Protein AF-0000000075744312 (afdb_homodimer)

pLDDT: mean 95.34, std 6.49, range [43.09, 98.94]

Radius of gyration: 26.2 Å; Cα contacts (8 Å, |Δi|>4): 1215; chains: 2; bounding box: 82×75×71 Å

Secondary structure (DSSP, 8-state):
---TTT-TTPPPHHHHHHHHHHHHHSSS-EEEEB-SSHHHHHHHHHTT-S-EEE-HHHHHHHTT--TTT-S-HHHHHHHHHHHHHH-SS-EEEE-TT-SSSHHHHHHHHHHHHHHT--EEEEE-BPSSP--TTSSS--BPPHHHHHHHHHHHHHH-SSTTSEEEEEE-GGGTT-HHHHHHHHHHHHHTT-SEEEETT--SHHHHHHHHHH--S-BEEE--SSSSS----HHHHHHHT-SEEEETTHHHHHHHHHHHHHHHHHHHHS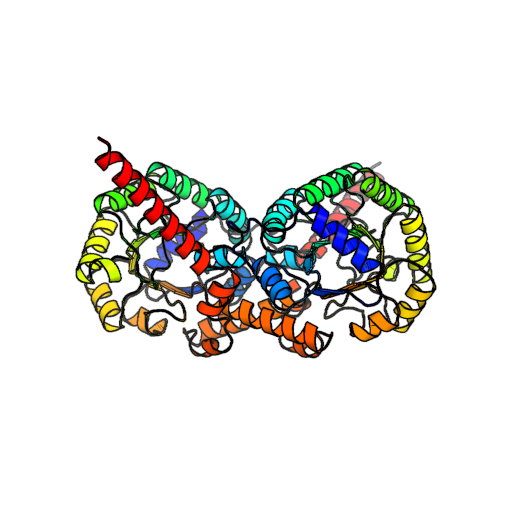--GGGGGGSPPHHHHHHHHTHHHHHHHHHHHHHHHHHHHHHHHHH-/---TTT-TTPPPHHHHHHHHHHHHHSSS-EEEEB-SSHHHHHHHHHTT-S-EEE-HHHHHHHTT--TTT-S-HHHHHHHHHHHHHH-SS-EEEE-TT-SSSHHHHHHHHHHHHHHT--EEEEE-BPSSP--TTSSS--B--HHHHHHHHHHHHHH-SSTTSEEEEEE-GGGTT-HHHHHHHHHHHHHTT-SEEEETT--SHHHHHHHHHH--S-BEEE--SSSSS----HHHHHHHT-SEEEETTHHHHHHHHHHHHHHHHHHHHS--GGGGGGSPPHHHHHHHHTHHHHHHHHHHHHHHHHHHHHHHHHH-

Organism: Caldivirga maquilingensis (strain ATCC 700844 / DSM 13496 / JCM 10307 / IC-167) (NCBI:txid397948)

InterPro domains:
  IPR012695 2-methylisocitrate lyase [TIGR02317] (18-298)
  IPR015813 Pyruvate/Phosphoenolpyruvate kinase-like domain superfamily [SSF51621] (14-299)
  IPR018523 Isocitrate lyase/phosphorylmutase, conserved site [PS00161] (129-134)
  IPR039556 ICL/PEPM domain [cd00377] (20-259)
  IPR040442 Pyruvate kinase-like domain superfamily [G3DSA:3.20.20.60] (6-304)

Nearest PDB structures (foldseek):
  1xg3-assembly1_B  TM=9.593E-01  e=3.653E-33  Escherichia coli
  1oqf-assembly1_A  TM=9.241E-01  e=1.059E-31  Escherichia coli
  3eoo-assembly4_L  TM=9.290E-01  e=8.261E-31  Burkholderia pseudomallei 1655
  1zlp-assembly1_B  TM=9.498E-01  e=3.705E-28  Dianthus caryophyllus
  1s2v-assembly1_B  TM=8.628E-01  e=1.857E-22  Mytilus edulis

Sequence (624 aa):
MKPVLLDKGKPKPSEIRGRFRERLGKDGIIVAPGVFIPAAAMLAEELGFEAVYFSGAAYSNMLGLPDLGVFTLSELSYYLRFFTNAVSIPLIVDIDTGFGEALNVARTIRELEDVGVSAVHIEDQEMPKKCGHLAGKRVIPIDEMVKKIKAAVEARRDDNFIIIARTDARDVEGFDSAVERAKVYLEAGADAIFPEALHSKEEFMEFARRVKAPLLANMTEFGKTPYITAKEFEEMGYKIVIFPVTTFRYAMGAIKRALITLKNEGSQLSLINDMMSREDVYQLIGYHDYEEWDKNLAEEASKLLSGRIKLRMKPVLLDKGKPKPSEIRGRFRERLGKDGIIVAPGVFIPAAAMLAEELGFEAVYFSGAAYSNMLGLPDLGVFTLSELSYYLRFFTNAVSIPLIVDIDTGFGEALNVARTIRELEDVGVSAVHIEDQEMPKKCGHLAGKRVIPIDEMVKKIKAAVEARRDDNFIIIARTDARDVEGFDSAVERAKVYLEAGADAIFPEALHSKEEFMEFARRVKAPLLANMTEFGKTPYITAKEFEEMGYKIVIFPVTTFRYAMGAIKRALITLKNEGSQLSLINDMMSREDVYQLIGYHDYEEWDKNLAEEASKLLSGRIKLR

Foldseek 3Di:
DAFLVPPPPQDALLVQLVVVLVLLPDADAAEAEADQALLVLLVCVVVPHQEYEHFLQLNQVVVVHGSQLDDALVRVLVRCLSNQSSDRHAYEYECEQQRDALVSNLVSLVSNVVSSHNEYEHEQWDHSADDLQDPDIHGDDLVRVLSNLLSNCVSHPRNSRAYEYEYSCCRPPRLVVLLVSLQVSVVSPHQEYEYPQDQELVSLLVSCVRRPHAYEYEDEPPGRHDDDDSVSSSVSPHHYYYHHCVVVVVVVVVVVVQVVCCVVPVDNVVVVVVDCDPVNSCVSNVVVVVVVVVVVVVVVVVVVVVVVVVVD/DAFLVPPPPQDALLVQLVVVLVLLPDAAAAEAEADQALLVLLVCVVVPHQEYEHDLQLNQVVVVHGSQLDDALVRVLVRCLSNQSSDRHAYEYECEQQRDALVSNLVSLLSNVVSSHNEYEHEQWDHSADDLQDPDIHGDDLVRLLSNLLSNCVSHPRNSRAYEYEYSCCRPPRLVVLLVSLQSSVVSPHQEYEDPQDQELVSLLVSCVRRPHAYEYEDEPPGRHDDDDSVSSSVSPHHYYYHHCVVVVVVVVVVVVQVVCCVVPVDNVVVVVVDCDPVNSCVSNVVVVVVVVVVVVVVVVVVVVVVVVVVD

Structure (mmCIF, N/CA/C/O backbone):
data_AF-0000000075744312-model_v1
#
loop_
_entity.id
_entity.type
_entity.pdbx_description
1 polymer 'Methylisocitrate lyase'
#
loop_
_atom_site.group_PDB
_atom_site.id
_atom_site.type_symbol
_atom_site.label_atom_id
_atom_site.label_alt_id
_atom_site.label_comp_id
_atom_site.label_asym_id
_atom_site.label_entity_id
_atom_site.label_seq_id
_atom_site.pdbx_PDB_ins_code
_atom_site.Cartn_x
_atom_site.Cartn_y
_atom_site.Cartn_z
_atom_site.occupancy
_atom_site.B_iso_or_equiv
_atom_site.auth_seq_id
_atom_site.auth_comp_id
_atom_site.auth_asym_id
_atom_site.auth_atom_id
_atom_site.pdbx_PDB_model_num
ATOM 1 N N . MET A 1 1 ? -20.703 -4.473 1.411 1 66.75 1 MET A N 1
ATOM 2 C CA . MET A 1 1 ? -19.797 -5.004 2.422 1 66.75 1 MET A CA 1
ATOM 3 C C . MET A 1 1 ? -19.891 -4.199 3.713 1 66.75 1 MET A C 1
ATOM 5 O O . MET A 1 1 ? -20.031 -2.977 3.68 1 66.75 1 MET A O 1
ATOM 9 N N . LYS A 1 2 ? -19.953 -4.988 4.84 1 81.62 2 LYS A N 1
ATOM 10 C CA . LYS A 1 2 ? -19.953 -4.32 6.141 1 81.62 2 LYS A CA 1
ATOM 11 C C . LYS A 1 2 ? -18.562 -3.838 6.516 1 81.62 2 LYS A C 1
ATOM 13 O O . LYS A 1 2 ? -17.562 -4.367 6.027 1 81.62 2 LYS A O 1
ATOM 18 N N . PRO A 1 3 ? -18.516 -2.84 7.344 1 89.44 3 PRO A N 1
ATOM 19 C CA . PRO A 1 3 ? -17.203 -2.314 7.73 1 89.44 3 PRO A CA 1
ATOM 20 C C . PRO A 1 3 ? -16.344 -3.361 8.422 1 89.44 3 PRO A C 1
ATOM 22 O O . PRO A 1 3 ? -16.844 -4.172 9.203 1 89.44 3 PRO A O 1
ATOM 25 N N . VAL A 1 4 ? -15.086 -3.309 8.188 1 90.56 4 VAL A N 1
ATOM 26 C CA . VAL A 1 4 ? -14.109 -4.336 8.531 1 90.56 4 VAL A CA 1
ATOM 27 C C . VAL A 1 4 ? -14.172 -4.629 10.031 1 90.56 4 VAL A C 1
ATOM 29 O O . VAL A 1 4 ? -14.211 -5.789 10.438 1 90.56 4 VAL A O 1
ATOM 32 N N . LEU A 1 5 ? -14.297 -3.658 10.844 1 92 5 LEU A N 1
ATOM 33 C CA . LEU A 1 5 ? -14.172 -3.846 12.281 1 92 5 LEU A CA 1
ATOM 34 C C . LEU A 1 5 ? -15.508 -4.223 12.906 1 92 5 LEU A C 1
ATOM 36 O O . LEU A 1 5 ? -15.57 -4.648 14.055 1 92 5 LEU A O 1
ATOM 40 N N . LEU A 1 6 ? -16.547 -4.129 12.141 1 91.25 6 LEU A N 1
ATOM 41 C CA . LEU A 1 6 ? -17.875 -4.277 12.734 1 91.25 6 LEU A CA 1
ATOM 42 C C . LEU A 1 6 ? -18.641 -5.43 12.086 1 91.25 6 LEU A C 1
ATOM 44 O O . LEU A 1 6 ? -19.766 -5.723 12.469 1 91.25 6 LEU A O 1
ATOM 48 N N . ASP A 1 7 ? -17.969 -6.051 11.164 1 91.31 7 ASP A N 1
ATOM 49 C CA . ASP A 1 7 ? -18.641 -7.117 10.43 1 91.31 7 ASP A CA 1
ATOM 50 C C . ASP A 1 7 ? -18.703 -8.398 11.258 1 91.31 7 ASP A C 1
ATOM 52 O O . ASP A 1 7 ? -17.797 -9.234 11.188 1 91.31 7 ASP A O 1
ATOM 56 N N . LYS A 1 8 ? -19.812 -8.602 11.922 1 86.5 8 LYS A N 1
ATOM 57 C CA . LYS A 1 8 ? -20.016 -9.773 12.773 1 86.5 8 LYS A CA 1
ATOM 58 C C . LYS A 1 8 ? -20.297 -11.016 11.93 1 86.5 8 LYS A C 1
ATOM 60 O O . LYS A 1 8 ? -20.203 -12.141 12.43 1 86.5 8 LYS A O 1
ATOM 65 N N . GLY A 1 9 ? -20.656 -10.836 10.758 1 90.12 9 GLY A N 1
ATOM 66 C CA . GLY A 1 9 ? -21.047 -11.961 9.922 1 90.12 9 GLY A CA 1
ATOM 67 C C . GLY A 1 9 ? -19.969 -12.375 8.938 1 90.12 9 GLY A C 1
ATOM 68 O O . GLY A 1 9 ? -20.203 -13.203 8.062 1 90.12 9 GLY A O 1
ATOM 69 N N . LYS A 1 10 ? -18.797 -11.828 9.039 1 93.12 10 LYS A N 1
ATOM 70 C CA . LYS A 1 10 ? -17.734 -12.242 8.133 1 93.12 10 LYS A CA 1
ATOM 71 C C . LYS A 1 10 ? -17.453 -13.734 8.258 1 93.12 10 LYS A C 1
ATOM 73 O O . LYS A 1 10 ? -17.297 -14.25 9.367 1 93.12 10 LYS A O 1
ATOM 78 N N . PRO A 1 11 ? -17.422 -14.414 7.129 1 96.25 11 PRO A N 1
ATOM 79 C CA . PRO A 1 11 ? -17.125 -15.852 7.215 1 96.25 11 PRO A CA 1
ATOM 80 C C . PRO A 1 11 ? -15.75 -16.141 7.805 1 96.25 11 PRO A C 1
ATOM 82 O O . PRO A 1 11 ? -14.82 -15.344 7.617 1 96.25 11 PRO A O 1
ATOM 85 N N . LYS A 1 12 ? -15.703 -17.281 8.477 1 95.12 12 LYS A N 1
ATOM 86 C CA . LYS A 1 12 ? -14.414 -17.734 8.992 1 95.12 12 LYS A CA 1
ATOM 87 C C . LYS A 1 12 ? -13.477 -18.141 7.855 1 95.12 12 LYS A C 1
ATOM 89 O O . LYS A 1 12 ? -13.93 -18.578 6.797 1 95.12 12 LYS A O 1
ATOM 94 N N . PRO A 1 13 ? -12.188 -17.953 8.07 1 96.94 13 PRO A N 1
ATOM 95 C CA . PRO A 1 13 ? -11.227 -18.359 7.035 1 96.94 13 PRO A CA 1
ATOM 96 C C . PRO A 1 13 ? -11.461 -19.781 6.543 1 96.94 13 PRO A C 1
ATOM 98 O O . PRO A 1 13 ? -11.344 -20.062 5.344 1 96.94 13 PRO A O 1
ATOM 101 N N . SER A 1 14 ? -11.797 -20.656 7.422 1 97.31 14 SER A N 1
ATOM 102 C CA . SER A 1 14 ? -12.031 -22.047 7.047 1 97.31 14 SER A CA 1
ATOM 103 C C . SER A 1 14 ? -13.219 -22.172 6.098 1 97.31 14 SER A C 1
ATOM 105 O O . SER A 1 14 ? -13.211 -23.016 5.191 1 97.31 14 SER A O 1
ATOM 107 N N . GLU A 1 15 ? -14.219 -21.375 6.312 1 98.25 15 GLU A N 1
ATOM 108 C CA . GLU A 1 15 ? -15.375 -21.359 5.422 1 98.25 15 GLU A CA 1
ATOM 109 C C . GLU A 1 15 ? -15.008 -20.828 4.039 1 98.25 15 GLU A C 1
ATOM 111 O O . GLU A 1 15 ? -15.461 -21.375 3.023 1 98.25 15 GLU A O 1
ATOM 116 N N . ILE A 1 16 ? -14.227 -19.812 4.039 1 98.5 16 ILE A N 1
ATOM 117 C CA . ILE A 1 16 ? -13.766 -19.219 2.785 1 98.5 16 ILE A CA 1
ATOM 118 C C . ILE A 1 16 ? -12.945 -20.234 2.006 1 98.5 16 ILE A C 1
ATOM 120 O O . ILE A 1 16 ? -13.141 -20.422 0.802 1 98.5 16 ILE A O 1
ATOM 124 N N . ARG A 1 17 ? -12.062 -20.953 2.656 1 98.56 17 ARG A N 1
ATOM 125 C CA . ARG A 1 17 ? -11.242 -21.984 2.039 1 98.56 17 ARG A CA 1
ATOM 126 C C . ARG A 1 17 ? -12.102 -23.125 1.485 1 98.56 17 ARG A C 1
ATOM 128 O O . ARG A 1 17 ? -11.852 -23.609 0.385 1 98.56 17 ARG A O 1
ATOM 135 N N . GLY A 1 18 ? -13.07 -23.484 2.291 1 98.44 18 GLY A N 1
ATOM 136 C CA . GLY A 1 18 ? -13.969 -24.531 1.844 1 98.44 18 GLY A CA 1
ATOM 137 C C . GLY A 1 18 ? -14.719 -24.188 0.574 1 98.44 18 GLY A C 1
ATOM 138 O O . GLY A 1 18 ? -14.797 -24.984 -0.352 1 98.44 18 GLY A O 1
ATOM 139 N N . ARG A 1 19 ? -15.258 -23.016 0.537 1 98 19 ARG A N 1
ATOM 140 C CA . ARG A 1 19 ? -15.961 -22.547 -0.649 1 98 19 ARG A CA 1
ATOM 141 C C . ARG A 1 19 ? -15.031 -22.5 -1.857 1 98 19 ARG A C 1
ATOM 143 O O . ARG A 1 19 ? -15.445 -22.797 -2.979 1 98 19 ARG A O 1
ATOM 150 N N . PHE A 1 20 ? -13.852 -22.094 -1.628 1 98.5 20 PHE A N 1
ATOM 151 C CA . PHE A 1 20 ? -12.875 -22 -2.707 1 98.5 20 PHE A CA 1
ATOM 152 C C . PHE A 1 20 ? -12.562 -23.375 -3.279 1 98.5 20 PHE A C 1
ATOM 154 O O . PHE A 1 20 ? -12.539 -23.547 -4.5 1 98.5 20 PHE A O 1
ATOM 161 N N . ARG A 1 21 ? -12.312 -24.312 -2.424 1 97.88 21 ARG A N 1
ATOM 162 C CA . ARG A 1 21 ? -12.039 -25.688 -2.834 1 97.88 21 ARG A CA 1
ATOM 163 C C . ARG A 1 21 ? -13.203 -26.266 -3.65 1 97.88 21 ARG A C 1
ATOM 165 O O . ARG A 1 21 ? -12.984 -26.875 -4.695 1 97.88 21 ARG A O 1
ATOM 172 N N . GLU A 1 22 ? -14.359 -26.031 -3.15 1 97.94 22 GLU A N 1
ATOM 173 C CA . GLU A 1 22 ? -15.547 -26.469 -3.871 1 97.94 22 GLU A CA 1
ATOM 174 C C . GLU A 1 22 ? -15.641 -25.812 -5.242 1 97.94 22 GLU A C 1
ATOM 176 O O . GLU A 1 22 ? -15.953 -26.469 -6.234 1 97.94 22 GLU A O 1
ATOM 181 N N . ARG A 1 23 ? -15.398 -24.547 -5.266 1 97.88 23 ARG A N 1
ATOM 182 C CA . ARG A 1 23 ? -15.492 -23.781 -6.5 1 97.88 23 ARG A CA 1
ATOM 183 C C . ARG A 1 23 ? -14.5 -24.297 -7.543 1 97.88 23 ARG A C 1
ATOM 185 O O . ARG A 1 23 ? -14.797 -24.281 -8.742 1 97.88 23 ARG A O 1
ATOM 192 N N . LEU A 1 24 ? -13.359 -24.75 -7.152 1 96.56 24 LEU A N 1
ATOM 193 C CA . LEU A 1 24 ? -12.328 -25.266 -8.055 1 96.56 24 LEU A CA 1
ATOM 194 C C . LEU A 1 24 ? -12.781 -26.547 -8.719 1 96.56 24 LEU A C 1
ATOM 196 O O . LEU A 1 24 ? -12.289 -26.906 -9.789 1 96.56 24 LEU A O 1
ATOM 200 N N . GLY A 1 25 ? -13.703 -27.234 -8.102 1 95.44 25 GLY A N 1
ATOM 201 C CA . GLY A 1 25 ? -14.203 -28.484 -8.648 1 95.44 25 GLY A CA 1
ATOM 202 C C . GLY A 1 25 ? -15.352 -28.297 -9.625 1 95.44 25 GLY A C 1
ATOM 203 O O . GLY A 1 25 ? -15.75 -29.234 -10.305 1 95.44 25 GLY A O 1
ATOM 204 N N . LYS A 1 26 ? -15.852 -27.141 -9.688 1 96.19 26 LYS A N 1
ATOM 205 C CA . LYS A 1 26 ? -16.984 -26.844 -10.562 1 96.19 26 LYS A CA 1
ATOM 206 C C . LYS A 1 26 ? -16.5 -26.328 -11.922 1 96.19 26 LYS A C 1
ATOM 208 O O . LYS A 1 26 ? -15.328 -26 -12.094 1 96.19 26 LYS A O 1
ATOM 213 N N . ASP A 1 27 ? -17.453 -26.359 -12.906 1 95.94 27 ASP A N 1
ATOM 214 C CA . ASP A 1 27 ? -17.125 -25.812 -14.227 1 95.94 27 ASP A CA 1
ATOM 215 C C . ASP A 1 27 ? -16.875 -24.312 -14.164 1 95.94 27 ASP A C 1
ATOM 217 O O . ASP A 1 27 ? -17.375 -23.625 -13.266 1 95.94 27 ASP A O 1
ATOM 221 N N . GLY A 1 28 ? -16.078 -23.953 -15.172 1 97.12 28 GLY A N 1
ATOM 222 C CA . GLY A 1 28 ? -15.805 -22.516 -15.258 1 97.12 28 GLY A CA 1
ATOM 223 C C . GLY A 1 28 ? -14.406 -22.156 -14.789 1 97.12 28 GLY A C 1
ATOM 224 O O . GLY A 1 28 ? -13.688 -23.016 -14.258 1 97.12 28 GLY A O 1
ATOM 225 N N . ILE A 1 29 ? -14.078 -20.891 -14.961 1 98.44 29 ILE A N 1
ATOM 226 C CA . ILE A 1 29 ? -12.75 -20.406 -14.586 1 98.44 29 ILE A CA 1
ATOM 227 C C . ILE A 1 29 ? -12.891 -19.281 -13.562 1 98.44 29 ILE A C 1
ATOM 229 O O . ILE A 1 29 ? -13.852 -18.5 -13.602 1 98.44 29 ILE A O 1
ATOM 233 N N . ILE A 1 30 ? -12.023 -19.25 -12.602 1 98.62 30 ILE A N 1
ATOM 234 C CA . ILE A 1 30 ? -11.93 -18.172 -11.625 1 98.62 30 ILE A CA 1
ATOM 235 C C . ILE A 1 30 ? -10.922 -17.125 -12.109 1 98.62 30 ILE A C 1
ATOM 237 O O . ILE A 1 30 ? -9.758 -17.438 -12.359 1 98.62 30 ILE A O 1
ATOM 241 N N . VAL A 1 31 ? -11.383 -15.914 -12.344 1 98.75 31 VAL A N 1
ATOM 242 C CA . VAL A 1 31 ? -10.516 -14.781 -12.625 1 98.75 31 VAL A CA 1
ATOM 243 C C . VAL A 1 31 ? -10.102 -14.109 -11.312 1 98.75 31 VAL A C 1
ATOM 245 O O . VAL A 1 31 ? -10.945 -13.617 -10.57 1 98.75 31 VAL A O 1
ATOM 248 N N . ALA A 1 32 ? -8.805 -14.117 -11.031 1 98.81 32 ALA A N 1
ATOM 249 C CA . ALA A 1 32 ? -8.289 -13.539 -9.797 1 98.81 32 ALA A CA 1
ATOM 250 C C . ALA A 1 32 ? -7.348 -12.375 -10.086 1 98.81 32 ALA A C 1
ATOM 252 O O . ALA A 1 32 ? -6.152 -12.578 -10.32 1 98.81 32 ALA A O 1
ATOM 253 N N . PRO A 1 33 ? -7.852 -11.133 -10 1 98.88 33 PRO A N 1
ATOM 254 C CA . PRO A 1 33 ? -6.973 -9.984 -10.234 1 98.88 33 PRO A CA 1
ATOM 255 C C . PRO A 1 33 ? -5.926 -9.812 -9.133 1 98.88 33 PRO A C 1
ATOM 257 O O . PRO A 1 33 ? -6.195 -10.125 -7.969 1 98.88 33 PRO A O 1
ATOM 260 N N . GLY A 1 34 ? -4.758 -9.352 -9.602 1 98.69 34 GLY A N 1
ATOM 261 C CA . GLY A 1 34 ? -3.758 -8.945 -8.625 1 98.69 34 GLY A CA 1
ATOM 262 C C . GLY A 1 34 ? -4.156 -7.711 -7.844 1 98.69 34 GLY A C 1
ATOM 263 O O . GLY A 1 34 ? -4.594 -6.715 -8.43 1 98.69 34 GLY A O 1
ATOM 264 N N . VAL A 1 35 ? -4.035 -7.797 -6.52 1 98.56 35 VAL A N 1
ATOM 265 C CA . VAL A 1 35 ? -4.336 -6.676 -5.629 1 98.56 35 VAL A CA 1
ATOM 266 C C . VAL A 1 35 ? -3.148 -6.422 -4.703 1 98.56 35 VAL A C 1
ATOM 268 O O . VAL A 1 35 ? -2.613 -7.352 -4.098 1 98.56 35 VAL A O 1
ATOM 271 N N . PHE A 1 36 ? -2.701 -5.102 -4.602 1 98.19 36 PHE A N 1
ATOM 272 C CA . PHE A 1 36 ? -1.479 -4.84 -3.85 1 98.19 36 PHE A CA 1
ATOM 273 C C . PHE A 1 36 ? -1.779 -4.02 -2.6 1 98.19 36 PHE A C 1
ATOM 275 O O . PHE A 1 36 ? -0.896 -3.799 -1.77 1 98.19 36 PHE A O 1
ATOM 282 N N . ILE A 1 37 ? -3.002 -3.553 -2.457 1 98.5 37 ILE A N 1
ATOM 283 C CA . ILE A 1 37 ? -3.471 -2.949 -1.215 1 98.5 37 ILE A CA 1
ATOM 284 C C . ILE A 1 37 ? -4.848 -3.506 -0.858 1 98.5 37 ILE A C 1
ATOM 286 O O . ILE A 1 37 ? -5.617 -3.887 -1.741 1 98.5 37 ILE A O 1
ATOM 290 N N . PRO A 1 38 ? -5.215 -3.529 0.444 1 98.5 38 PRO A N 1
ATOM 291 C CA . PRO A 1 38 ? -6.512 -4.055 0.884 1 98.5 38 PRO A CA 1
ATOM 292 C C . PRO A 1 38 ? -7.691 -3.357 0.212 1 98.5 38 PRO A C 1
ATOM 294 O O . PRO A 1 38 ? -8.68 -4.008 -0.145 1 98.5 38 PRO A O 1
ATOM 297 N N . ALA A 1 39 ? -7.594 -2.074 -0.045 1 98.56 39 ALA A N 1
ATOM 298 C CA . ALA A 1 39 ? -8.688 -1.336 -0.676 1 98.56 39 ALA A CA 1
ATOM 299 C C . ALA A 1 39 ? -8.945 -1.841 -2.092 1 98.56 39 ALA A C 1
ATOM 301 O O . ALA A 1 39 ? -10.086 -1.857 -2.555 1 98.56 39 ALA A O 1
ATOM 302 N N . ALA A 1 40 ? -7.914 -2.24 -2.811 1 98.69 40 ALA A N 1
ATOM 303 C CA . ALA A 1 40 ? -8.078 -2.818 -4.141 1 98.69 40 ALA A CA 1
ATOM 304 C C . ALA A 1 40 ? -8.797 -4.164 -4.074 1 98.69 40 ALA A C 1
ATOM 306 O O . ALA A 1 40 ? -9.602 -4.488 -4.949 1 98.69 40 ALA A O 1
ATOM 307 N N . ALA A 1 41 ? -8.469 -4.953 -3.047 1 98.75 41 ALA A N 1
ATOM 308 C CA . ALA A 1 41 ? -9.164 -6.223 -2.842 1 98.75 41 ALA A CA 1
ATOM 309 C C . ALA A 1 41 ? -10.648 -6 -2.57 1 98.75 41 ALA A C 1
ATOM 311 O O . ALA A 1 41 ? -11.492 -6.742 -3.076 1 98.75 41 ALA A O 1
ATOM 312 N N . MET A 1 42 ? -10.938 -4.988 -1.782 1 98.5 42 MET A N 1
ATOM 313 C CA . MET A 1 42 ? -12.328 -4.656 -1.49 1 98.5 42 MET A CA 1
ATOM 314 C C . MET A 1 42 ? -13.07 -4.281 -2.766 1 98.5 42 MET A C 1
ATOM 316 O O . MET A 1 42 ? -14.219 -4.695 -2.961 1 98.5 42 MET A O 1
ATOM 320 N N . LEU A 1 43 ? -12.414 -3.498 -3.611 1 98.44 43 LEU A N 1
ATOM 321 C CA . LEU A 1 43 ? -13.016 -3.115 -4.883 1 98.44 43 LEU A CA 1
ATOM 322 C C . LEU A 1 43 ? -13.289 -4.344 -5.746 1 98.44 43 LEU A C 1
ATOM 324 O O . LEU A 1 43 ? -14.336 -4.441 -6.383 1 98.44 43 LEU A O 1
ATOM 328 N N . ALA A 1 44 ? -12.32 -5.262 -5.809 1 98.75 44 ALA A N 1
ATOM 329 C CA . ALA A 1 44 ? -12.484 -6.488 -6.582 1 98.75 44 ALA A CA 1
ATOM 330 C C . ALA A 1 44 ? -13.68 -7.293 -6.09 1 98.75 44 ALA A C 1
ATOM 332 O O . ALA A 1 44 ? -14.492 -7.762 -6.891 1 98.75 44 ALA A O 1
ATOM 333 N N . GLU A 1 45 ? -13.781 -7.438 -4.777 1 98.31 45 GLU A N 1
ATOM 334 C CA . GLU A 1 45 ? -14.914 -8.156 -4.195 1 98.31 45 GLU A CA 1
ATOM 335 C C . GLU A 1 45 ? -16.234 -7.457 -4.52 1 98.31 45 GLU A C 1
ATOM 337 O O . GLU A 1 45 ? -17.203 -8.109 -4.898 1 98.31 45 GLU A O 1
ATOM 342 N N . GLU A 1 46 ? -16.234 -6.145 -4.359 1 97.5 46 GLU A N 1
ATOM 343 C CA . GLU A 1 46 ? -17.438 -5.363 -4.645 1 97.5 46 GLU A CA 1
ATOM 344 C C . GLU A 1 46 ? -17.875 -5.539 -6.094 1 97.5 46 GLU A C 1
ATOM 346 O O . GLU A 1 46 ? -19.078 -5.551 -6.383 1 97.5 46 GLU A O 1
ATOM 351 N N . LEU A 1 47 ? -16.922 -5.688 -6.996 1 98 47 LEU A N 1
ATOM 352 C CA . LEU A 1 47 ? -17.203 -5.793 -8.422 1 98 47 LEU A CA 1
ATOM 353 C C . LEU A 1 47 ? -17.547 -7.227 -8.805 1 98 47 LEU A C 1
ATOM 355 O O . LEU A 1 47 ? -17.859 -7.508 -9.969 1 98 47 LEU A O 1
ATOM 359 N N . GLY A 1 48 ? -17.438 -8.156 -7.879 1 98.12 48 GLY A N 1
ATOM 360 C CA . GLY A 1 48 ? -17.984 -9.484 -8.094 1 98.12 48 GLY A CA 1
ATOM 361 C C . GLY A 1 48 ? -16.922 -10.523 -8.43 1 98.12 48 GLY A C 1
ATOM 362 O O . GLY A 1 48 ? -17.25 -11.641 -8.844 1 98.12 48 GLY A O 1
ATOM 363 N N . PHE A 1 49 ? -15.695 -10.195 -8.312 1 98.69 49 PHE A N 1
ATOM 364 C CA . PHE A 1 49 ? -14.68 -11.227 -8.461 1 98.69 49 PHE A CA 1
ATOM 365 C C . PHE A 1 49 ? -14.773 -12.25 -7.332 1 98.69 49 PHE A C 1
ATOM 367 O O . PHE A 1 49 ? -15.055 -11.891 -6.188 1 98.69 49 PHE A O 1
ATOM 374 N N . GLU A 1 50 ? -14.461 -13.508 -7.641 1 98.12 50 GLU A N 1
ATOM 375 C CA . GLU A 1 50 ? -14.664 -14.594 -6.691 1 98.12 50 GLU A CA 1
ATOM 376 C C . GLU A 1 50 ? -13.398 -14.852 -5.871 1 98.12 50 GLU A C 1
ATOM 378 O O . GLU A 1 50 ? -13.445 -15.547 -4.855 1 98.12 50 GLU A O 1
ATOM 383 N N . ALA A 1 51 ? -12.281 -14.344 -6.301 1 98.81 51 ALA A N 1
ATOM 384 C CA . ALA A 1 51 ? -10.977 -14.484 -5.656 1 98.81 51 ALA A CA 1
ATOM 385 C C . ALA A 1 51 ? -10.055 -13.328 -6.031 1 98.81 51 ALA A C 1
ATOM 387 O O . ALA A 1 51 ? -10.32 -12.602 -7 1 98.81 51 ALA A O 1
ATOM 388 N N . VAL A 1 52 ? -9.055 -13.141 -5.211 1 98.88 52 VAL A N 1
ATOM 389 C CA . VAL A 1 52 ? -8.016 -12.164 -5.531 1 98.88 52 VAL A CA 1
ATOM 390 C C . VAL A 1 52 ? -6.637 -12.789 -5.34 1 98.88 52 VAL A C 1
ATOM 392 O O . VAL A 1 52 ? -6.504 -13.812 -4.668 1 98.88 52 VAL A O 1
ATOM 395 N N . TYR A 1 53 ? -5.711 -12.211 -6.059 1 98.88 53 TYR A N 1
ATOM 396 C CA . TYR A 1 53 ? -4.34 -12.703 -6.078 1 98.88 53 TYR A CA 1
ATOM 397 C C . TYR A 1 53 ? -3.383 -11.672 -5.488 1 98.88 53 TYR A C 1
ATOM 399 O O . TYR A 1 53 ? -3.48 -10.477 -5.793 1 98.88 53 TYR A O 1
ATOM 407 N N . PHE A 1 54 ? -2.535 -12.07 -4.535 1 98.75 54 PHE A N 1
ATOM 408 C CA . PHE A 1 54 ? -1.478 -11.234 -3.979 1 98.75 54 PHE A CA 1
ATOM 409 C C . PHE A 1 54 ? -0.135 -11.562 -4.621 1 98.75 54 PHE A C 1
ATOM 411 O O . PHE A 1 54 ? 0.466 -12.594 -4.324 1 98.75 54 PHE A O 1
ATOM 418 N N . SER A 1 55 ? 0.359 -10.656 -5.395 1 97.5 55 SER A N 1
ATOM 419 C CA . SER A 1 55 ? 1.572 -10.828 -6.188 1 97.5 55 SER A CA 1
ATOM 420 C C . SER A 1 55 ? 2.814 -10.477 -5.379 1 97.5 55 SER A C 1
ATOM 422 O O . SER A 1 55 ? 2.945 -9.352 -4.891 1 97.5 55 SER A O 1
ATOM 424 N N . GLY A 1 56 ? 3.777 -11.445 -5.336 1 96.5 56 GLY A N 1
ATOM 425 C CA . GLY A 1 56 ? 5.059 -11.125 -4.727 1 96.5 56 GLY A CA 1
ATOM 426 C C . GLY A 1 56 ? 5.777 -9.977 -5.41 1 96.5 56 GLY A C 1
ATOM 427 O O . GLY A 1 56 ? 6.395 -9.141 -4.75 1 96.5 56 GLY A O 1
ATOM 428 N N . ALA A 1 57 ? 5.727 -9.906 -6.723 1 96.56 57 ALA A N 1
ATOM 429 C CA . ALA A 1 57 ? 6.387 -8.852 -7.484 1 96.56 57 ALA A CA 1
ATOM 430 C C . ALA A 1 57 ? 5.77 -7.488 -7.176 1 96.56 57 ALA A C 1
ATOM 432 O O . ALA A 1 57 ? 6.488 -6.512 -6.945 1 96.56 57 ALA A O 1
ATOM 433 N N . ALA A 1 58 ? 4.391 -7.395 -7.246 1 97.81 58 ALA A N 1
ATOM 434 C CA . ALA A 1 58 ? 3.719 -6.129 -6.961 1 97.81 58 ALA A CA 1
ATOM 435 C C . ALA A 1 58 ? 4.027 -5.652 -5.543 1 97.81 58 ALA A C 1
ATOM 437 O O . ALA A 1 58 ? 4.258 -4.461 -5.32 1 97.81 58 ALA A O 1
ATOM 438 N N . TYR A 1 59 ? 4.035 -6.605 -4.621 1 98.06 59 TYR A N 1
ATOM 439 C CA . TYR A 1 59 ? 4.324 -6.285 -3.227 1 98.06 59 TYR A CA 1
ATOM 440 C C . TYR A 1 59 ? 5.746 -5.754 -3.074 1 98.06 59 TYR A C 1
ATOM 442 O O . TYR A 1 59 ? 5.961 -4.699 -2.473 1 98.06 59 TYR A O 1
ATOM 450 N N . SER A 1 60 ? 6.719 -6.465 -3.607 1 97.44 60 SER A N 1
ATOM 451 C CA . SER A 1 60 ? 8.109 -6.031 -3.535 1 97.44 60 SER A CA 1
ATOM 452 C C . SER A 1 60 ? 8.297 -4.656 -4.168 1 97.44 60 SER A C 1
ATOM 454 O O . SER A 1 60 ? 8.914 -3.771 -3.572 1 97.44 60 SER A O 1
ATOM 456 N N . ASN A 1 61 ? 7.746 -4.527 -5.383 1 97.75 61 ASN A N 1
ATOM 457 C CA . ASN A 1 61 ? 7.934 -3.299 -6.145 1 97.75 61 ASN A CA 1
ATOM 458 C C . ASN A 1 61 ? 7.273 -2.105 -5.461 1 97.75 61 ASN A C 1
ATOM 460 O O . ASN A 1 61 ? 7.805 -0.993 -5.5 1 97.75 61 ASN A O 1
ATOM 464 N N . MET A 1 62 ? 6.102 -2.338 -4.855 1 97.62 62 MET A N 1
ATOM 465 C CA . MET A 1 62 ? 5.441 -1.206 -4.207 1 97.62 62 MET A CA 1
ATOM 466 C C . MET A 1 62 ? 6.262 -0.701 -3.027 1 97.62 62 MET A C 1
ATOM 468 O O . MET A 1 62 ? 6.191 0.479 -2.678 1 97.62 62 MET A O 1
ATOM 472 N N . LEU A 1 63 ? 7.105 -1.562 -2.439 1 97.25 63 LEU A N 1
ATOM 473 C CA . LEU A 1 63 ? 7.965 -1.196 -1.32 1 97.25 63 LEU A CA 1
ATOM 474 C C . LEU A 1 63 ? 9.273 -0.58 -1.816 1 97.25 63 LEU A C 1
ATOM 476 O O . LEU A 1 63 ? 10.125 -0.2 -1.014 1 97.25 63 LEU A O 1
ATOM 480 N N . GLY A 1 64 ? 9.461 -0.501 -3.129 1 96.38 64 GLY A N 1
ATOM 481 C CA . GLY A 1 64 ? 10.695 0.021 -3.701 1 96.38 64 GLY A CA 1
ATOM 482 C C . GLY A 1 64 ? 11.797 -1.015 -3.785 1 96.38 64 GLY A C 1
ATOM 483 O O . GLY A 1 64 ? 12.977 -0.667 -3.885 1 96.38 64 GLY A O 1
ATOM 484 N N . LEU A 1 65 ? 11.469 -2.289 -3.725 1 96.62 65 LEU A N 1
ATOM 485 C CA . LEU A 1 65 ? 12.422 -3.389 -3.686 1 96.62 65 LEU A CA 1
ATOM 486 C C . LEU A 1 65 ? 12.273 -4.289 -4.906 1 96.62 65 LEU A C 1
ATOM 488 O O . LEU A 1 65 ? 11.195 -4.336 -5.516 1 96.62 65 LEU A O 1
ATOM 492 N N . PRO A 1 66 ? 13.328 -4.926 -5.32 1 94.94 66 PRO A N 1
ATOM 493 C CA . PRO A 1 66 ? 13.242 -5.867 -6.441 1 94.94 66 PRO A CA 1
ATOM 494 C C . PRO A 1 66 ? 12.562 -7.18 -6.051 1 94.94 66 PRO A C 1
ATOM 496 O O . PRO A 1 66 ? 12.688 -7.625 -4.906 1 94.94 66 PRO A O 1
ATOM 499 N N . ASP A 1 67 ? 11.891 -7.785 -6.957 1 94.5 67 ASP A N 1
ATOM 500 C CA . ASP A 1 67 ? 11.312 -9.109 -6.75 1 94.5 67 ASP A CA 1
ATOM 501 C C . ASP A 1 67 ? 12.367 -10.203 -6.855 1 94.5 67 ASP A C 1
ATOM 503 O O . ASP A 1 67 ? 12.312 -11.039 -7.758 1 94.5 67 ASP A O 1
ATOM 507 N N . LEU A 1 68 ? 13.289 -10.203 -5.953 1 93.12 68 LEU A N 1
ATOM 508 C CA . LEU A 1 68 ? 14.406 -11.141 -5.922 1 93.12 68 LEU A CA 1
ATOM 509 C C . LEU A 1 68 ? 14.43 -11.914 -4.605 1 93.12 68 LEU A C 1
ATOM 511 O O . LEU A 1 68 ? 15.484 -12.414 -4.195 1 93.12 68 LEU A O 1
ATOM 515 N N . GLY A 1 69 ? 13.273 -11.938 -3.965 1 91.94 69 GLY A N 1
ATOM 516 C CA . GLY A 1 69 ? 13.148 -12.703 -2.734 1 91.94 69 GLY A CA 1
ATOM 517 C C . GLY A 1 69 ? 13.711 -11.984 -1.524 1 91.94 69 GLY A C 1
ATOM 518 O O . GLY A 1 69 ? 14.273 -12.617 -0.624 1 91.94 69 GLY A O 1
ATOM 519 N N . VAL A 1 70 ? 13.5 -10.641 -1.443 1 92.25 70 VAL A N 1
ATOM 520 C CA . VAL A 1 70 ? 14.188 -9.859 -0.419 1 92.25 70 VAL A CA 1
ATOM 521 C C . VAL A 1 70 ? 13.25 -9.625 0.766 1 92.25 70 VAL A C 1
ATOM 523 O O . VAL A 1 70 ? 13.703 -9.5 1.906 1 92.25 70 VAL A O 1
ATOM 526 N N . PHE A 1 71 ? 11.93 -9.492 0.576 1 94.69 71 PHE A N 1
ATOM 527 C CA . PHE A 1 71 ? 11.055 -9.281 1.725 1 94.69 71 PHE A CA 1
ATOM 528 C C . PHE A 1 71 ? 10.953 -10.555 2.561 1 94.69 71 PHE A C 1
ATOM 530 O O . PHE A 1 71 ? 11.133 -11.656 2.045 1 94.69 71 PHE A O 1
ATOM 537 N N . THR A 1 72 ? 10.672 -10.438 3.846 1 96.5 72 THR A N 1
ATOM 538 C CA . THR A 1 72 ? 10.664 -11.547 4.793 1 96.5 72 THR A CA 1
ATOM 539 C C . THR A 1 72 ? 9.25 -12.094 4.98 1 96.5 72 THR A C 1
ATOM 541 O O . THR A 1 72 ? 8.273 -11.43 4.633 1 96.5 72 THR A O 1
ATOM 544 N N . LEU A 1 73 ? 9.188 -13.336 5.488 1 97.81 73 LEU A N 1
ATOM 545 C CA . LEU A 1 73 ? 7.898 -13.945 5.809 1 97.81 73 LEU A CA 1
ATOM 546 C C . LEU A 1 73 ? 7.117 -13.07 6.789 1 97.81 73 LEU A C 1
ATOM 548 O O . LEU A 1 73 ? 5.906 -12.906 6.641 1 97.81 73 LEU A O 1
ATOM 552 N N . SER A 1 74 ? 7.859 -12.508 7.805 1 97.19 74 SER A N 1
ATOM 553 C CA . SER A 1 74 ? 7.195 -11.68 8.805 1 97.19 74 SER A CA 1
ATOM 554 C C . SER A 1 74 ? 6.582 -10.438 8.164 1 97.19 74 SER A C 1
ATOM 556 O O . SER A 1 74 ? 5.484 -10.016 8.539 1 97.19 74 SER A O 1
ATOM 558 N N . GLU A 1 75 ? 7.293 -9.797 7.234 1 97.56 75 GLU A N 1
ATOM 559 C CA . GLU A 1 75 ? 6.777 -8.633 6.516 1 97.56 75 GLU A CA 1
ATOM 560 C C . GLU A 1 75 ? 5.539 -8.992 5.699 1 97.56 75 GLU A C 1
ATOM 562 O O . GLU A 1 75 ? 4.543 -8.266 5.715 1 97.56 75 GLU A O 1
ATOM 567 N N . LEU A 1 76 ? 5.602 -10.125 5.023 1 98 76 LEU A N 1
ATOM 568 C CA . LEU A 1 76 ? 4.488 -10.602 4.207 1 98 76 LEU A CA 1
ATOM 569 C C . LEU A 1 76 ? 3.27 -10.898 5.074 1 98 76 LEU A C 1
ATOM 571 O O . LEU A 1 76 ? 2.174 -10.406 4.801 1 98 76 LEU A O 1
ATOM 575 N N . SER A 1 77 ? 3.457 -11.688 6.121 1 98 77 SER A N 1
ATOM 576 C CA . SER A 1 77 ? 2.371 -12.102 7.004 1 98 77 SER A CA 1
ATOM 577 C C . SER A 1 77 ? 1.702 -10.898 7.656 1 98 77 SER A C 1
ATOM 579 O O . SER A 1 77 ? 0.475 -10.836 7.746 1 98 77 SER A O 1
ATOM 581 N N . TYR A 1 78 ? 2.504 -9.977 8.055 1 97.19 78 TYR A N 1
ATOM 582 C CA . TYR A 1 78 ? 1.998 -8.766 8.688 1 97.19 78 TYR A CA 1
ATOM 583 C C . TYR A 1 78 ? 1.063 -8.016 7.742 1 97.19 78 TYR A C 1
ATOM 585 O O . TYR A 1 78 ? -0.017 -7.578 8.148 1 97.19 78 TYR A O 1
ATOM 593 N N . TYR A 1 79 ? 1.45 -7.918 6.559 1 97.94 79 TYR A N 1
ATOM 594 C CA . TYR A 1 79 ? 0.696 -7.145 5.578 1 97.94 79 TYR A CA 1
ATOM 595 C C . TYR A 1 79 ? -0.566 -7.887 5.152 1 97.94 79 TYR A C 1
ATOM 597 O O . TYR A 1 79 ? -1.621 -7.273 4.969 1 97.94 79 TYR A O 1
ATOM 605 N N . LEU A 1 80 ? -0.523 -9.18 5.027 1 98.56 80 LEU A N 1
ATOM 606 C CA . LEU A 1 80 ? -1.628 -9.992 4.527 1 98.56 80 LEU A CA 1
ATOM 607 C C . LEU A 1 80 ? -2.793 -9.992 5.512 1 98.56 80 LEU A C 1
ATOM 609 O O . LEU A 1 80 ? -3.941 -10.211 5.121 1 98.56 80 LEU A O 1
ATOM 613 N N . ARG A 1 81 ? -2.523 -9.688 6.758 1 97.44 81 ARG A N 1
ATOM 614 C CA . ARG A 1 81 ? -3.59 -9.633 7.75 1 97.44 81 ARG A CA 1
ATOM 615 C C . ARG A 1 81 ? -4.625 -8.57 7.379 1 97.44 81 ARG A C 1
ATOM 617 O O . ARG A 1 81 ? -5.82 -8.758 7.605 1 97.44 81 ARG A O 1
ATOM 624 N N . PHE A 1 82 ? -4.172 -7.5 6.793 1 97.75 82 PHE A N 1
ATOM 625 C CA . PHE A 1 82 ? -5.082 -6.426 6.41 1 97.75 82 PHE A CA 1
ATOM 626 C C . PHE A 1 82 ? -5.969 -6.855 5.25 1 97.75 82 PHE A C 1
ATOM 628 O O . PHE A 1 82 ? -7.125 -6.434 5.156 1 97.75 82 PHE A O 1
ATOM 635 N N . PHE A 1 83 ? -5.465 -7.719 4.332 1 98.44 83 PHE A N 1
ATOM 636 C CA . PHE A 1 83 ? -6.258 -8.219 3.215 1 98.44 83 PHE A CA 1
ATOM 637 C C . PHE A 1 83 ? -7.352 -9.164 3.707 1 98.44 83 PHE A C 1
ATOM 639 O O . PHE A 1 83 ? -8.516 -9.016 3.342 1 98.44 83 PHE A O 1
ATOM 646 N N . THR A 1 84 ? -6.934 -10.148 4.551 1 98.06 84 THR A N 1
ATOM 647 C CA . THR A 1 84 ? -7.871 -11.18 4.984 1 98.06 84 THR A CA 1
ATOM 648 C C . THR A 1 84 ? -8.938 -10.586 5.898 1 98.06 84 THR A C 1
ATOM 650 O O . THR A 1 84 ? -10.055 -11.102 5.973 1 98.06 84 THR A O 1
ATOM 653 N N . ASN A 1 85 ? -8.664 -9.461 6.539 1 96.5 85 ASN A N 1
ATOM 654 C CA . ASN A 1 85 ? -9.664 -8.75 7.328 1 96.5 85 ASN A CA 1
ATOM 655 C C . ASN A 1 85 ? -10.609 -7.949 6.441 1 96.5 85 ASN A C 1
ATOM 657 O O . ASN A 1 85 ? -11.773 -7.746 6.793 1 96.5 85 ASN A O 1
ATOM 661 N N . ALA A 1 86 ? -10.148 -7.57 5.309 1 97.12 86 ALA A N 1
ATOM 662 C CA . ALA A 1 86 ? -10.852 -6.586 4.492 1 97.12 86 ALA A CA 1
ATOM 663 C C . ALA A 1 86 ? -11.867 -7.262 3.576 1 97.12 86 ALA A C 1
ATOM 665 O O . ALA A 1 86 ? -12.852 -6.641 3.158 1 97.12 86 ALA A O 1
ATOM 666 N N . VAL A 1 87 ? -11.641 -8.586 3.246 1 97.69 87 VAL A N 1
ATOM 667 C CA . VAL A 1 87 ? -12.508 -9.195 2.244 1 97.69 87 VAL A CA 1
ATOM 668 C C . VAL A 1 87 ? -12.969 -10.57 2.729 1 97.69 87 VAL A C 1
ATOM 670 O O . VAL A 1 87 ? -12.391 -11.133 3.662 1 97.69 87 VAL A O 1
ATOM 673 N N . SER A 1 88 ? -14.023 -11.078 2.082 1 97.81 88 SER A N 1
ATOM 674 C CA . SER A 1 88 ? -14.609 -12.383 2.408 1 97.81 88 SER A CA 1
ATOM 675 C C . SER A 1 88 ? -14.453 -13.359 1.251 1 97.81 88 SER A C 1
ATOM 677 O O . SER A 1 88 ? -15.211 -14.328 1.15 1 97.81 88 SER A O 1
ATOM 679 N N . ILE A 1 89 ? -13.602 -13.07 0.331 1 98.38 89 ILE A N 1
ATOM 680 C CA . ILE A 1 89 ? -13.305 -13.961 -0.791 1 98.38 89 ILE A CA 1
ATOM 681 C C . ILE A 1 89 ? -11.891 -14.523 -0.642 1 98.38 89 ILE A C 1
ATOM 683 O O . ILE A 1 89 ? -11.07 -13.969 0.096 1 98.38 89 ILE A O 1
ATOM 687 N N . PRO A 1 90 ? -11.586 -15.672 -1.312 1 98.81 90 PRO A N 1
ATOM 688 C CA . PRO A 1 90 ? -10.281 -16.312 -1.178 1 98.81 90 PRO A CA 1
ATOM 689 C C . PRO A 1 90 ? -9.133 -15.438 -1.672 1 98.81 90 PRO A C 1
ATOM 691 O O . PRO A 1 90 ? -9.273 -14.758 -2.693 1 98.81 90 PRO A O 1
ATOM 694 N N . LEU A 1 91 ? -8.078 -15.445 -0.939 1 98.81 91 LEU A N 1
ATOM 695 C CA . LEU A 1 91 ? -6.82 -14.789 -1.285 1 98.81 91 LEU A CA 1
ATOM 696 C C . LEU A 1 91 ? -5.754 -15.812 -1.651 1 98.81 91 LEU A C 1
ATOM 698 O O . LEU A 1 91 ? -5.422 -16.688 -0.845 1 98.81 91 LEU A O 1
ATOM 702 N N . ILE A 1 92 ? -5.254 -15.773 -2.947 1 98.94 92 ILE A N 1
ATOM 703 C CA . ILE A 1 92 ? -4.148 -16.594 -3.418 1 98.94 92 ILE A CA 1
ATOM 704 C C . ILE A 1 92 ? -2.84 -15.82 -3.305 1 98.94 92 ILE A C 1
ATOM 706 O O . ILE A 1 92 ? -2.723 -14.711 -3.826 1 98.94 92 ILE A O 1
ATOM 710 N N . VAL A 1 93 ? -1.824 -16.406 -2.645 1 98.88 93 VAL A N 1
ATOM 711 C CA . VAL A 1 93 ? -0.639 -15.633 -2.299 1 98.88 93 VAL A CA 1
ATOM 712 C C . VAL A 1 93 ? 0.596 -16.266 -2.941 1 98.88 93 VAL A C 1
ATOM 714 O O . VAL A 1 93 ? 0.773 -17.484 -2.9 1 98.88 93 VAL A O 1
ATOM 717 N N . ASP A 1 94 ? 1.419 -15.453 -3.541 1 98.5 94 ASP A N 1
ATOM 718 C CA . ASP A 1 94 ? 2.754 -15.828 -3.998 1 98.5 94 ASP A CA 1
ATOM 719 C C . ASP A 1 94 ? 3.732 -15.914 -2.83 1 98.5 94 ASP A C 1
ATOM 721 O O . ASP A 1 94 ? 4.004 -14.906 -2.166 1 98.5 94 ASP A O 1
ATOM 725 N N . ILE A 1 95 ? 4.316 -17.078 -2.6 1 98.12 95 ILE A N 1
ATOM 726 C CA . ILE A 1 95 ? 5.25 -17.188 -1.484 1 98.12 95 ILE A CA 1
ATOM 727 C C . ILE A 1 95 ? 6.652 -17.484 -2.014 1 98.12 95 ILE A C 1
ATOM 729 O O . ILE A 1 95 ? 7.504 -18 -1.282 1 98.12 95 ILE A O 1
ATOM 733 N N . ASP A 1 96 ? 6.852 -17.172 -3.338 1 96.94 96 ASP A N 1
ATOM 734 C CA . ASP A 1 96 ? 8.148 -17.344 -3.984 1 96.94 96 ASP A CA 1
ATOM 735 C C . ASP A 1 96 ? 8.672 -18.766 -3.775 1 96.94 96 ASP A C 1
ATOM 737 O O . ASP A 1 96 ? 8.016 -19.75 -4.137 1 96.94 96 ASP A O 1
ATOM 741 N N . THR A 1 97 ? 9.82 -18.875 -3.121 1 96.69 97 THR A N 1
ATOM 742 C CA . THR A 1 97 ? 10.438 -20.172 -2.941 1 96.69 97 THR A CA 1
ATOM 743 C C . THR A 1 97 ? 10.094 -20.75 -1.569 1 96.69 97 THR A C 1
ATOM 745 O O . THR A 1 97 ? 10.711 -21.719 -1.122 1 96.69 97 THR A O 1
ATOM 748 N N . GLY A 1 98 ? 9.203 -20.141 -0.875 1 97.5 98 GLY A N 1
ATOM 749 C CA . GLY A 1 98 ? 8.773 -20.656 0.42 1 97.5 98 GLY A CA 1
ATOM 750 C C . GLY A 1 98 ? 9.617 -20.141 1.569 1 97.5 98 GLY A C 1
ATOM 751 O O . GLY A 1 98 ? 9.508 -20.625 2.695 1 97.5 98 GLY A O 1
ATOM 752 N N . PHE A 1 99 ? 10.523 -19.172 1.323 1 97.31 99 PHE A N 1
ATOM 753 C CA . PHE A 1 99 ? 11.328 -18.469 2.307 1 97.31 99 PHE A CA 1
ATOM 754 C C . PHE A 1 99 ? 12.391 -19.391 2.904 1 97.31 99 PHE A C 1
ATOM 756 O O . PHE A 1 99 ? 12.781 -19.219 4.059 1 97.31 99 PHE A O 1
ATOM 763 N N . GLY A 1 100 ? 12.766 -20.406 2.207 1 95.62 100 GLY A N 1
ATOM 764 C CA . GLY A 1 100 ? 13.82 -21.312 2.645 1 95.62 100 GLY A CA 1
ATOM 765 C C . GLY A 1 100 ? 13.57 -22.75 2.258 1 95.62 100 GLY A C 1
ATOM 766 O O . GLY A 1 100 ? 13.078 -23.031 1.159 1 95.62 100 GLY A O 1
ATOM 767 N N . GLU A 1 101 ? 14.016 -23.578 3.141 1 95.38 101 GLU A N 1
ATOM 768 C CA . GLU A 1 101 ? 13.891 -25.016 2.881 1 95.38 101 GLU A CA 1
ATOM 769 C C . GLU A 1 101 ? 12.664 -25.594 3.586 1 95.38 101 GLU A C 1
ATOM 771 O O . GLU A 1 101 ? 11.742 -24.875 3.945 1 95.38 101 GLU A O 1
ATOM 776 N N . ALA A 1 102 ? 12.609 -26.922 3.666 1 95 102 ALA A N 1
ATOM 777 C CA . ALA A 1 102 ? 11.414 -27.656 4.074 1 95 102 ALA A CA 1
ATOM 778 C C . ALA A 1 102 ? 10.844 -27.094 5.375 1 95 102 ALA A C 1
ATOM 780 O O . ALA A 1 102 ? 9.641 -26.875 5.492 1 95 102 ALA A O 1
ATOM 781 N N . LEU A 1 103 ? 11.672 -26.875 6.387 1 96.12 103 LEU A N 1
ATOM 782 C CA . LEU A 1 103 ? 11.195 -26.359 7.668 1 96.12 103 LEU A CA 1
ATOM 783 C C . LEU A 1 103 ? 10.641 -24.953 7.52 1 96.12 103 LEU A C 1
ATOM 785 O O . LEU A 1 103 ? 9.664 -24.594 8.18 1 96.12 103 LEU A O 1
ATOM 789 N N . ASN A 1 104 ? 11.289 -24.094 6.73 1 98 104 ASN A N 1
ATOM 790 C CA . ASN A 1 104 ? 10.805 -22.75 6.465 1 98 104 ASN A CA 1
ATOM 791 C C . ASN A 1 104 ? 9.453 -22.766 5.754 1 98 104 ASN A C 1
ATOM 793 O O . ASN A 1 104 ? 8.57 -21.969 6.066 1 98 104 ASN A O 1
ATOM 797 N N . VAL A 1 105 ? 9.367 -23.688 4.848 1 98.44 105 VAL A N 1
ATOM 798 C CA . VAL A 1 105 ? 8.117 -23.828 4.113 1 98.44 105 VAL A CA 1
ATOM 799 C C . VAL A 1 105 ? 6.996 -24.219 5.078 1 98.44 105 VAL A C 1
ATOM 801 O O . VAL A 1 105 ? 5.895 -23.656 5.016 1 98.44 105 VAL A O 1
ATOM 804 N N . ALA A 1 106 ? 7.273 -25.172 5.945 1 98.31 106 ALA A N 1
ATOM 805 C CA . ALA A 1 106 ? 6.289 -25.578 6.941 1 98.31 106 ALA A CA 1
ATOM 806 C C . ALA A 1 106 ? 5.84 -24.391 7.781 1 98.31 106 ALA A C 1
ATOM 808 O O . ALA A 1 106 ? 4.645 -24.188 8 1 98.31 106 ALA A O 1
ATOM 809 N N . ARG A 1 107 ? 6.801 -23.609 8.211 1 98.25 107 ARG A N 1
ATOM 810 C CA . ARG A 1 107 ? 6.492 -22.422 8.992 1 98.25 107 ARG A CA 1
ATOM 811 C C . ARG A 1 107 ? 5.656 -21.438 8.18 1 98.25 107 ARG A C 1
ATOM 813 O O . ARG A 1 107 ? 4.727 -20.812 8.711 1 98.25 107 ARG A O 1
ATOM 820 N N . THR A 1 108 ? 6.012 -21.234 6.945 1 98.75 108 THR A N 1
ATOM 821 C CA . THR A 1 108 ? 5.293 -20.328 6.055 1 98.75 108 THR A CA 1
ATOM 822 C C . THR A 1 108 ? 3.822 -20.719 5.953 1 98.75 108 THR A C 1
ATOM 824 O O . THR A 1 108 ? 2.938 -19.875 6.09 1 98.75 108 THR A O 1
ATOM 827 N N . ILE A 1 109 ? 3.539 -22 5.754 1 98.62 109 ILE A N 1
ATOM 828 C CA . ILE A 1 109 ? 2.174 -22.5 5.621 1 98.62 109 ILE A CA 1
ATOM 829 C C . ILE A 1 109 ? 1.396 -22.219 6.906 1 98.62 109 ILE A C 1
ATOM 831 O O . ILE A 1 109 ? 0.277 -21.703 6.859 1 98.62 109 ILE A O 1
ATOM 835 N N . ARG A 1 110 ? 1.987 -22.484 8.047 1 98 110 ARG A N 1
ATOM 836 C CA . ARG A 1 110 ? 1.341 -22.266 9.336 1 98 110 ARG A CA 1
ATOM 837 C C . ARG A 1 110 ? 1.016 -20.797 9.539 1 98 110 ARG A C 1
ATOM 839 O O . ARG A 1 110 ? -0.097 -20.453 9.945 1 98 110 ARG A O 1
ATOM 846 N N . GLU A 1 111 ? 1.969 -19.984 9.242 1 98.19 111 GLU A N 1
ATOM 847 C CA . GLU A 1 111 ? 1.791 -18.531 9.422 1 98.19 111 GLU A CA 1
ATOM 848 C C . GLU A 1 111 ? 0.674 -18 8.523 1 98.19 111 GLU A C 1
ATOM 850 O O . GLU A 1 111 ? -0.16 -17.219 8.977 1 98.19 111 GLU A O 1
ATOM 855 N N . LEU A 1 112 ? 0.657 -18.438 7.301 1 98.56 112 LEU A N 1
ATOM 856 C CA . LEU A 1 112 ? -0.291 -17.875 6.344 1 98.56 112 LEU A CA 1
ATOM 857 C C . LEU A 1 112 ? -1.685 -18.453 6.555 1 98.56 112 LEU A C 1
ATOM 859 O O . LEU A 1 112 ? -2.688 -17.781 6.32 1 98.56 112 LEU A O 1
ATOM 863 N N . GLU A 1 113 ? -1.771 -19.672 7.043 1 97.88 113 GLU A N 1
ATOM 864 C CA . GLU A 1 113 ? -3.061 -20.203 7.484 1 97.88 113 GLU A CA 1
ATOM 865 C C . GLU A 1 113 ? -3.635 -19.359 8.625 1 97.88 113 GLU A C 1
ATOM 867 O O . GLU A 1 113 ? -4.828 -19.062 8.641 1 97.88 113 GLU A O 1
ATOM 872 N N . ASP A 1 114 ? -2.781 -19.047 9.562 1 97.44 114 ASP A N 1
ATOM 873 C CA . ASP A 1 114 ? -3.203 -18.266 10.727 1 97.44 114 ASP A CA 1
ATOM 874 C C . ASP A 1 114 ? -3.711 -16.875 10.305 1 97.44 114 ASP A C 1
ATOM 876 O O . ASP A 1 114 ? -4.637 -16.344 10.914 1 97.44 114 ASP A O 1
ATOM 880 N N . VAL A 1 115 ? -3.156 -16.344 9.281 1 97.75 115 VAL A N 1
ATOM 881 C CA . VAL A 1 115 ? -3.504 -15 8.828 1 97.75 115 VAL A CA 1
ATOM 882 C C . VAL A 1 115 ? -4.812 -15.039 8.047 1 97.75 115 VAL A C 1
ATOM 884 O O . VAL A 1 115 ? -5.477 -14.016 7.879 1 97.75 115 VAL A O 1
ATOM 887 N N . GLY A 1 116 ? -5.172 -16.219 7.492 1 98.38 116 GLY A N 1
ATOM 888 C CA . GLY A 1 116 ? -6.461 -16.375 6.832 1 98.38 116 GLY A CA 1
ATOM 889 C C . GLY A 1 116 ? -6.348 -16.547 5.328 1 98.38 116 GLY A C 1
ATOM 890 O O . GLY A 1 116 ? -7.344 -16.453 4.609 1 98.38 116 GLY A O 1
ATOM 891 N N . VAL A 1 117 ? -5.203 -16.828 4.816 1 98.69 117 VAL A N 1
ATOM 892 C CA . VAL A 1 117 ? -4.957 -17.047 3.396 1 98.69 117 VAL A CA 1
ATOM 893 C C . VAL A 1 117 ? -5.645 -18.344 2.949 1 98.69 117 VAL A C 1
ATOM 895 O O . VAL A 1 117 ? -5.797 -19.281 3.738 1 98.69 117 VAL A O 1
ATOM 898 N N . SER A 1 118 ? -6.082 -18.328 1.703 1 98.81 118 SER A N 1
ATOM 899 C CA . SER A 1 118 ? -6.82 -19.484 1.213 1 98.81 118 SER A CA 1
ATOM 900 C C . SER A 1 118 ? -5.918 -20.422 0.416 1 98.81 118 SER A C 1
ATOM 902 O O . SER A 1 118 ? -6.129 -21.641 0.404 1 98.81 118 SER A O 1
ATOM 904 N N . ALA A 1 119 ? -5.02 -19.828 -0.267 1 98.88 119 ALA A N 1
ATOM 905 C CA . ALA A 1 119 ? -4.141 -20.609 -1.138 1 98.88 119 ALA A CA 1
ATOM 906 C C . ALA A 1 119 ? -2.781 -19.938 -1.289 1 98.88 119 ALA A C 1
ATOM 908 O O . ALA A 1 119 ? -2.672 -18.703 -1.194 1 98.88 119 ALA A O 1
ATOM 909 N N . VAL A 1 120 ? -1.763 -20.734 -1.528 1 98.88 120 VAL A N 1
ATOM 910 C CA . VAL A 1 120 ? -0.44 -20.234 -1.873 1 98.88 120 VAL A CA 1
ATOM 911 C C . VAL A 1 120 ? 0.085 -20.953 -3.113 1 98.88 120 VAL A C 1
ATOM 913 O O . VAL A 1 120 ? -0.343 -22.062 -3.42 1 98.88 120 VAL A O 1
ATOM 916 N N . HIS A 1 121 ? 0.908 -20.281 -3.818 1 98.62 121 HIS A N 1
ATOM 917 C CA . HIS A 1 121 ? 1.735 -21.062 -4.734 1 98.62 121 HIS A CA 1
ATOM 918 C C . HIS A 1 121 ? 3.217 -20.906 -4.398 1 98.62 121 HIS A C 1
ATOM 920 O O . HIS A 1 121 ? 3.656 -19.844 -3.959 1 98.62 121 HIS A O 1
ATOM 926 N N . ILE A 1 122 ? 3.955 -21.984 -4.543 1 98.56 122 ILE A N 1
ATOM 927 C CA . ILE A 1 122 ? 5.383 -22.094 -4.258 1 98.56 122 ILE A CA 1
ATOM 928 C C . ILE A 1 122 ? 6.133 -22.484 -5.531 1 98.56 122 ILE A C 1
ATOM 930 O O . ILE A 1 122 ? 5.68 -23.344 -6.281 1 98.56 122 ILE A O 1
ATOM 934 N N . GLU A 1 123 ? 7.234 -21.797 -5.773 1 97.88 123 GLU A N 1
ATOM 935 C CA . GLU A 1 123 ? 7.902 -22 -7.055 1 97.88 123 GLU A CA 1
ATOM 936 C C . GLU A 1 123 ? 9.18 -22.828 -6.891 1 97.88 123 GLU A C 1
ATOM 938 O O . GLU A 1 123 ? 9.75 -22.875 -5.805 1 97.88 123 GLU A O 1
ATOM 943 N N . ASP A 1 124 ? 9.656 -23.438 -7.98 1 97.88 124 ASP A N 1
ATOM 944 C CA . ASP A 1 124 ? 10.797 -24.359 -7.941 1 97.88 124 ASP A CA 1
ATOM 945 C C . ASP A 1 124 ? 12.062 -23.688 -8.477 1 97.88 124 ASP A C 1
ATOM 947 O O . ASP A 1 124 ? 12.891 -24.328 -9.109 1 97.88 124 ASP A O 1
ATOM 951 N N . GLN A 1 125 ? 12.164 -22.422 -8.266 1 95.69 125 GLN A N 1
ATOM 952 C CA . GLN A 1 125 ? 13.352 -21.688 -8.695 1 95.69 125 GLN A CA 1
ATOM 953 C C . GLN A 1 125 ? 14.469 -21.812 -7.656 1 95.69 125 GLN A C 1
ATOM 955 O O . GLN A 1 125 ? 14.203 -21.969 -6.465 1 95.69 125 GLN A O 1
ATOM 960 N N . GLU A 1 126 ? 15.68 -21.688 -8.148 1 92.88 126 GLU A N 1
ATOM 961 C CA . GLU A 1 126 ? 16.844 -21.531 -7.285 1 92.88 126 GLU A CA 1
ATOM 962 C C . GLU A 1 126 ? 16.953 -20.094 -6.773 1 92.88 126 GLU A C 1
ATOM 964 O O . GLU A 1 126 ? 16.703 -19.141 -7.52 1 92.88 126 GLU A O 1
ATOM 969 N N . MET A 1 127 ? 17.406 -19.938 -5.555 1 86.75 127 MET A N 1
ATOM 970 C CA . MET A 1 127 ? 17.625 -18.594 -4.996 1 86.75 127 MET A CA 1
ATOM 971 C C . MET A 1 127 ? 18.938 -18.016 -5.484 1 86.75 127 MET A C 1
ATOM 973 O O . MET A 1 127 ? 19.922 -18.734 -5.633 1 86.75 127 MET A O 1
ATOM 977 N N . PRO A 1 128 ? 19.094 -16.75 -5.613 1 85.69 128 PRO A N 1
ATOM 978 C CA . PRO A 1 128 ? 17.953 -15.812 -5.605 1 85.69 128 PRO A CA 1
ATOM 979 C C . PRO A 1 128 ? 17.047 -15.984 -6.816 1 85.69 128 PRO A C 1
ATOM 981 O O . PRO A 1 128 ? 17.531 -16.156 -7.941 1 85.69 128 PRO A O 1
ATOM 984 N N . LYS A 1 129 ? 15.844 -15.969 -6.52 1 83.44 129 LYS A N 1
ATOM 985 C CA . LYS A 1 129 ? 14.875 -16.188 -7.59 1 83.44 129 LYS A CA 1
ATOM 986 C C . LYS A 1 129 ? 14.75 -14.945 -8.477 1 83.44 129 LYS A C 1
ATOM 988 O O . LYS A 1 129 ? 15.18 -13.859 -8.086 1 83.44 129 LYS A O 1
ATOM 993 N N . LYS A 1 130 ? 14.227 -15.188 -9.68 1 81 130 LYS A N 1
ATOM 994 C CA . LYS A 1 130 ? 13.938 -14.141 -10.648 1 81 130 LYS A CA 1
ATOM 995 C C . LYS A 1 130 ? 12.492 -14.234 -11.141 1 81 130 LYS A C 1
ATOM 997 O O . LYS A 1 130 ? 11.812 -15.227 -10.891 1 81 130 LYS A O 1
ATOM 1002 N N . CYS A 1 131 ? 12.102 -13.094 -11.719 1 80.31 131 CYS A N 1
ATOM 1003 C CA . CYS A 1 131 ? 10.82 -13.172 -12.406 1 80.31 131 CYS A CA 1
ATOM 1004 C C . CYS A 1 131 ? 10.82 -14.281 -13.453 1 80.31 131 CYS A C 1
ATOM 1006 O O . CYS A 1 131 ? 11.805 -14.461 -14.172 1 80.31 131 CYS A O 1
ATOM 1008 N N . GLY A 1 132 ? 9.688 -15.023 -13.508 1 80.75 132 GLY A N 1
ATOM 1009 C CA . GLY A 1 132 ? 9.586 -16.156 -14.406 1 80.75 132 GLY A CA 1
ATOM 1010 C C . GLY A 1 132 ? 9.719 -15.773 -15.867 1 80.75 132 GLY A C 1
ATOM 1011 O O . GLY A 1 132 ? 10.008 -16.625 -16.719 1 80.75 132 GLY A O 1
ATOM 1012 N N . HIS A 1 133 ? 9.586 -14.516 -16.156 1 81.75 133 HIS A N 1
ATOM 1013 C CA . HIS A 1 133 ? 9.602 -14.055 -17.547 1 81.75 133 HIS A CA 1
ATOM 1014 C C . HIS A 1 133 ? 10.969 -13.477 -17.906 1 81.75 133 HIS A C 1
ATOM 1016 O O . HIS A 1 133 ? 11.156 -12.992 -19.031 1 81.75 133 HIS A O 1
ATOM 1022 N N . LEU A 1 134 ? 11.891 -13.492 -17 1 78.44 134 LEU A N 1
ATOM 1023 C CA . LEU A 1 134 ? 13.25 -13.031 -17.25 1 78.44 134 LEU A CA 1
ATOM 1024 C C . LEU A 1 134 ? 14.188 -14.211 -17.516 1 78.44 134 LEU A C 1
ATOM 1026 O O . LEU A 1 134 ? 13.898 -15.336 -17.094 1 78.44 134 LEU A O 1
ATOM 1030 N N . ALA A 1 135 ? 15.258 -13.914 -18.172 1 76.44 135 ALA A N 1
ATOM 1031 C CA . ALA A 1 135 ? 16.25 -14.938 -18.484 1 76.44 135 ALA A CA 1
ATOM 1032 C C . ALA A 1 135 ? 17.188 -15.164 -17.297 1 76.44 135 ALA A C 1
ATOM 1034 O O . ALA A 1 135 ? 17.219 -14.359 -16.359 1 76.44 135 ALA A O 1
ATOM 1035 N N . GLY A 1 136 ? 17.766 -16.312 -17.344 1 79.25 136 GLY A N 1
ATOM 1036 C CA . GLY A 1 136 ? 18.812 -16.578 -16.375 1 79.25 136 GLY A CA 1
ATOM 1037 C C . GLY A 1 136 ? 18.312 -17.234 -15.102 1 79.25 136 GLY A C 1
ATOM 1038 O O . GLY A 1 136 ? 19.047 -17.344 -14.117 1 79.25 136 GLY A O 1
ATOM 1039 N N . LYS A 1 137 ? 17.125 -17.594 -15.102 1 85.62 137 LYS A N 1
ATOM 1040 C CA . LYS A 1 137 ? 16.609 -18.312 -13.938 1 85.62 137 LYS A CA 1
ATOM 1041 C C . LYS A 1 137 ? 17.062 -19.781 -13.961 1 85.62 137 LYS A C 1
ATOM 1043 O O . LYS A 1 137 ? 17.422 -20.297 -15.016 1 85.62 137 LYS A O 1
ATOM 1048 N N . ARG A 1 138 ? 17.141 -20.391 -12.781 1 92 138 ARG A N 1
ATOM 1049 C CA . ARG A 1 138 ? 17.453 -21.797 -12.594 1 92 138 ARG A CA 1
ATOM 1050 C C . ARG A 1 138 ? 16.422 -22.469 -11.695 1 92 138 ARG A C 1
ATOM 1052 O O . ARG A 1 138 ? 15.82 -21.812 -10.844 1 92 138 ARG A O 1
ATOM 1059 N N . VAL A 1 139 ? 16.156 -23.734 -11.984 1 96.56 139 VAL A N 1
ATOM 1060 C CA . VAL A 1 139 ? 15.234 -24.5 -11.141 1 96.56 139 VAL A CA 1
ATOM 1061 C C . VAL A 1 139 ? 16.016 -25.453 -10.25 1 96.56 139 VAL A C 1
ATOM 1063 O O . VAL A 1 139 ? 17.062 -25.984 -10.656 1 96.56 139 VAL A O 1
ATOM 1066 N N . ILE A 1 140 ? 15.547 -25.703 -9.086 1 97.12 140 ILE A N 1
ATOM 1067 C CA . ILE A 1 140 ? 16.172 -26.641 -8.156 1 97.12 140 ILE A CA 1
ATOM 1068 C C . ILE A 1 140 ? 15.891 -28.062 -8.594 1 97.12 140 ILE A C 1
ATOM 1070 O O . ILE A 1 140 ? 14.977 -28.312 -9.383 1 97.12 140 ILE A O 1
ATOM 1074 N N . PRO A 1 141 ? 16.672 -29 -8.094 1 97.19 141 PRO A N 1
ATOM 1075 C CA . PRO A 1 141 ? 16.359 -30.406 -8.383 1 97.19 141 PRO A CA 1
ATOM 1076 C C . PRO A 1 141 ? 14.945 -30.797 -7.961 1 97.19 141 PRO A C 1
ATOM 1078 O O . PRO A 1 141 ? 14.438 -30.281 -6.961 1 97.19 141 PRO A O 1
ATOM 1081 N N . ILE A 1 142 ? 14.359 -31.719 -8.758 1 97.75 142 ILE A N 1
ATOM 1082 C CA . ILE A 1 142 ? 12.969 -32.125 -8.57 1 97.75 142 ILE A CA 1
ATOM 1083 C C . ILE A 1 142 ? 12.766 -32.656 -7.152 1 97.75 142 ILE A C 1
ATOM 1085 O O . ILE A 1 142 ? 11.742 -32.375 -6.523 1 97.75 142 ILE A O 1
ATOM 1089 N N . ASP A 1 143 ? 13.672 -33.406 -6.648 1 97.38 143 ASP A N 1
ATOM 1090 C CA . ASP A 1 143 ? 13.539 -34 -5.32 1 97.38 143 ASP A CA 1
ATOM 1091 C C . ASP A 1 143 ? 13.508 -32.906 -4.238 1 97.38 143 ASP A C 1
ATOM 1093 O O . ASP A 1 143 ? 12.828 -33.062 -3.225 1 97.38 143 ASP A O 1
ATOM 1097 N N . GLU A 1 144 ? 14.258 -31.828 -4.395 1 97.38 144 GLU A N 1
ATOM 1098 C CA . GLU A 1 144 ? 14.227 -30.703 -3.459 1 97.38 144 GLU A CA 1
ATOM 1099 C C . GLU A 1 144 ? 12.859 -30.031 -3.461 1 97.38 144 GLU A C 1
ATOM 1101 O O . GLU A 1 144 ? 12.336 -29.672 -2.404 1 97.38 144 GLU A O 1
ATOM 1106 N N . MET A 1 145 ? 12.32 -29.844 -4.602 1 98.44 145 MET A N 1
ATOM 1107 C CA . MET A 1 145 ? 10.992 -29.234 -4.68 1 98.44 145 MET A CA 1
ATOM 1108 C C . MET A 1 145 ? 9.938 -30.156 -4.082 1 98.44 145 MET A C 1
ATOM 1110 O O . MET A 1 145 ? 9.008 -29.703 -3.42 1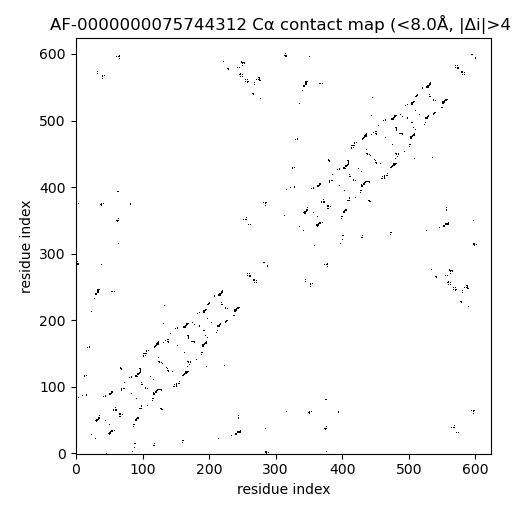 98.44 145 MET A O 1
ATOM 1114 N N . VAL A 1 146 ? 10.078 -31.422 -4.375 1 98.56 146 VAL A N 1
ATOM 1115 C CA . VAL A 1 146 ? 9.172 -32.406 -3.807 1 98.56 146 VAL A CA 1
ATOM 1116 C C . VAL A 1 146 ? 9.195 -32.312 -2.283 1 98.56 146 VAL A C 1
ATOM 1118 O O . VAL A 1 146 ? 8.148 -32.344 -1.634 1 98.56 146 VAL A O 1
ATOM 1121 N N . LYS A 1 147 ? 10.367 -32.219 -1.707 1 98.31 147 LYS A N 1
ATOM 1122 C CA . LYS A 1 147 ? 10.5 -32.062 -0.261 1 98.31 147 LYS A CA 1
ATOM 1123 C C . LYS A 1 147 ? 9.742 -30.844 0.236 1 98.31 147 LYS A C 1
ATOM 1125 O O . LYS A 1 147 ? 9.078 -30.891 1.277 1 98.31 147 LYS A O 1
ATOM 1130 N N . LYS A 1 148 ? 9.844 -29.766 -0.459 1 98.44 148 LYS A N 1
ATOM 1131 C CA . LYS A 1 148 ? 9.148 -28.531 -0.088 1 98.44 148 LYS A CA 1
ATOM 1132 C C . LYS A 1 148 ? 7.637 -28.703 -0.166 1 98.44 148 LYS A C 1
ATOM 1134 O O . LYS A 1 148 ? 6.906 -28.281 0.732 1 98.44 148 LYS A O 1
ATOM 1139 N N . ILE A 1 149 ? 7.148 -29.328 -1.222 1 98.75 149 ILE A N 1
ATOM 1140 C CA . ILE A 1 149 ? 5.719 -29.547 -1.396 1 98.75 149 ILE A CA 1
ATOM 1141 C C . ILE A 1 149 ? 5.199 -30.469 -0.293 1 98.75 149 ILE A C 1
ATOM 1143 O O . ILE A 1 149 ? 4.164 -30.188 0.318 1 98.75 149 ILE A O 1
ATOM 1147 N N . LYS A 1 150 ? 5.922 -31.516 -0.031 1 98.56 150 LYS A N 1
ATOM 1148 C CA . LYS A 1 150 ? 5.52 -32.438 1.029 1 98.56 150 LYS A CA 1
ATOM 1149 C C . LYS A 1 150 ? 5.492 -31.734 2.385 1 98.56 150 LYS A C 1
ATOM 1151 O O . LYS A 1 150 ? 4.594 -31.969 3.195 1 98.56 150 LYS A O 1
ATOM 1156 N N . ALA A 1 151 ? 6.484 -30.875 2.637 1 98.62 151 ALA A N 1
ATOM 1157 C CA . ALA A 1 151 ? 6.512 -30.094 3.869 1 98.62 151 ALA A CA 1
ATOM 1158 C C . ALA A 1 151 ? 5.281 -29.188 3.973 1 98.62 151 ALA A C 1
ATOM 1160 O O . ALA A 1 151 ? 4.691 -29.062 5.047 1 98.62 151 ALA A O 1
ATOM 1161 N N . ALA A 1 152 ? 4.934 -28.562 2.916 1 98.75 152 ALA A N 1
ATOM 1162 C CA . ALA A 1 152 ? 3.75 -27.719 2.883 1 98.75 152 ALA A CA 1
ATOM 1163 C C . ALA A 1 152 ? 2.488 -28.516 3.201 1 98.75 152 ALA A C 1
ATOM 1165 O O . ALA A 1 152 ? 1.666 -28.078 4.016 1 98.75 152 ALA A O 1
ATOM 1166 N N . VAL A 1 153 ? 2.355 -29.641 2.574 1 98.56 153 VAL A N 1
ATOM 1167 C CA . VAL A 1 153 ? 1.188 -30.5 2.736 1 98.56 153 VAL A CA 1
ATOM 1168 C C . VAL A 1 153 ? 1.106 -31 4.176 1 98.56 153 VAL A C 1
ATOM 1170 O O . VAL A 1 153 ? 0.033 -30.984 4.781 1 98.56 153 VAL A O 1
ATOM 1173 N N . GLU A 1 154 ? 2.207 -31.375 4.68 1 97.75 154 GLU A N 1
ATOM 1174 C CA . GLU A 1 154 ? 2.24 -31.906 6.039 1 97.75 154 GLU A CA 1
ATOM 1175 C C . GLU A 1 154 ? 1.929 -30.812 7.062 1 97.75 154 GLU A C 1
ATOM 1177 O O . GLU A 1 154 ? 1.309 -31.094 8.094 1 97.75 154 GLU A O 1
ATOM 1182 N N . ALA A 1 155 ? 2.338 -29.609 6.77 1 98.44 155 ALA A N 1
ATOM 1183 C CA . ALA A 1 155 ? 2.18 -28.5 7.711 1 98.44 155 ALA A CA 1
ATOM 1184 C C . ALA A 1 155 ? 0.745 -27.984 7.711 1 98.44 155 ALA A C 1
ATOM 1186 O O . ALA A 1 155 ? 0.304 -27.359 8.68 1 98.44 155 ALA A O 1
ATOM 1187 N N . ARG A 1 156 ? 0.091 -28.203 6.633 1 97.06 156 ARG A N 1
ATOM 1188 C CA . ARG A 1 156 ? -1.277 -27.719 6.473 1 97.06 156 ARG A CA 1
ATOM 1189 C C . ARG A 1 156 ? -2.191 -28.297 7.547 1 97.06 156 ARG A C 1
ATOM 1191 O O . ARG A 1 156 ? -2.213 -29.516 7.762 1 97.06 156 ARG A O 1
ATOM 1198 N N . ARG A 1 157 ? -2.928 -27.438 8.297 1 97 157 ARG A N 1
ATOM 1199 C CA . ARG A 1 157 ? -3.871 -27.891 9.312 1 97 157 ARG A CA 1
ATOM 1200 C C . ARG A 1 157 ? -5.281 -28 8.75 1 97 157 ARG A C 1
ATOM 1202 O O . ARG A 1 157 ? -6.066 -28.859 9.172 1 97 157 ARG A O 1
ATOM 1209 N N . ASP A 1 158 ? -5.621 -27.109 7.824 1 98.19 158 ASP A N 1
ATOM 1210 C CA . ASP A 1 158 ? -6.898 -27.078 7.121 1 98.19 158 ASP A CA 1
ATOM 1211 C C . ASP A 1 158 ? -6.781 -27.719 5.742 1 98.19 158 ASP A C 1
ATOM 1213 O O . ASP A 1 158 ? -6.168 -27.156 4.836 1 98.19 158 ASP A O 1
ATOM 1217 N N . ASP A 1 159 ? -7.453 -28.781 5.531 1 96.94 159 ASP A N 1
ATOM 1218 C CA . ASP A 1 159 ? -7.336 -29.547 4.293 1 96.94 159 ASP A CA 1
ATOM 1219 C C . ASP A 1 159 ? -7.832 -28.734 3.098 1 96.94 159 ASP A C 1
ATOM 1221 O O . ASP A 1 159 ? -7.512 -29.047 1.95 1 96.94 159 ASP A O 1
ATOM 1225 N N . ASN A 1 160 ? -8.586 -27.703 3.428 1 98.25 160 ASN A N 1
ATOM 1226 C CA . ASN A 1 160 ? -9.117 -26.891 2.348 1 98.25 160 ASN A CA 1
ATOM 1227 C C . ASN A 1 160 ? -8.125 -25.812 1.916 1 98.25 160 ASN A C 1
ATOM 1229 O O . ASN A 1 160 ? -8.359 -25.109 0.932 1 98.25 160 ASN A O 1
ATOM 1233 N N . PHE A 1 161 ? -7.031 -25.625 2.688 1 98.69 161 PHE A N 1
ATOM 1234 C CA . PHE A 1 161 ? -5.957 -24.734 2.262 1 98.69 161 PHE A CA 1
ATOM 1235 C C . PHE A 1 161 ? -5.277 -25.266 1.006 1 98.69 161 PHE A C 1
ATOM 1237 O O . PHE A 1 161 ? -4.723 -26.375 1.013 1 98.69 161 PHE A O 1
ATOM 1244 N N . ILE A 1 162 ? -5.273 -24.516 -0.046 1 98.75 162 ILE A N 1
ATOM 1245 C CA . ILE A 1 162 ? -4.836 -25.016 -1.348 1 98.75 162 ILE A CA 1
ATOM 1246 C C . ILE A 1 162 ? -3.354 -24.719 -1.541 1 98.75 162 ILE A C 1
ATOM 1248 O O . ILE A 1 162 ? -2.912 -23.578 -1.341 1 98.75 162 ILE A O 1
ATOM 1252 N N . ILE A 1 163 ? -2.629 -25.734 -1.92 1 98.81 163 ILE A N 1
ATOM 1253 C CA . ILE A 1 163 ? -1.208 -25.625 -2.23 1 98.81 163 ILE A CA 1
ATOM 1254 C C . ILE A 1 163 ? -0.994 -25.797 -3.732 1 98.81 163 ILE A C 1
ATOM 1256 O O . ILE A 1 163 ? -1.22 -26.875 -4.277 1 98.81 163 ILE A O 1
ATOM 1260 N N . ILE A 1 164 ? -0.568 -24.719 -4.387 1 98.94 164 ILE A N 1
ATOM 1261 C CA . ILE A 1 164 ? -0.302 -24.719 -5.82 1 98.94 164 ILE A CA 1
ATOM 1262 C C . ILE A 1 164 ? 1.203 -24.797 -6.066 1 98.94 164 ILE A C 1
ATOM 1264 O O . ILE A 1 164 ? 1.975 -24 -5.523 1 98.94 164 ILE A O 1
ATOM 1268 N N . ALA A 1 165 ? 1.627 -25.766 -6.828 1 98.88 165 ALA A N 1
ATOM 1269 C CA . ALA A 1 165 ? 3.037 -25.891 -7.191 1 98.88 165 ALA A CA 1
ATOM 1270 C C . ALA A 1 165 ? 3.32 -25.203 -8.523 1 98.88 165 ALA A C 1
ATOM 1272 O O . ALA A 1 165 ? 2.684 -25.5 -9.531 1 98.88 165 ALA A O 1
ATOM 1273 N N . ARG A 1 166 ? 4.199 -24.281 -8.492 1 98.69 166 ARG A N 1
ATOM 1274 C CA . ARG A 1 166 ? 4.625 -23.578 -9.695 1 98.69 166 ARG A CA 1
ATOM 1275 C C . ARG A 1 166 ? 5.918 -24.172 -10.25 1 98.69 166 ARG A C 1
ATOM 1277 O O . ARG A 1 166 ? 6.852 -24.453 -9.492 1 98.69 166 ARG A O 1
ATOM 1284 N N . THR A 1 167 ? 5.98 -24.406 -11.516 1 98.44 167 THR A N 1
ATOM 1285 C CA . THR A 1 167 ? 7.23 -24.812 -12.141 1 98.44 167 THR A CA 1
ATOM 1286 C C . THR A 1 167 ? 7.68 -23.781 -13.18 1 98.44 167 THR A C 1
ATOM 1288 O O . THR A 1 167 ? 6.879 -23.344 -14.008 1 98.44 167 THR A O 1
ATOM 1291 N N . ASP A 1 168 ? 8.844 -23.391 -13.047 1 97.31 168 ASP A N 1
ATOM 1292 C CA . ASP A 1 168 ? 9.492 -22.453 -13.969 1 97.31 168 ASP A CA 1
ATOM 1293 C C . ASP A 1 168 ? 10.406 -23.203 -14.945 1 97.31 168 ASP A C 1
ATOM 1295 O O . ASP A 1 168 ? 11.32 -22.609 -15.516 1 97.31 168 ASP A O 1
ATOM 1299 N N . ALA A 1 169 ? 10.227 -24.453 -15.18 1 96.81 169 ALA A N 1
ATOM 1300 C CA . ALA A 1 169 ? 11.172 -25.312 -15.867 1 96.81 169 ALA A CA 1
ATOM 1301 C C . ALA A 1 169 ? 11.141 -25.094 -17.375 1 96.81 169 ALA A C 1
ATOM 1303 O O . ALA A 1 169 ? 12.086 -25.438 -18.078 1 96.81 169 ALA A O 1
ATOM 1304 N N . ARG A 1 170 ? 10.055 -24.531 -17.875 1 95.88 170 ARG A N 1
ATOM 1305 C CA . ARG A 1 170 ? 9.875 -24.469 -19.328 1 95.88 170 ARG A CA 1
ATOM 1306 C C . ARG A 1 170 ? 11.055 -23.781 -20 1 95.88 170 ARG A C 1
ATOM 1308 O O . ARG A 1 170 ? 11.555 -24.25 -21.016 1 95.88 170 ARG A O 1
ATOM 1315 N N . ASP A 1 171 ? 11.508 -22.625 -19.453 1 92.88 171 ASP A N 1
ATOM 1316 C CA . ASP A 1 171 ? 12.586 -21.844 -20.062 1 92.88 171 ASP A CA 1
ATOM 1317 C C . ASP A 1 171 ? 13.953 -22.406 -19.672 1 92.88 171 ASP A C 1
ATOM 1319 O O . ASP A 1 171 ? 14.977 -22 -20.219 1 92.88 171 ASP A O 1
ATOM 1323 N N . VAL A 1 172 ? 14.016 -23.312 -18.797 1 93.44 172 VAL A N 1
ATOM 1324 C CA . VAL A 1 172 ? 15.273 -23.812 -18.25 1 93.44 172 VAL A CA 1
ATOM 1325 C C . VAL A 1 172 ? 15.562 -25.203 -18.797 1 93.44 172 VAL A C 1
ATOM 1327 O O . VAL A 1 172 ? 16.656 -25.469 -19.312 1 93.44 172 VAL A O 1
ATOM 1330 N N . GLU A 1 173 ? 14.508 -26.062 -18.75 1 96.38 173 GLU A N 1
ATOM 1331 C CA . GLU A 1 173 ? 14.68 -27.469 -19.078 1 96.38 173 GLU A CA 1
ATOM 1332 C C . GLU A 1 173 ? 13.82 -27.875 -20.266 1 96.38 173 GLU A C 1
ATOM 1334 O O . GLU A 1 173 ? 13.992 -28.969 -20.828 1 96.38 173 GLU A O 1
ATOM 1339 N N . GLY A 1 174 ? 12.922 -27.047 -20.609 1 96.31 174 GLY A N 1
ATOM 1340 C CA . GLY A 1 174 ? 12.047 -27.359 -21.734 1 96.31 174 GLY A CA 1
ATOM 1341 C C . GLY A 1 174 ? 10.633 -27.719 -21.312 1 96.31 174 GLY A C 1
ATOM 1342 O O . GLY A 1 174 ? 10.367 -27.906 -20.125 1 96.31 174 GLY A O 1
ATOM 1343 N N . PHE A 1 175 ? 9.727 -27.828 -22.281 1 97.69 175 PHE A N 1
ATOM 1344 C CA . PHE A 1 175 ? 8.297 -28.031 -22.062 1 97.69 175 PHE A CA 1
ATOM 1345 C C . PHE A 1 175 ? 8.039 -29.406 -21.422 1 97.69 175 PHE A C 1
ATOM 1347 O O . PHE A 1 175 ? 7.258 -29.516 -20.484 1 97.69 175 PHE A O 1
ATOM 1354 N N . ASP A 1 176 ? 8.664 -30.438 -21.922 1 98.06 176 ASP A N 1
ATOM 1355 C CA . ASP A 1 176 ? 8.438 -31.781 -21.422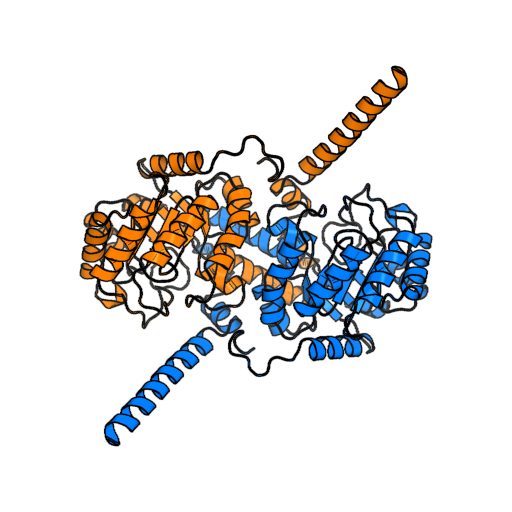 1 98.06 176 ASP A CA 1
ATOM 1356 C C . ASP A 1 176 ? 8.859 -31.906 -19.969 1 98.06 176 ASP A C 1
ATOM 1358 O O . ASP A 1 176 ? 8.203 -32.594 -19.172 1 98.06 176 ASP A O 1
ATOM 1362 N N . SER A 1 177 ? 9.922 -31.25 -19.672 1 97.94 177 SER A N 1
ATOM 1363 C CA . SER A 1 177 ? 10.367 -31.25 -18.281 1 97.94 177 SER A CA 1
ATOM 1364 C C . SER A 1 177 ? 9.352 -30.562 -17.375 1 97.94 177 SER A C 1
ATOM 1366 O O . SER A 1 177 ? 9.117 -31.016 -16.25 1 97.94 177 SER A O 1
ATOM 1368 N N . ALA A 1 178 ? 8.812 -29.5 -17.812 1 98.31 178 ALA A N 1
ATOM 1369 C CA . ALA A 1 178 ? 7.785 -28.797 -17.047 1 98.31 178 ALA A CA 1
ATOM 1370 C C . ALA A 1 178 ? 6.598 -29.719 -16.766 1 98.31 178 ALA A C 1
ATOM 1372 O O . ALA A 1 178 ? 6.062 -29.734 -15.648 1 98.31 178 ALA A O 1
ATOM 1373 N N . VAL A 1 179 ? 6.195 -30.469 -17.766 1 98.62 179 VAL A N 1
ATOM 1374 C CA . VAL A 1 179 ? 5.082 -31.406 -17.625 1 98.62 179 VAL A CA 1
ATOM 1375 C C . VAL A 1 179 ? 5.438 -32.5 -16.609 1 98.62 179 VAL A C 1
ATOM 1377 O O . VAL A 1 179 ? 4.633 -32.812 -15.734 1 98.62 179 VAL A O 1
ATOM 1380 N N . GLU A 1 180 ? 6.605 -33.031 -16.734 1 98.38 180 GLU A N 1
ATOM 1381 C CA . GLU A 1 180 ? 7.035 -34.094 -15.828 1 98.38 180 GLU A CA 1
ATOM 1382 C C . GLU A 1 180 ? 7.098 -33.594 -14.391 1 98.38 180 GLU A C 1
ATOM 1384 O O . GLU A 1 180 ? 6.641 -34.281 -13.469 1 98.38 180 GLU A O 1
ATOM 1389 N N . ARG A 1 181 ? 7.691 -32.5 -14.188 1 98.62 181 ARG A N 1
ATOM 1390 C CA . ARG A 1 181 ? 7.746 -31.891 -12.859 1 98.62 181 ARG A CA 1
ATOM 1391 C C . ARG A 1 181 ? 6.344 -31.703 -12.289 1 98.62 181 ARG A C 1
ATOM 1393 O O . ARG A 1 181 ? 6.098 -32 -11.125 1 98.62 181 ARG A O 1
ATOM 1400 N N . ALA A 1 182 ? 5.477 -31.188 -13.125 1 98.75 182 ALA A N 1
ATOM 1401 C CA . ALA A 1 182 ? 4.098 -30.969 -12.688 1 98.75 182 ALA A CA 1
ATOM 1402 C C . ALA A 1 182 ? 3.467 -32.25 -12.172 1 98.75 182 ALA A C 1
ATOM 1404 O O . ALA A 1 182 ? 2.82 -32.25 -11.117 1 98.75 182 ALA A O 1
ATOM 1405 N N . LYS A 1 183 ? 3.641 -33.312 -12.922 1 98.62 183 LYS A N 1
ATOM 1406 C CA . LYS A 1 183 ? 3.062 -34.594 -12.531 1 98.62 183 LYS A CA 1
ATOM 1407 C C . LYS A 1 183 ? 3.641 -35.094 -11.203 1 98.62 183 LYS A C 1
ATOM 1409 O O . LYS A 1 183 ? 2.908 -35.562 -10.344 1 98.62 183 LYS A O 1
ATOM 1414 N N . VAL A 1 184 ? 4.945 -34.938 -11.039 1 98.75 184 VAL A N 1
ATOM 1415 C CA . VAL A 1 184 ? 5.617 -35.375 -9.812 1 98.75 184 VAL A CA 1
ATOM 1416 C C . VAL A 1 184 ? 5.145 -34.5 -8.641 1 98.75 184 VAL A C 1
ATOM 1418 O O . VAL A 1 184 ? 4.977 -35 -7.523 1 98.75 184 VAL A O 1
ATOM 1421 N N . TYR A 1 185 ? 4.973 -33.188 -8.883 1 98.88 185 TYR A N 1
ATOM 1422 C CA . TYR A 1 185 ? 4.512 -32.25 -7.844 1 98.88 185 TYR A CA 1
ATOM 1423 C C . TYR A 1 185 ? 3.107 -32.625 -7.379 1 98.88 185 TYR A C 1
ATOM 1425 O O . TYR A 1 185 ? 2.785 -32.5 -6.195 1 98.88 185 TYR A O 1
ATOM 1433 N N . LEU A 1 186 ? 2.246 -33.094 -8.305 1 98.69 186 LEU A N 1
ATOM 1434 C CA . LEU A 1 186 ? 0.917 -33.594 -7.953 1 98.69 186 LEU A CA 1
ATOM 1435 C C . LEU A 1 186 ? 1.01 -34.844 -7.078 1 98.69 186 LEU A C 1
ATOM 1437 O O . LEU A 1 186 ? 0.281 -34.969 -6.094 1 98.69 186 LEU A O 1
ATOM 1441 N N . GLU A 1 187 ? 1.864 -35.75 -7.465 1 98.44 187 GLU A N 1
ATOM 1442 C CA . GLU A 1 187 ? 2.07 -36.938 -6.672 1 98.44 187 GLU A CA 1
ATOM 1443 C C . GLU A 1 187 ? 2.562 -36.594 -5.27 1 98.44 187 GLU A C 1
ATOM 1445 O O . GLU A 1 187 ? 2.238 -37.312 -4.305 1 98.44 187 GLU A O 1
ATOM 1450 N N . ALA A 1 188 ? 3.32 -35.5 -5.199 1 98.44 188 ALA A N 1
ATOM 1451 C CA . ALA A 1 188 ? 3.859 -35.062 -3.916 1 98.44 188 ALA A CA 1
ATOM 1452 C C . ALA A 1 188 ? 2.768 -34.438 -3.047 1 98.44 188 ALA A C 1
ATOM 1454 O O . ALA A 1 188 ? 2.969 -34.219 -1.851 1 98.44 188 ALA A O 1
ATOM 1455 N N . GLY A 1 189 ? 1.643 -34.125 -3.615 1 98.44 189 GLY A N 1
ATOM 1456 C CA . GLY A 1 189 ? 0.515 -33.688 -2.812 1 98.44 189 GLY A CA 1
ATOM 1457 C C . GLY A 1 189 ? 0.016 -32.312 -3.201 1 98.44 189 GLY A C 1
ATOM 1458 O O . GLY A 1 189 ? -0.918 -31.781 -2.588 1 98.44 189 GLY A O 1
ATOM 1459 N N . ALA A 1 190 ? 0.627 -31.625 -4.176 1 98.81 190 ALA A N 1
ATOM 1460 C CA . ALA A 1 190 ? 0.114 -30.328 -4.637 1 98.81 190 ALA A CA 1
ATOM 1461 C C . ALA A 1 190 ? -1.335 -30.453 -5.102 1 98.81 190 ALA A C 1
ATOM 1463 O O . ALA A 1 190 ? -1.711 -31.453 -5.73 1 98.81 190 ALA A O 1
ATOM 1464 N N . ASP A 1 191 ? -2.146 -29.422 -4.801 1 98.62 191 ASP A N 1
ATOM 1465 C CA . ASP A 1 191 ? -3.562 -29.438 -5.156 1 98.62 191 ASP A CA 1
ATOM 1466 C C . ASP A 1 191 ? -3.781 -28.922 -6.578 1 98.62 191 ASP A C 1
ATOM 1468 O O . ASP A 1 191 ? -4.797 -29.234 -7.203 1 98.62 191 ASP A O 1
ATOM 1472 N N . ALA A 1 192 ? -2.955 -28.109 -7.07 1 98.75 192 ALA A N 1
ATOM 1473 C CA . ALA A 1 192 ? -3.029 -27.469 -8.383 1 98.75 192 ALA A CA 1
ATOM 1474 C C . ALA A 1 192 ? -1.635 -27.172 -8.922 1 98.75 192 ALA A C 1
ATOM 1476 O O . ALA A 1 192 ? -0.645 -27.25 -8.195 1 98.75 192 ALA A O 1
ATOM 1477 N N . ILE A 1 193 ? -1.554 -26.906 -10.242 1 98.88 193 ILE A N 1
ATOM 1478 C CA . ILE A 1 193 ? -0.273 -26.656 -10.891 1 98.88 193 ILE A CA 1
ATOM 1479 C C . ILE A 1 193 ? -0.307 -25.297 -11.578 1 98.88 193 ILE A C 1
ATOM 1481 O O . ILE A 1 193 ? -1.307 -24.938 -12.203 1 98.88 193 ILE A O 1
ATOM 1485 N N . PHE A 1 194 ? 0.767 -24.531 -11.43 1 98.75 194 PHE A N 1
ATOM 1486 C CA . PHE A 1 194 ? 1.019 -23.25 -12.086 1 98.75 194 PHE A CA 1
ATOM 1487 C C . PHE A 1 194 ? 2.215 -23.359 -13.023 1 98.75 194 PHE A C 1
ATOM 1489 O O . PHE A 1 194 ? 3.361 -23.219 -12.594 1 98.75 194 PHE A O 1
ATOM 1496 N N . PRO A 1 195 ? 1.938 -23.734 -14.281 1 97.88 195 PRO A N 1
ATOM 1497 C CA . PRO A 1 195 ? 3.037 -23.719 -15.25 1 97.88 195 PRO A CA 1
ATOM 1498 C C . PRO A 1 195 ? 3.414 -22.297 -15.68 1 97.88 195 PRO A C 1
ATOM 1500 O O . PRO A 1 195 ? 2.695 -21.688 -16.469 1 97.88 195 PRO A O 1
ATOM 1503 N N . GLU A 1 196 ? 4.527 -21.859 -15.219 1 94.19 196 GLU A N 1
ATOM 1504 C CA . GLU A 1 196 ? 4.938 -20.484 -15.445 1 94.19 196 GLU A CA 1
ATOM 1505 C C . GLU A 1 196 ? 5.594 -20.312 -16.812 1 94.19 196 GLU A C 1
ATOM 1507 O O . GLU A 1 196 ? 6.371 -21.172 -17.234 1 94.19 196 GLU A O 1
ATOM 1512 N N . ALA A 1 197 ? 5.242 -19.188 -17.5 1 92.44 197 ALA A N 1
ATOM 1513 C CA . ALA A 1 197 ? 5.926 -18.641 -18.672 1 92.44 197 ALA A CA 1
ATOM 1514 C C . ALA A 1 197 ? 5.906 -19.641 -19.828 1 92.44 197 ALA A C 1
ATOM 1516 O O . ALA A 1 197 ? 6.945 -19.922 -20.422 1 92.44 197 ALA A O 1
ATOM 1517 N N . LEU A 1 198 ? 4.762 -20.328 -20.047 1 95.38 198 LEU A N 1
ATOM 1518 C CA . LEU A 1 198 ? 4.59 -21.031 -21.312 1 95.38 198 LEU A CA 1
ATOM 1519 C C . LEU A 1 198 ? 4.555 -20.062 -22.484 1 95.38 198 LEU A C 1
ATOM 1521 O O . LEU A 1 198 ? 4.211 -18.891 -22.312 1 95.38 198 LEU A O 1
ATOM 1525 N N . HIS A 1 199 ? 4.879 -20.5 -23.656 1 94 199 HIS A N 1
ATOM 1526 C CA . HIS A 1 199 ? 5.273 -19.562 -24.703 1 94 199 HIS A CA 1
ATOM 1527 C C . HIS A 1 199 ? 4.141 -19.344 -25.703 1 94 199 HIS A C 1
ATOM 1529 O O . HIS A 1 199 ? 4.207 -18.422 -26.531 1 94 199 HIS A O 1
ATOM 1535 N N . SER A 1 200 ? 3.109 -20.203 -25.688 1 95.25 200 SER A N 1
ATOM 1536 C CA . SER A 1 200 ? 2.055 -20.078 -26.688 1 95.25 200 SER A CA 1
ATOM 1537 C C . SER A 1 200 ? 0.749 -20.688 -26.203 1 95.25 200 SER A C 1
ATOM 1539 O O . SER A 1 200 ? 0.741 -21.453 -25.234 1 95.25 200 SER A O 1
ATOM 1541 N N . LYS A 1 201 ? -0.274 -20.281 -26.906 1 96 201 LYS A N 1
ATOM 1542 C CA . LYS A 1 201 ? -1.576 -20.891 -26.625 1 96 201 LYS A CA 1
ATOM 1543 C C . LYS A 1 201 ? -1.534 -22.406 -26.812 1 96 201 LYS A C 1
ATOM 1545 O O . LYS A 1 201 ? -2.17 -23.141 -26.047 1 96 201 LYS A O 1
ATOM 1550 N N . GLU A 1 202 ? -0.805 -22.844 -27.766 1 96.81 202 GLU A N 1
ATOM 1551 C CA . GLU A 1 202 ? -0.66 -24.266 -28.031 1 96.81 202 GLU A CA 1
ATOM 1552 C C . GLU A 1 202 ? 0.007 -24.984 -26.875 1 96.81 202 GLU A C 1
ATOM 1554 O O . GLU A 1 202 ? -0.392 -26.094 -26.5 1 96.81 202 GLU A O 1
ATOM 1559 N N . GLU A 1 203 ? 0.972 -24.344 -26.312 1 97.44 203 GLU A N 1
ATOM 1560 C CA . GLU A 1 203 ? 1.637 -24.938 -25.141 1 97.44 203 GLU A CA 1
ATOM 1561 C C . GLU A 1 203 ? 0.687 -25.047 -23.953 1 97.44 203 GLU A C 1
ATOM 1563 O O . GLU A 1 203 ? 0.704 -26.031 -23.219 1 97.44 203 GLU A O 1
ATOM 1568 N N . PHE A 1 204 ? -0.114 -24.016 -23.812 1 98 204 PHE A N 1
ATOM 1569 C CA . PHE A 1 204 ? -1.092 -24.047 -22.734 1 98 204 PHE A CA 1
ATOM 1570 C C . PHE A 1 204 ? -2.08 -25.203 -22.938 1 98 204 PHE A C 1
ATOM 1572 O O . PHE A 1 204 ? -2.398 -25.922 -21.984 1 98 204 PHE A O 1
ATOM 1579 N N . MET A 1 205 ? -2.494 -25.312 -24.156 1 97.81 205 MET A N 1
ATOM 1580 C CA . MET A 1 205 ? -3.441 -26.375 -24.484 1 97.81 205 MET A CA 1
ATOM 1581 C C . MET A 1 205 ? -2.822 -27.75 -24.234 1 97.81 205 MET A C 1
ATOM 1583 O O . MET A 1 205 ? -3.457 -28.625 -23.656 1 97.81 205 MET A O 1
ATOM 1587 N N . GLU A 1 206 ? -1.646 -27.906 -24.734 1 98.31 206 GLU A N 1
ATOM 1588 C CA . GLU A 1 206 ? -0.956 -29.188 -24.578 1 98.31 206 GLU A CA 1
ATOM 1589 C C . GLU A 1 206 ? -0.696 -29.516 -23.125 1 98.31 206 GLU A C 1
ATOM 1591 O O . GLU A 1 206 ? -0.815 -30.656 -22.703 1 98.31 206 GLU A O 1
ATOM 1596 N N . PHE A 1 207 ? -0.292 -28.5 -22.375 1 98.56 207 PHE A N 1
ATOM 1597 C CA . PHE A 1 207 ? -0.053 -28.703 -20.953 1 98.56 207 PHE A CA 1
ATOM 1598 C C . PHE A 1 207 ? -1.321 -29.172 -20.25 1 98.56 207 PHE A C 1
ATOM 1600 O O . PHE A 1 207 ? -1.281 -30.109 -19.438 1 98.56 207 PHE A O 1
ATOM 1607 N N . ALA A 1 208 ? -2.443 -28.562 -20.547 1 98.25 208 ALA A N 1
ATOM 1608 C CA . ALA A 1 208 ? -3.729 -28.938 -19.953 1 98.25 208 ALA A CA 1
ATOM 1609 C C . ALA A 1 208 ? -4.125 -30.359 -20.328 1 98.25 208 ALA A C 1
ATOM 1611 O O . ALA A 1 208 ? -4.746 -31.062 -19.547 1 98.25 208 ALA A O 1
ATOM 1612 N N . ARG A 1 209 ? -3.793 -30.734 -21.5 1 98.06 209 ARG A N 1
ATOM 1613 C CA . ARG A 1 209 ? -4.098 -32.094 -21.953 1 98.06 209 ARG A CA 1
ATOM 1614 C C . ARG A 1 209 ? -3.289 -33.125 -21.188 1 98.06 209 ARG A C 1
ATOM 1616 O O . ARG A 1 209 ? -3.795 -34.219 -20.875 1 98.06 209 ARG A O 1
ATOM 1623 N N . ARG A 1 210 ? -2.109 -32.781 -20.859 1 98.38 210 ARG A N 1
ATOM 1624 C CA . ARG A 1 210 ? -1.177 -33.75 -20.328 1 98.38 210 ARG A CA 1
ATOM 1625 C C . ARG A 1 210 ? -1.224 -33.781 -18.812 1 98.38 210 ARG A C 1
ATOM 1627 O O . ARG A 1 210 ? -0.903 -34.781 -18.188 1 98.38 210 ARG A O 1
ATOM 1634 N N . VAL A 1 211 ? -1.466 -32.719 -18.203 1 98.56 211 VAL A N 1
ATOM 1635 C CA . VAL A 1 211 ? -1.506 -32.594 -16.75 1 98.56 211 VAL A CA 1
ATOM 1636 C C . VAL A 1 211 ? -2.953 -32.469 -16.281 1 98.56 211 VAL A C 1
ATOM 1638 O O . VAL A 1 211 ? -3.588 -31.438 -16.438 1 98.56 211 VAL A O 1
ATOM 1641 N N . LYS A 1 212 ? -3.436 -33.531 -15.672 1 96.12 212 LYS A N 1
ATOM 1642 C CA . LYS A 1 212 ? -4.832 -33.594 -15.25 1 96.12 212 LYS A CA 1
ATOM 1643 C C . LYS A 1 212 ? -4.996 -33.156 -13.805 1 96.12 212 LYS A C 1
ATOM 1645 O O . LYS A 1 212 ? -5.082 -33.969 -12.891 1 96.12 212 LYS A O 1
ATOM 1650 N N . ALA A 1 213 ? -5.109 -31.922 -13.562 1 97.38 213 ALA A N 1
ATOM 1651 C CA . ALA A 1 213 ? -5.285 -31.219 -12.297 1 97.38 213 ALA A CA 1
ATOM 1652 C C . ALA A 1 213 ? -5.77 -29.797 -12.523 1 97.38 213 ALA A C 1
ATOM 1654 O O . ALA A 1 213 ? -5.754 -29.297 -13.648 1 97.38 213 ALA A O 1
ATOM 1655 N N . PRO A 1 214 ? -6.402 -29.141 -11.508 1 98.31 214 PRO A N 1
ATOM 1656 C CA . PRO A 1 214 ? -6.629 -27.703 -11.672 1 98.31 214 PRO A CA 1
ATOM 1657 C C . PRO A 1 214 ? -5.363 -26.953 -12.055 1 98.31 214 PRO A C 1
ATOM 1659 O O . PRO A 1 214 ? -4.305 -27.156 -11.461 1 98.31 214 PRO A O 1
ATOM 1662 N N . LEU A 1 215 ? -5.473 -26.156 -13.102 1 98.75 215 LEU A N 1
ATOM 1663 C CA . LEU A 1 215 ? -4.332 -25.391 -13.617 1 98.75 215 LEU A CA 1
ATOM 1664 C C . LEU A 1 215 ? -4.543 -23.906 -13.438 1 98.75 215 LEU A C 1
ATOM 1666 O O . LEU A 1 215 ? -5.656 -23.391 -13.617 1 98.75 215 LEU A O 1
ATOM 1670 N N . LEU A 1 216 ? -3.492 -23.234 -12.992 1 98.81 216 LEU A N 1
ATOM 1671 C CA . LEU A 1 216 ? -3.453 -21.781 -12.867 1 98.81 216 LEU A CA 1
ATOM 1672 C C . LEU A 1 216 ? -2.641 -21.156 -14 1 98.81 216 LEU A C 1
ATOM 1674 O O . LEU A 1 216 ? -1.517 -21.594 -14.266 1 98.81 216 LEU A O 1
ATOM 1678 N N . ALA A 1 217 ? -3.236 -20.219 -14.703 1 98.19 217 ALA A N 1
ATOM 1679 C CA . ALA A 1 217 ? -2.557 -19.469 -15.758 1 98.19 217 ALA A CA 1
ATOM 1680 C C . ALA A 1 217 ? -2.189 -18.078 -15.281 1 98.19 217 ALA A C 1
ATOM 1682 O O . ALA A 1 217 ? -2.953 -17.438 -14.555 1 98.19 217 ALA A O 1
ATOM 1683 N N . ASN A 1 218 ? -1.052 -17.609 -15.734 1 97.19 218 ASN A N 1
ATOM 1684 C CA . ASN A 1 218 ? -0.525 -16.297 -15.383 1 97.19 218 ASN A CA 1
ATOM 1685 C C . ASN A 1 218 ? -0.566 -15.344 -16.562 1 97.19 218 ASN A C 1
ATOM 1687 O O . ASN A 1 218 ? 0.09 -15.586 -17.578 1 97.19 218 ASN A O 1
ATOM 1691 N N . MET A 1 219 ? -1.265 -14.227 -16.422 1 96.25 219 MET A N 1
ATOM 1692 C CA . MET A 1 219 ? -1.317 -13.219 -17.469 1 96.25 219 MET A CA 1
ATOM 1693 C C . MET A 1 219 ? -0.698 -11.906 -17 1 96.25 219 MET A C 1
ATOM 1695 O O . MET A 1 219 ? -1.406 -10.922 -16.781 1 96.25 219 MET A O 1
ATOM 1699 N N . THR A 1 220 ? 0.562 -11.922 -16.844 1 94.62 220 THR A N 1
ATOM 1700 C CA . THR A 1 220 ? 1.307 -10.703 -16.547 1 94.62 220 THR A CA 1
ATOM 1701 C C . THR A 1 220 ? 1.64 -9.953 -17.828 1 94.62 220 THR A C 1
ATOM 1703 O O . THR A 1 220 ? 1.697 -10.547 -18.906 1 94.62 220 THR A O 1
ATOM 1706 N N . GLU A 1 221 ? 1.779 -8.664 -17.734 1 94.19 221 GLU A N 1
ATOM 1707 C CA . GLU A 1 221 ? 2.051 -7.824 -18.906 1 94.19 221 GLU A CA 1
ATOM 1708 C C . GLU A 1 221 ? 3.547 -7.754 -19.188 1 94.19 221 GLU A C 1
ATOM 1710 O O . GLU A 1 221 ? 4.371 -7.922 -18.297 1 94.19 221 GLU A O 1
ATOM 1715 N N . PHE A 1 222 ? 3.873 -7.512 -20.5 1 90.25 222 PHE A N 1
ATOM 1716 C CA . PHE A 1 222 ? 5.227 -7.223 -20.969 1 90.25 222 PHE A CA 1
ATOM 1717 C C . PHE A 1 222 ? 6.125 -8.438 -20.812 1 90.25 222 PHE A C 1
ATOM 1719 O O . PHE A 1 222 ? 7.305 -8.305 -20.469 1 90.25 222 PHE A O 1
ATOM 1726 N N . GLY A 1 223 ? 5.523 -9.586 -20.812 1 83.75 223 GLY A N 1
ATOM 1727 C CA . GLY A 1 223 ? 6.285 -10.82 -20.672 1 83.75 223 GLY A CA 1
ATOM 1728 C C . GLY A 1 223 ? 6.336 -11.641 -21.953 1 83.75 223 GLY A C 1
ATOM 1729 O O . GLY A 1 223 ? 6.199 -11.102 -23.047 1 83.75 223 GLY A O 1
ATOM 1730 N N . LYS A 1 224 ? 6.668 -12.945 -21.75 1 82.31 224 LYS A N 1
ATOM 1731 C CA . LYS A 1 224 ? 6.914 -13.859 -22.859 1 82.31 224 LYS A CA 1
ATOM 1732 C C . LYS A 1 224 ? 5.613 -14.484 -23.344 1 82.31 224 LYS A C 1
ATOM 1734 O O . LYS A 1 224 ? 5.551 -14.992 -24.469 1 82.31 224 LYS A O 1
ATOM 1739 N N . THR A 1 225 ? 4.656 -14.516 -22.531 1 85.69 225 THR A N 1
ATOM 1740 C CA . THR A 1 225 ? 3.377 -15.141 -22.844 1 85.69 225 THR A CA 1
ATOM 1741 C C . THR A 1 225 ? 2.479 -14.18 -23.609 1 85.69 225 THR A C 1
ATOM 1743 O O . THR A 1 225 ? 2.369 -13.008 -23.266 1 85.69 225 THR A O 1
ATOM 1746 N N . PRO A 1 226 ? 1.889 -14.727 -24.75 1 90.75 226 PRO A N 1
ATOM 1747 C CA . PRO A 1 226 ? 0.915 -13.867 -25.438 1 90.75 226 PRO A CA 1
ATOM 1748 C C . PRO A 1 226 ? -0.301 -13.555 -24.562 1 90.75 226 PRO A C 1
ATOM 1750 O O . PRO A 1 226 ? -0.593 -14.281 -23.609 1 90.75 226 PRO A O 1
ATOM 1753 N N . TYR A 1 227 ? -0.992 -12.508 -24.906 1 94.5 227 TYR A N 1
ATOM 1754 C CA . TYR A 1 227 ? -2.209 -12.156 -24.188 1 94.5 227 TYR A CA 1
ATOM 1755 C C . TYR A 1 227 ? -3.355 -13.086 -24.562 1 94.5 227 TYR A C 1
ATOM 1757 O O . TYR A 1 227 ? -3.816 -13.086 -25.703 1 94.5 227 TYR A O 1
ATOM 1765 N N . ILE A 1 228 ? -3.668 -13.938 -23.672 1 96.62 228 ILE A N 1
ATOM 1766 C CA . ILE A 1 228 ? -4.75 -14.906 -23.797 1 96.62 228 ILE A CA 1
ATOM 1767 C C . ILE A 1 228 ? -5.879 -14.547 -22.844 1 96.62 228 ILE A C 1
ATOM 1769 O O . ILE A 1 228 ? -5.633 -14.203 -21.688 1 96.62 228 ILE A O 1
ATOM 1773 N N . THR A 1 229 ? -7.137 -14.562 -23.312 1 97.88 229 THR A N 1
ATOM 1774 C CA . THR A 1 229 ? -8.258 -14.125 -22.5 1 97.88 229 THR A CA 1
ATOM 1775 C C . THR A 1 229 ? -8.656 -15.203 -21.484 1 97.88 229 THR A C 1
ATOM 1777 O O . THR A 1 229 ? -8.352 -16.391 -21.688 1 97.88 229 THR A O 1
ATOM 1780 N N . ALA A 1 230 ? -9.391 -14.789 -20.438 1 98.44 230 ALA A N 1
ATOM 1781 C CA . ALA A 1 230 ? -9.906 -15.727 -19.453 1 98.44 230 ALA A CA 1
ATOM 1782 C C . ALA A 1 230 ? -10.797 -16.781 -20.094 1 98.44 230 ALA A C 1
ATOM 1784 O O . ALA A 1 230 ? -10.727 -17.969 -19.75 1 98.44 230 ALA A O 1
ATOM 1785 N N . LYS A 1 231 ? -11.602 -16.344 -21 1 98.12 231 LYS A N 1
ATOM 1786 C CA . LYS A 1 231 ? -12.492 -17.281 -21.688 1 98.12 231 LYS A CA 1
ATOM 1787 C C . LYS A 1 231 ? -11.703 -18.328 -22.453 1 98.12 231 LYS A C 1
ATOM 1789 O O . LYS A 1 231 ? -12.062 -19.516 -22.438 1 98.12 231 LYS A O 1
ATOM 1794 N N . GLU A 1 232 ? -10.688 -17.906 -23.125 1 98 232 GLU A N 1
ATOM 1795 C CA . GLU A 1 232 ? -9.852 -18.859 -23.859 1 98 232 GLU A CA 1
ATOM 1796 C C . GLU A 1 232 ? -9.203 -19.859 -22.906 1 98 232 GLU A C 1
ATOM 1798 O O . GLU A 1 232 ? -9.125 -21.047 -23.219 1 98 232 GLU A O 1
ATOM 1803 N N . PHE A 1 233 ? -8.734 -19.391 -21.781 1 98.38 233 PHE A N 1
ATOM 1804 C CA . PHE A 1 233 ? -8.156 -20.281 -20.781 1 98.38 233 PHE A CA 1
ATOM 1805 C C . PHE A 1 233 ? -9.195 -21.281 -20.266 1 98.38 233 PHE A C 1
ATOM 1807 O O . PHE A 1 233 ? -8.891 -22.453 -20.078 1 98.38 233 PHE A O 1
ATOM 1814 N N . GLU A 1 234 ? -10.391 -20.781 -20.031 1 98.25 234 GLU A N 1
ATOM 1815 C CA . GLU A 1 234 ? -11.484 -21.641 -19.609 1 98.25 234 GLU A CA 1
ATOM 1816 C C . GLU A 1 234 ? -11.727 -22.766 -20.609 1 98.25 234 GLU A C 1
ATOM 1818 O O . GLU A 1 234 ? -11.883 -23.922 -20.234 1 98.25 234 GLU A O 1
ATOM 1823 N N . GLU A 1 235 ? -11.703 -22.375 -21.828 1 97.75 235 GLU A N 1
ATOM 1824 C CA . GLU A 1 235 ? -11.945 -23.344 -22.906 1 97.75 235 GLU A CA 1
ATOM 1825 C C . GLU A 1 235 ? -10.836 -24.375 -22.969 1 97.75 235 GLU A C 1
ATOM 1827 O O . GLU A 1 235 ? -11.07 -25.531 -23.375 1 97.75 235 GLU A O 1
ATOM 1832 N N . MET A 1 236 ? -9.656 -23.984 -22.562 1 97.38 236 MET A N 1
ATOM 1833 C CA . MET A 1 236 ? -8.516 -24.906 -22.578 1 97.38 236 MET A CA 1
ATOM 1834 C C . MET A 1 236 ? -8.531 -25.812 -21.344 1 97.38 236 MET A C 1
ATOM 1836 O O . MET A 1 236 ? -7.758 -26.766 -21.266 1 97.38 236 MET A O 1
ATOM 1840 N N . GLY A 1 237 ? -9.383 -25.469 -20.391 1 96.94 237 GLY A N 1
ATOM 1841 C CA . GLY A 1 237 ? -9.523 -26.328 -19.234 1 96.94 237 GLY A CA 1
ATOM 1842 C C . GLY A 1 237 ? -8.828 -25.766 -18 1 96.94 237 GLY A C 1
ATOM 1843 O O . GLY A 1 237 ? -8.781 -26.422 -16.953 1 96.94 237 GLY A O 1
ATOM 1844 N N . TYR A 1 238 ? -8.305 -24.578 -18.047 1 98.38 238 TYR A N 1
ATOM 1845 C CA . TYR A 1 238 ? -7.711 -23.953 -16.875 1 98.38 238 TYR A CA 1
ATOM 1846 C C . TYR A 1 238 ? -8.781 -23.547 -15.875 1 98.38 238 TYR A C 1
ATOM 1848 O O . TYR A 1 238 ? -9.922 -23.266 -16.25 1 98.38 238 TYR A O 1
ATOM 1856 N N . LYS A 1 239 ? -8.375 -23.516 -14.617 1 98.5 239 LYS A N 1
ATOM 1857 C CA . LYS A 1 239 ? -9.352 -23.281 -13.562 1 98.5 239 LYS A CA 1
ATOM 1858 C C . LYS A 1 239 ? -9.172 -21.906 -12.945 1 98.5 239 LYS A C 1
ATOM 1860 O O . LYS A 1 239 ? -10.102 -21.359 -12.352 1 98.5 239 LYS A O 1
ATOM 1865 N N . ILE A 1 240 ? -8 -21.375 -12.969 1 98.75 240 ILE A N 1
ATOM 1866 C CA . ILE A 1 240 ? -7.691 -20.062 -12.43 1 98.75 240 ILE A CA 1
ATOM 1867 C C . ILE A 1 240 ? -6.848 -19.281 -13.43 1 98.75 240 ILE A C 1
ATOM 1869 O O . ILE A 1 240 ? -5.93 -19.828 -14.047 1 98.75 240 ILE A O 1
ATOM 1873 N N . VAL A 1 241 ? -7.156 -18.094 -13.664 1 98.75 241 VAL A N 1
ATOM 1874 C CA . VAL A 1 241 ? -6.266 -17.172 -14.359 1 98.7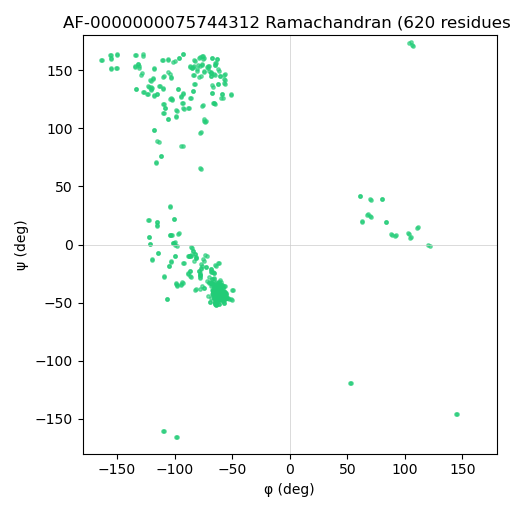5 241 VAL A CA 1
ATOM 1875 C C . VAL A 1 241 ? -6.031 -15.938 -13.492 1 98.75 241 VAL A C 1
ATOM 1877 O O . VAL A 1 241 ? -6.977 -15.352 -12.953 1 98.75 241 VAL A O 1
ATOM 1880 N N . ILE A 1 242 ? -4.766 -15.609 -13.32 1 98.62 242 ILE A N 1
ATOM 1881 C CA . ILE A 1 242 ? -4.422 -14.438 -12.516 1 98.62 242 ILE A CA 1
ATOM 1882 C C . ILE A 1 242 ? -3.889 -13.328 -13.414 1 98.62 242 ILE A C 1
ATOM 1884 O O . ILE A 1 242 ? -3.283 -13.602 -14.453 1 98.62 242 ILE A O 1
ATOM 1888 N N . PHE A 1 243 ? -4.164 -12.125 -13.109 1 98.38 243 PHE A N 1
ATOM 1889 C CA . PHE A 1 243 ? -3.582 -10.891 -13.633 1 98.38 243 PHE A CA 1
ATOM 1890 C C . PHE A 1 243 ? -2.773 -10.18 -12.555 1 98.38 243 PHE A C 1
ATOM 1892 O O . PHE A 1 243 ? -3.203 -9.148 -12.023 1 98.38 243 PHE A O 1
ATOM 1899 N N . PRO A 1 244 ? -1.63 -10.688 -12.305 1 97.94 244 PRO A N 1
ATOM 1900 C CA . PRO A 1 244 ? -0.961 -10.508 -11.016 1 97.94 244 PRO A CA 1
ATOM 1901 C C . PRO A 1 244 ? -0.533 -9.07 -10.758 1 97.94 244 PRO A C 1
ATOM 1903 O O . PRO A 1 244 ? -0.546 -8.609 -9.617 1 97.94 244 PRO A O 1
ATOM 1906 N N . VAL A 1 245 ? -0.145 -8.305 -11.797 1 97.88 245 VAL A N 1
ATOM 1907 C CA . VAL A 1 245 ? 0.461 -7 -11.555 1 97.88 245 VAL A CA 1
ATOM 1908 C C . VAL A 1 245 ? -0.356 -5.914 -12.25 1 97.88 245 VAL A C 1
ATOM 1910 O O . VAL A 1 245 ? 0.028 -4.742 -12.25 1 97.88 245 VAL A O 1
ATOM 1913 N N . THR A 1 246 ? -1.472 -6.258 -12.805 1 98.44 246 THR A N 1
ATOM 1914 C CA . THR A 1 246 ? -2.252 -5.363 -13.648 1 98.44 246 THR A CA 1
ATOM 1915 C C . THR A 1 246 ? -2.697 -4.133 -12.867 1 98.44 246 THR A C 1
ATOM 1917 O O . THR A 1 246 ? -2.457 -2.998 -13.289 1 98.44 246 THR A O 1
ATOM 1920 N N . THR A 1 247 ? -3.305 -4.32 -11.703 1 98.75 247 THR A N 1
ATOM 1921 C CA . THR A 1 247 ? -3.801 -3.18 -10.938 1 98.75 247 THR A CA 1
ATOM 1922 C C . THR A 1 247 ? -2.645 -2.311 -10.453 1 98.75 247 THR A C 1
ATOM 1924 O O . THR A 1 247 ? -2.76 -1.083 -10.406 1 98.75 247 THR A O 1
ATOM 1927 N N . PHE A 1 248 ? -1.516 -2.924 -10.086 1 98.75 248 PHE A N 1
ATOM 1928 C CA . PHE A 1 248 ? -0.346 -2.186 -9.625 1 98.75 248 PHE A CA 1
ATOM 1929 C C . PHE A 1 248 ? 0.228 -1.327 -10.75 1 98.75 248 PHE A C 1
ATOM 1931 O O . PHE A 1 248 ? 0.414 -0.12 -10.578 1 98.75 248 PHE A O 1
ATOM 1938 N N . ARG A 1 249 ? 0.472 -1.941 -11.938 1 98.69 249 ARG A N 1
ATOM 1939 C CA . ARG A 1 249 ? 1.078 -1.21 -13.039 1 98.69 249 ARG A CA 1
ATOM 1940 C C . ARG A 1 249 ? 0.163 -0.09 -13.523 1 98.69 249 ARG A C 1
ATOM 1942 O O . ARG A 1 249 ? 0.636 0.98 -13.914 1 98.69 249 ARG A O 1
ATOM 1949 N N . TYR A 1 250 ? -1.079 -0.419 -13.57 1 98.69 250 TYR A N 1
ATOM 1950 C CA . TYR A 1 250 ? -2.035 0.591 -14.016 1 98.69 250 TYR A CA 1
ATOM 1951 C C . TYR A 1 250 ? -2.111 1.741 -13.016 1 98.69 250 TYR A C 1
ATOM 1953 O O . TYR A 1 250 ? -2.146 2.91 -13.406 1 98.69 250 TYR A O 1
ATOM 1961 N N . ALA A 1 251 ? -2.107 1.475 -11.719 1 98.75 251 ALA A N 1
ATOM 1962 C CA . ALA A 1 251 ? -2.086 2.482 -10.656 1 98.75 251 ALA A CA 1
ATOM 1963 C C . ALA A 1 251 ? -0.818 3.328 -10.734 1 98.75 251 ALA A C 1
ATOM 1965 O O . ALA A 1 251 ? -0.871 4.551 -10.586 1 98.75 251 ALA A O 1
ATOM 1966 N N . MET A 1 252 ? 0.315 2.67 -10.953 1 98.69 252 MET A N 1
ATOM 1967 C CA . MET A 1 252 ? 1.578 3.398 -11.023 1 98.69 252 MET A CA 1
ATOM 1968 C C . MET A 1 252 ? 1.58 4.363 -12.203 1 98.69 252 MET A C 1
ATOM 1970 O O . MET A 1 252 ? 2.139 5.461 -12.117 1 98.69 252 MET A O 1
ATOM 1974 N N . GLY A 1 253 ? 1.021 3.896 -13.328 1 98.69 253 GLY A N 1
ATOM 1975 C CA . GLY A 1 253 ? 0.84 4.828 -14.438 1 98.69 253 GLY A CA 1
ATOM 1976 C C . GLY A 1 253 ? 0.017 6.047 -14.055 1 98.69 253 GLY A C 1
ATOM 1977 O O . GLY A 1 253 ? 0.365 7.172 -14.422 1 98.69 253 GLY A O 1
ATOM 1978 N N . ALA A 1 254 ? -1.05 5.863 -13.375 1 98.69 254 ALA A N 1
ATOM 1979 C CA . ALA A 1 254 ? -1.924 6.941 -12.914 1 98.69 254 ALA A CA 1
ATOM 1980 C C . ALA A 1 254 ? -1.192 7.867 -11.945 1 98.69 254 ALA A C 1
ATOM 1982 O O . ALA A 1 254 ? -1.295 9.094 -12.055 1 98.69 254 ALA A O 1
ATOM 1983 N N . ILE A 1 255 ? -0.46 7.32 -11.008 1 98.75 255 ILE A N 1
ATOM 1984 C CA . ILE A 1 255 ? 0.289 8.094 -10.023 1 98.75 255 ILE A CA 1
ATOM 1985 C C . ILE A 1 255 ? 1.307 8.984 -10.734 1 98.75 255 ILE A C 1
ATOM 1987 O O . ILE A 1 255 ? 1.438 10.164 -10.406 1 98.75 255 ILE A O 1
ATOM 1991 N N . LYS A 1 256 ? 2.008 8.406 -11.672 1 98.62 256 LYS A N 1
ATOM 1992 C CA . LYS A 1 256 ? 2.986 9.188 -12.43 1 98.62 256 LYS A CA 1
ATOM 1993 C C . LYS A 1 256 ? 2.326 10.375 -13.117 1 98.62 256 LYS A C 1
ATOM 1995 O O . LYS A 1 256 ? 2.838 11.492 -13.055 1 98.62 256 LYS A O 1
ATOM 2000 N N . ARG A 1 257 ? 1.2 10.156 -13.734 1 98.5 257 ARG A N 1
ATOM 2001 C CA . ARG A 1 257 ? 0.47 11.227 -14.398 1 98.5 257 ARG A CA 1
ATOM 2002 C C . ARG A 1 257 ? 0.029 12.289 -13.398 1 98.5 257 ARG A C 1
ATOM 2004 O O . ARG A 1 257 ? 0.109 13.492 -13.688 1 98.5 257 ARG A O 1
ATOM 2011 N N . ALA A 1 258 ? -0.452 11.867 -12.273 1 98.69 258 ALA A N 1
ATOM 2012 C CA . ALA A 1 258 ? -0.895 12.805 -11.25 1 98.69 258 ALA A CA 1
ATOM 2013 C C . ALA A 1 258 ? 0.261 13.68 -10.766 1 98.69 258 ALA A C 1
ATOM 2015 O O . ALA A 1 258 ? 0.112 14.891 -10.617 1 98.69 258 ALA A O 1
ATOM 2016 N N . LEU A 1 259 ? 1.389 13.039 -10.516 1 98.81 259 LEU A N 1
ATOM 2017 C CA . LEU A 1 259 ? 2.557 13.766 -10.039 1 98.81 259 LEU A CA 1
ATOM 2018 C C . LEU A 1 259 ? 3.047 14.766 -11.078 1 98.81 259 LEU A C 1
ATOM 2020 O O . LEU A 1 259 ? 3.406 15.891 -10.742 1 98.81 259 LEU A O 1
ATOM 2024 N N . ILE A 1 260 ? 3.051 14.359 -12.32 1 98.75 260 ILE A N 1
ATOM 2025 C CA . ILE A 1 260 ? 3.451 15.25 -13.398 1 98.75 260 ILE A CA 1
ATOM 2026 C C . ILE A 1 260 ? 2.496 16.438 -13.469 1 98.75 260 ILE A C 1
ATOM 2028 O O . ILE A 1 260 ? 2.932 17.578 -13.609 1 98.75 260 ILE A O 1
ATOM 2032 N N . THR A 1 261 ? 1.244 16.172 -13.352 1 98.62 261 THR A N 1
ATOM 2033 C CA . THR A 1 261 ? 0.237 17.219 -13.367 1 98.62 261 THR A CA 1
ATOM 2034 C C . THR A 1 261 ? 0.455 18.188 -12.211 1 98.62 261 THR A C 1
ATOM 2036 O O . THR A 1 261 ? 0.433 19.406 -12.406 1 98.62 261 THR A O 1
ATOM 2039 N N . LEU A 1 262 ? 0.675 17.688 -11.031 1 98.44 262 LEU A N 1
ATOM 2040 C CA . LEU A 1 262 ? 0.912 18.531 -9.867 1 98.44 262 LEU A CA 1
ATOM 2041 C C . LEU A 1 262 ? 2.152 19.391 -10.07 1 98.44 262 LEU A C 1
ATOM 2043 O O . LEU A 1 262 ? 2.168 20.562 -9.68 1 98.44 262 LEU A O 1
ATOM 2047 N N . LYS A 1 263 ? 3.17 18.766 -10.633 1 97.62 263 LYS A N 1
ATOM 2048 C CA . LYS A 1 263 ? 4.414 19.5 -10.867 1 97.62 263 LYS A CA 1
ATOM 2049 C C . LYS A 1 263 ? 4.215 20.625 -11.883 1 97.62 263 LYS A C 1
ATOM 2051 O O . LYS A 1 263 ? 4.719 21.734 -11.695 1 97.62 263 LYS A O 1
ATOM 2056 N N . ASN A 1 264 ? 3.438 20.375 -12.945 1 97.75 264 ASN A N 1
ATOM 2057 C CA . ASN A 1 264 ? 3.273 21.297 -14.055 1 97.75 264 ASN A CA 1
ATOM 2058 C C . ASN A 1 264 ? 2.232 22.375 -13.734 1 97.75 264 ASN A C 1
ATOM 2060 O O . ASN A 1 264 ? 2.4 23.531 -14.109 1 97.75 264 ASN A O 1
ATOM 2064 N N . GLU A 1 265 ? 1.162 21.953 -13.062 1 97.62 265 GLU A N 1
ATOM 2065 C CA . GLU A 1 265 ? 0.018 22.844 -12.914 1 97.62 265 GLU A CA 1
ATOM 2066 C C . GLU A 1 265 ? -0.054 23.422 -11.508 1 97.62 265 GLU A C 1
ATOM 2068 O O . GLU A 1 265 ? -0.742 24.422 -11.273 1 97.62 265 GLU A O 1
ATOM 2073 N N . GLY A 1 266 ? 0.612 22.828 -10.547 1 97.31 266 GLY A N 1
ATOM 2074 C CA . GLY A 1 266 ? 0.478 23.234 -9.156 1 97.31 266 GLY A CA 1
ATOM 2075 C C . GLY A 1 266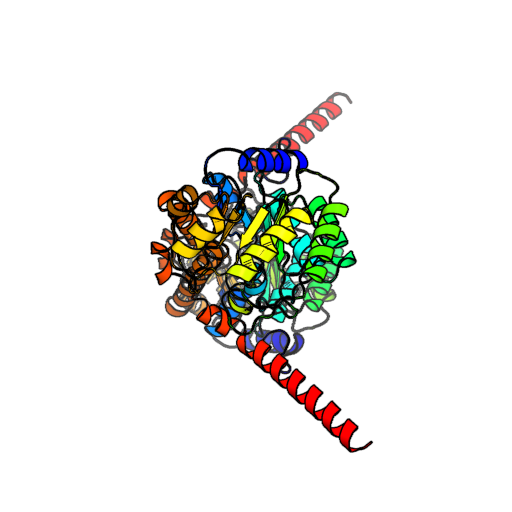 ? -0.927 23.047 -8.617 1 97.31 266 GLY A C 1
ATOM 2076 O O . GLY A 1 266 ? -1.353 23.781 -7.719 1 97.31 266 GLY A O 1
ATOM 2077 N N . SER A 1 267 ? -1.647 22.234 -9.25 1 96.75 267 SER A N 1
ATOM 2078 C CA . SER A 1 267 ? -3.047 21.969 -8.93 1 96.75 267 SER A CA 1
ATOM 2079 C C . SER A 1 267 ? -3.488 20.594 -9.406 1 96.75 267 SER A C 1
ATOM 2081 O O . SER A 1 267 ? -2.883 20.031 -10.32 1 96.75 267 SER A O 1
ATOM 2083 N N . GLN A 1 268 ? -4.465 20.016 -8.703 1 96.56 268 GLN A N 1
ATOM 2084 C CA . GLN A 1 268 ? -5.004 18.703 -9.078 1 96.56 268 GLN A CA 1
ATOM 2085 C C . GLN A 1 268 ? -6.367 18.859 -9.75 1 96.56 268 GLN A C 1
ATOM 2087 O O . GLN A 1 268 ? -7.062 17.859 -9.977 1 96.56 268 GLN A O 1
ATOM 2092 N N . LEU A 1 269 ? -6.746 20.031 -10.031 1 96.06 269 LEU A N 1
ATOM 2093 C CA . LEU A 1 269 ? -8.086 20.312 -10.539 1 96.06 269 LEU A CA 1
ATOM 2094 C C . LEU A 1 269 ? -8.359 19.531 -11.812 1 96.06 269 LEU A C 1
ATOM 2096 O O . LEU A 1 269 ? -9.461 18.984 -11.984 1 96.06 269 LEU A O 1
ATOM 2100 N N . SER A 1 270 ? -7.445 19.391 -12.695 1 96.69 270 SER A N 1
ATOM 2101 C CA . SER A 1 270 ? -7.637 18.75 -13.992 1 96.69 270 SER A CA 1
ATOM 2102 C C . SER A 1 270 ? -7.746 17.234 -13.836 1 96.69 270 SER A C 1
ATOM 2104 O O . SER A 1 270 ? -8.117 16.531 -14.781 1 96.69 270 SER A O 1
ATOM 2106 N N . LEU A 1 271 ? -7.477 16.719 -12.617 1 97.5 271 LEU A N 1
ATOM 2107 C CA . LEU A 1 271 ? -7.449 15.281 -12.383 1 97.5 271 LEU A CA 1
ATOM 2108 C C . LEU A 1 271 ? -8.75 14.805 -11.75 1 97.5 271 LEU A C 1
ATOM 2110 O O . LEU A 1 271 ? -9.016 13.602 -11.68 1 97.5 271 LEU A O 1
ATOM 2114 N N . ILE A 1 272 ? -9.594 15.719 -11.328 1 96.88 272 ILE A N 1
ATOM 2115 C CA . ILE A 1 272 ? -10.688 15.453 -10.406 1 96.88 272 ILE A CA 1
ATOM 2116 C C . ILE A 1 272 ? -11.641 14.422 -11.008 1 96.88 272 ILE A C 1
ATOM 2118 O O . ILE A 1 272 ? -12.078 13.5 -10.32 1 96.88 272 ILE A O 1
ATOM 2122 N N . ASN A 1 273 ? -11.891 14.453 -12.258 1 96.06 273 ASN A N 1
ATOM 2123 C CA . ASN A 1 273 ? -12.922 13.633 -12.891 1 96.06 273 ASN A CA 1
ATOM 2124 C C . ASN A 1 273 ? -12.508 12.172 -12.977 1 96.06 273 ASN A C 1
ATOM 2126 O O . ASN A 1 273 ? -13.352 11.289 -13.148 1 96.06 273 ASN A O 1
ATOM 2130 N N . ASP A 1 274 ? -11.234 11.867 -12.867 1 96.5 274 ASP A N 1
ATOM 2131 C CA . ASP A 1 274 ? -10.75 10.5 -13.008 1 96.5 274 ASP A CA 1
ATOM 2132 C C . ASP A 1 274 ? -10.469 9.875 -11.641 1 96.5 274 ASP A C 1
ATOM 2134 O O . ASP A 1 274 ? -10.102 8.703 -11.555 1 96.5 274 ASP A O 1
ATOM 2138 N N . MET A 1 275 ? -10.727 10.633 -10.57 1 97.5 275 MET A N 1
ATOM 2139 C CA . MET A 1 275 ? -10.477 10.164 -9.211 1 97.5 275 MET A CA 1
ATOM 2140 C C . MET A 1 275 ? -11.641 9.32 -8.703 1 97.5 275 MET A C 1
ATOM 2142 O O . MET A 1 275 ? -12.773 9.484 -9.156 1 97.5 275 MET A O 1
ATOM 2146 N N . MET A 1 276 ? -11.32 8.32 -7.898 1 96.94 276 MET A N 1
ATOM 2147 C CA . MET A 1 276 ? -12.375 7.852 -7.008 1 96.94 276 MET A CA 1
ATOM 2148 C C . MET A 1 276 ? -12.742 8.922 -5.984 1 96.94 276 MET A C 1
ATOM 2150 O O . MET A 1 276 ? -11.875 9.406 -5.246 1 96.94 276 MET A O 1
ATOM 2154 N N . SER A 1 277 ? -13.969 9.328 -5.949 1 95.94 277 SER A N 1
ATOM 2155 C CA . SER A 1 277 ? -14.391 10.422 -5.09 1 95.94 277 SER A CA 1
ATOM 2156 C C . SER A 1 277 ? -14.297 10.039 -3.615 1 95.94 277 SER A C 1
ATOM 2158 O O . SER A 1 277 ? -14.211 8.852 -3.283 1 95.94 277 SER A O 1
ATOM 2160 N N . ARG A 1 278 ? -14.258 11.062 -2.791 1 94.56 278 ARG A N 1
ATOM 2161 C CA . ARG A 1 278 ? -14.289 10.852 -1.348 1 94.56 278 ARG A CA 1
ATOM 2162 C C . ARG A 1 278 ? -15.469 9.977 -0.943 1 94.56 278 ARG A C 1
ATOM 2164 O O . ARG A 1 278 ? -15.312 9.023 -0.183 1 94.56 278 ARG A O 1
ATOM 2171 N N . GLU A 1 279 ? -16.609 10.289 -1.464 1 94.56 279 GLU A N 1
ATOM 2172 C CA . GLU A 1 279 ? -17.828 9.562 -1.122 1 94.56 279 GLU A CA 1
ATOM 2173 C C . GLU A 1 279 ? -17.734 8.109 -1.571 1 94.56 279 GLU A C 1
ATOM 2175 O O . GLU A 1 279 ? -18.188 7.203 -0.865 1 94.56 279 GLU A O 1
ATOM 2180 N N . ASP A 1 280 ? -17.219 7.879 -2.748 1 96.56 280 ASP A N 1
ATOM 2181 C CA . ASP A 1 280 ? -17.047 6.512 -3.234 1 96.56 280 ASP A CA 1
ATOM 2182 C C . ASP A 1 280 ? -16.125 5.711 -2.326 1 96.56 280 ASP A C 1
ATOM 2184 O O . ASP A 1 280 ? -16.375 4.535 -2.055 1 96.56 280 ASP A O 1
ATOM 2188 N N . VAL A 1 281 ? -15.031 6.34 -1.885 1 96.62 281 VAL A N 1
ATOM 2189 C CA . VAL A 1 281 ? -14.102 5.676 -0.975 1 96.62 281 VAL A CA 1
ATOM 2190 C C . VAL A 1 281 ? -14.805 5.375 0.349 1 96.62 281 VAL A C 1
ATOM 2192 O O . VAL A 1 281 ? -14.664 4.277 0.895 1 96.62 281 VAL A O 1
ATOM 2195 N N . TYR A 1 282 ? -15.547 6.363 0.832 1 95.62 282 TYR A N 1
ATOM 2196 C CA . TYR A 1 282 ? -16.25 6.215 2.1 1 95.62 282 TYR A CA 1
ATOM 2197 C C . TYR A 1 282 ? -17.281 5.086 2.025 1 95.62 282 TYR A C 1
ATOM 2199 O O . TYR A 1 282 ? -17.469 4.355 2.998 1 95.62 282 TYR A O 1
ATOM 2207 N N . GLN A 1 283 ? -17.922 4.949 0.887 1 96.69 283 GLN A N 1
ATOM 2208 C CA . GLN A 1 283 ? -18.844 3.838 0.683 1 96.69 283 GLN A CA 1
ATOM 2209 C C . GLN A 1 283 ? -18.109 2.502 0.664 1 96.69 283 GLN A C 1
ATOM 2211 O O . GLN A 1 283 ? -18.562 1.533 1.283 1 96.69 283 GLN A O 1
ATOM 2216 N N . LEU A 1 284 ? -17.047 2.465 0.026 1 97.12 284 LEU A N 1
ATOM 2217 C CA . LEU A 1 284 ? -16.266 1.239 -0.099 1 97.12 284 LEU A CA 1
ATOM 2218 C C . LEU A 1 284 ? -15.836 0.72 1.272 1 97.12 284 LEU A C 1
ATOM 2220 O O . LEU A 1 284 ? -15.938 -0.479 1.543 1 97.12 284 LEU A O 1
ATOM 2224 N N . ILE A 1 285 ? -15.406 1.609 2.174 1 96.62 285 ILE A N 1
ATOM 2225 C CA . ILE A 1 285 ? -14.797 1.17 3.422 1 96.62 285 ILE A CA 1
ATOM 2226 C C . ILE A 1 285 ? -15.828 1.198 4.547 1 96.62 285 ILE A C 1
ATOM 2228 O O . ILE A 1 285 ? -15.516 0.875 5.695 1 96.62 285 ILE A O 1
ATOM 2232 N N . GLY A 1 286 ? -17.062 1.623 4.234 1 95.25 286 GLY A N 1
ATOM 2233 C CA . GLY A 1 286 ? -18.125 1.666 5.23 1 95.25 286 GLY A CA 1
ATOM 2234 C C . GLY A 1 286 ? -17.922 2.748 6.273 1 95.25 286 GLY A C 1
ATOM 2235 O O . GLY A 1 286 ? -18.172 2.529 7.457 1 95.25 286 GLY A O 1
ATOM 2236 N N . TYR A 1 287 ? -17.438 3.881 5.832 1 94.44 287 TYR A N 1
ATOM 2237 C CA . TYR A 1 287 ? -17.078 4.973 6.734 1 94.44 287 TYR A CA 1
ATOM 2238 C C . TYR A 1 287 ? -18.281 5.375 7.586 1 94.44 287 TYR A C 1
ATOM 2240 O O . TYR A 1 287 ? -18.172 5.496 8.812 1 94.44 287 TYR A O 1
ATOM 2248 N N . HIS A 1 288 ? -19.391 5.613 6.973 1 92.94 288 HIS A N 1
ATOM 2249 C CA . HIS A 1 288 ? -20.562 6.133 7.664 1 92.94 288 HIS A CA 1
ATOM 2250 C C . HIS A 1 288 ? -21.125 5.105 8.641 1 92.94 288 HIS A C 1
ATOM 2252 O O . HIS A 1 288 ? -21.719 5.473 9.656 1 92.94 288 HIS A O 1
ATOM 2258 N N . ASP A 1 289 ? -20.922 3.852 8.297 1 93.38 289 ASP A N 1
ATOM 2259 C CA . ASP A 1 289 ? -21.344 2.801 9.219 1 93.38 289 ASP A CA 1
ATOM 2260 C C . ASP A 1 289 ? -20.594 2.896 10.547 1 93.38 289 ASP A C 1
ATOM 2262 O O . ASP A 1 289 ? -21.172 2.65 11.609 1 93.38 289 ASP A O 1
ATOM 2266 N N . TYR A 1 290 ? -19.328 3.213 10.523 1 92.75 290 TYR A N 1
ATOM 2267 C CA . TYR A 1 290 ? -18.547 3.396 11.734 1 92.75 290 TYR A CA 1
ATOM 2268 C C . TYR A 1 290 ? -19.078 4.574 12.547 1 92.75 290 TYR A C 1
ATOM 2270 O O . TYR A 1 290 ? -19.188 4.484 13.773 1 92.75 290 TYR A O 1
ATOM 2278 N N . GLU A 1 291 ? -19.359 5.633 11.852 1 89.94 291 GLU A N 1
ATOM 2279 C CA . GLU A 1 291 ? -19.859 6.82 12.531 1 89.94 291 GLU A CA 1
ATOM 2280 C C . GLU A 1 291 ? -21.203 6.539 13.203 1 89.94 291 GLU A C 1
ATOM 2282 O O . GLU A 1 291 ? -21.438 6.969 14.328 1 89.94 291 GLU A O 1
ATOM 2287 N N . GLU A 1 292 ? -22.016 5.91 12.43 1 91.44 292 GLU A N 1
ATOM 2288 C CA . GLU A 1 292 ? -23.328 5.543 12.977 1 91.44 292 GLU A CA 1
ATOM 2289 C C . GLU A 1 292 ? -23.172 4.637 14.195 1 91.44 292 GLU A C 1
ATOM 2291 O O . GLU A 1 292 ? -23.891 4.793 15.188 1 91.44 292 GLU A O 1
ATOM 2296 N N . TRP A 1 293 ? -22.375 3.674 14.086 1 91.44 293 TRP A N 1
ATOM 2297 C CA . TRP A 1 293 ? -22.109 2.768 15.203 1 91.44 293 TRP A CA 1
ATOM 2298 C C . TRP A 1 293 ? -21.672 3.541 16.438 1 91.44 293 TRP A C 1
ATOM 2300 O O . TRP A 1 293 ? -22.141 3.283 17.547 1 91.44 293 TRP A O 1
ATOM 2310 N N . ASP A 1 294 ? -20.781 4.461 16.297 1 89.06 294 ASP A N 1
ATOM 2311 C CA . ASP A 1 294 ? -20.25 5.273 17.391 1 89.06 294 ASP A CA 1
ATOM 2312 C C . ASP A 1 294 ? -21.359 6.121 18.016 1 89.06 294 ASP A C 1
ATOM 2314 O O . ASP A 1 294 ? -21.453 6.234 19.234 1 89.06 294 ASP A O 1
ATOM 2318 N N . LYS A 1 295 ? -22.141 6.727 17.203 1 89.5 295 LYS A N 1
ATOM 2319 C CA . LYS A 1 295 ? -23.266 7.535 17.672 1 89.5 295 LYS A CA 1
ATOM 2320 C C . LYS A 1 295 ? -24.25 6.699 18.484 1 89.5 295 LYS A C 1
ATOM 2322 O O . LYS A 1 295 ? -24.719 7.129 19.531 1 89.5 295 LYS A O 1
ATOM 2327 N N . ASN A 1 296 ? -24.562 5.566 17.922 1 91.75 296 ASN A N 1
ATOM 2328 C CA . ASN A 1 296 ? -25.5 4.676 18.609 1 91.75 296 ASN A CA 1
ATOM 2329 C C . ASN A 1 296 ? -24.953 4.25 19.969 1 91.75 296 ASN A C 1
ATOM 2331 O O . ASN A 1 296 ? -25.719 4.145 20.938 1 91.75 296 ASN A O 1
ATOM 2335 N N . LEU A 1 297 ? -23.734 3.947 20.062 1 91.19 297 LEU A N 1
ATOM 2336 C CA . LEU A 1 297 ? -23.109 3.564 21.328 1 91.19 297 LEU A CA 1
ATOM 2337 C C . LEU A 1 297 ? -23.219 4.688 22.344 1 91.19 297 LEU A C 1
ATOM 2339 O O . LEU A 1 297 ? -23.453 4.434 23.531 1 91.19 297 LEU A O 1
ATOM 2343 N N . ALA A 1 298 ? -22.953 5.945 21.906 1 87.44 298 ALA A N 1
ATOM 2344 C CA . ALA A 1 298 ? -23.047 7.105 22.781 1 87.44 298 ALA A CA 1
ATOM 2345 C C . ALA A 1 298 ? -24.453 7.277 23.328 1 87.44 298 ALA A C 1
ATOM 2347 O O . ALA A 1 298 ? -24.656 7.582 24.5 1 87.44 298 ALA A O 1
ATOM 2348 N N . GLU A 1 299 ? -25.359 7.082 22.438 1 89.5 299 GLU A N 1
ATOM 2349 C CA . GLU A 1 299 ? -26.75 7.203 22.828 1 89.5 299 GLU A CA 1
ATOM 2350 C C . GLU A 1 299 ? -27.141 6.121 23.828 1 89.5 299 GLU A C 1
ATOM 2352 O O . GLU A 1 299 ? -27.844 6.395 24.812 1 89.5 299 GLU A O 1
ATOM 2357 N N . GLU A 1 300 ? -26.766 4.984 23.5 1 88 300 GLU A N 1
ATOM 2358 C CA . GLU A 1 300 ? -27.047 3.881 24.422 1 88 300 GLU A CA 1
ATOM 2359 C C . GLU A 1 300 ? -26.422 4.121 25.781 1 88 300 GLU A C 1
ATOM 2361 O O . GLU A 1 300 ? -27.031 3.826 26.812 1 88 300 GLU A O 1
ATOM 2366 N N . ALA A 1 301 ? -25.203 4.52 25.766 1 88.88 301 ALA A N 1
ATOM 2367 C CA . ALA A 1 301 ? -24.5 4.82 27.016 1 88.88 301 ALA A CA 1
ATOM 2368 C C . ALA A 1 301 ? -25.25 5.895 27.797 1 88.88 301 ALA A C 1
ATOM 2370 O O . ALA A 1 301 ? -25.375 5.797 29.031 1 88.88 301 ALA A O 1
ATOM 2371 N N . SER A 1 302 ? -25.688 6.926 27.141 1 87.88 302 SER A N 1
ATOM 2372 C CA . SER A 1 302 ? -26.422 8.008 27.781 1 87.88 302 SER A CA 1
ATOM 2373 C C . SER A 1 302 ? -27.734 7.5 28.391 1 87.88 302 SER A C 1
ATOM 2375 O O . SER A 1 302 ? -28.109 7.902 29.484 1 87.88 302 SER A O 1
ATOM 2377 N N . LYS A 1 303 ? -28.375 6.699 27.766 1 88.62 303 LYS A N 1
ATOM 2378 C CA . LYS A 1 303 ? -29.625 6.121 28.234 1 88.62 303 LYS A CA 1
ATOM 2379 C C . LYS A 1 303 ? -29.391 5.27 29.484 1 88.62 303 LYS A C 1
ATOM 2381 O O . LYS A 1 303 ? -30.203 5.301 30.422 1 88.62 303 LYS A O 1
ATOM 2386 N N . LEU A 1 304 ? -28.422 4.457 29.312 1 86.38 304 LEU A N 1
ATOM 2387 C CA . LEU A 1 304 ? -28.094 3.602 30.438 1 86.38 304 LEU A CA 1
ATOM 2388 C C . LEU A 1 304 ? -27.812 4.438 31.688 1 86.38 304 LEU A C 1
ATOM 2390 O O . LEU A 1 304 ? -28.172 4.043 32.812 1 86.38 304 LEU A O 1
ATOM 2394 N N . LEU A 1 305 ? -27.062 5.531 31.531 1 88.69 305 LEU A N 1
ATOM 2395 C CA . LEU A 1 305 ? -26.719 6.418 32.625 1 88.69 305 LEU A CA 1
ATOM 2396 C C . LEU A 1 305 ? -27.953 7.156 33.125 1 88.69 305 LEU A C 1
ATOM 2398 O O . LEU A 1 305 ? -28.109 7.344 34.344 1 88.69 305 LEU A O 1
ATOM 2402 N N . SER A 1 306 ? -28.688 7.656 32.25 1 86.19 306 SER A N 1
ATOM 2403 C CA . SER A 1 306 ? -29.906 8.359 32.656 1 86.19 306 SER A CA 1
ATOM 2404 C C . SER A 1 306 ? -30.875 7.422 33.375 1 86.19 306 SER A C 1
ATOM 2406 O O . SER A 1 306 ? -31.562 7.844 34.312 1 86.19 306 SER A O 1
ATOM 2408 N N . GLY A 1 307 ? -30.938 6.211 32.875 1 73.69 307 GLY A N 1
ATOM 2409 C CA . GLY A 1 307 ? -31.766 5.23 33.562 1 73.69 307 GLY A CA 1
ATOM 2410 C C . GLY A 1 307 ? -31.312 4.914 34.969 1 73.69 307 GLY A C 1
ATOM 2411 O O . GLY A 1 307 ? -32.125 4.602 35.844 1 73.69 307 GLY A O 1
ATOM 2412 N N . ARG A 1 308 ? -30.094 4.922 35.219 1 69.38 308 ARG A N 1
ATOM 2413 C CA . ARG A 1 308 ? -29.562 4.66 36.562 1 69.38 308 ARG A CA 1
ATOM 2414 C C . ARG A 1 308 ? -29.75 5.863 37.469 1 69.38 308 ARG A C 1
ATOM 2416 O O . ARG A 1 308 ? -30 5.703 38.656 1 69.38 308 ARG A O 1
ATOM 2423 N N . ILE A 1 309 ? -29.656 7.02 37.031 1 63.19 309 ILE A N 1
ATOM 2424 C CA . ILE A 1 309 ? -29.859 8.211 37.844 1 63.19 309 ILE A CA 1
ATOM 2425 C C . ILE A 1 309 ? -31.328 8.273 38.312 1 63.19 309 ILE A C 1
ATOM 2427 O O . ILE A 1 309 ? -31.609 8.68 39.438 1 63.19 309 ILE A O 1
ATOM 2431 N N . LYS A 1 310 ? -32.219 7.82 37.531 1 65.44 310 LYS A N 1
ATOM 2432 C CA . LYS A 1 310 ? -33.625 7.797 37.938 1 65.44 310 LYS A CA 1
ATOM 2433 C C . LYS A 1 310 ? -33.844 6.75 39.031 1 65.44 310 LYS A C 1
ATOM 2435 O O . LYS A 1 310 ? -34.844 6.82 39.75 1 65.44 310 LYS A O 1
ATOM 2440 N N . LEU A 1 311 ? -33.094 5.801 39.031 1 61.19 311 LEU A N 1
ATOM 2441 C CA . LEU A 1 311 ? -33.312 4.754 40.031 1 61.19 311 LEU A CA 1
ATOM 2442 C C . LEU A 1 311 ? -32.688 5.109 41.344 1 61.19 311 LEU A C 1
ATOM 2444 O O . LEU A 1 311 ? -32.938 4.453 42.375 1 61.19 311 LEU A O 1
ATOM 2448 N N . ARG A 1 312 ? -31.906 6.047 41.25 1 43.09 312 ARG A N 1
ATOM 2449 C CA . ARG A 1 312 ? -31.453 6.469 42.562 1 43.09 312 ARG A CA 1
ATOM 2450 C C . ARG A 1 312 ? -32.344 7.582 43.125 1 43.09 312 ARG A C 1
ATOM 2452 O O . ARG A 1 312 ? -32.781 8.461 42.375 1 43.09 312 ARG A O 1
ATOM 2459 N N . MET B 1 1 ? 18.453 7.379 -8.953 1 67.5 1 MET B N 1
ATOM 2460 C CA . MET B 1 1 ? 18.484 6.867 -7.586 1 67.5 1 MET B CA 1
ATOM 2461 C C . MET B 1 1 ? 19.109 5.473 -7.539 1 67.5 1 MET B C 1
ATOM 2463 O O . MET B 1 1 ? 18.859 4.656 -8.43 1 67.5 1 MET B O 1
ATOM 2467 N N . LYS B 1 2 ? 20.016 5.336 -6.516 1 82.06 2 LYS B N 1
ATOM 2468 C CA . LYS B 1 2 ? 20.594 4.0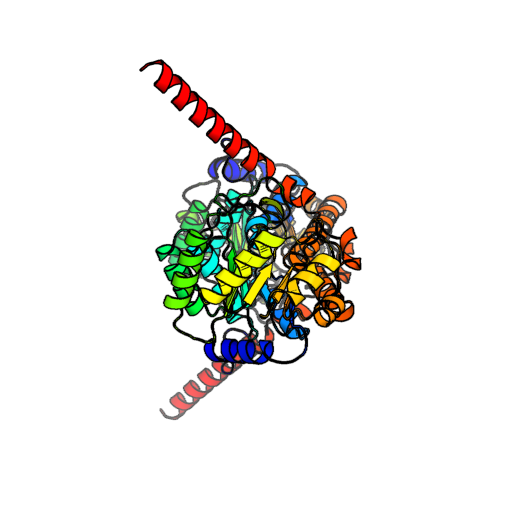12 -6.328 1 82.06 2 LYS B CA 1
ATOM 2469 C C . LYS B 1 2 ? 19.609 3.068 -5.641 1 82.06 2 LYS B C 1
ATOM 2471 O O . LYS B 1 2 ? 18.703 3.516 -4.945 1 82.06 2 LYS B O 1
ATOM 2476 N N . PRO B 1 3 ? 19.797 1.793 -5.887 1 90 3 PRO B N 1
ATOM 2477 C CA . PRO B 1 3 ? 18.875 0.836 -5.273 1 90 3 PRO B CA 1
ATOM 2478 C C . PRO B 1 3 ? 18.891 0.894 -3.748 1 90 3 PRO B C 1
ATOM 2480 O O . PRO B 1 3 ? 19.938 1.077 -3.14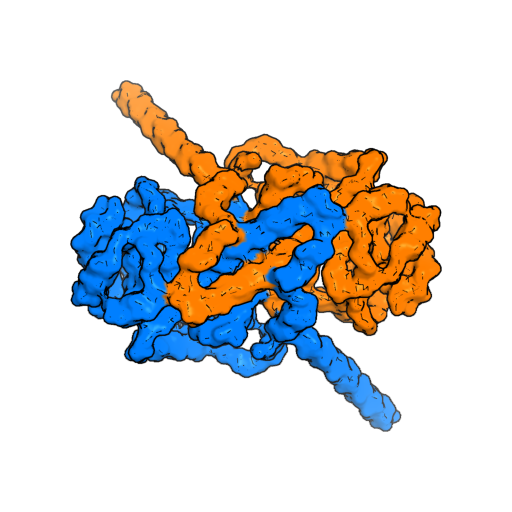3 1 90 3 PRO B O 1
ATOM 2483 N N . VAL B 1 4 ? 17.797 0.69 -3.146 1 91 4 VAL B N 1
ATOM 2484 C CA . VAL B 1 4 ? 17.516 0.938 -1.734 1 91 4 VAL B CA 1
ATOM 2485 C C . VAL B 1 4 ? 18.531 0.184 -0.872 1 91 4 VAL B C 1
ATOM 2487 O O . VAL B 1 4 ? 19.094 0.748 0.066 1 91 4 VAL B O 1
ATOM 2490 N N . LEU B 1 5 ? 18.859 -1.001 -1.199 1 92.19 5 LEU B N 1
ATOM 2491 C CA . LEU B 1 5 ? 19.656 -1.842 -0.32 1 92.19 5 LEU B CA 1
ATOM 2492 C C . LEU B 1 5 ? 21.141 -1.627 -0.575 1 92.19 5 LEU B C 1
ATOM 2494 O O . LEU B 1 5 ? 21.984 -2.062 0.217 1 92.19 5 LEU B O 1
ATOM 2498 N N . LEU B 1 6 ? 21.469 -0.922 -1.612 1 91.44 6 LEU B N 1
ATOM 2499 C CA . LEU B 1 6 ? 22.859 -0.855 -2.02 1 91.44 6 LEU B CA 1
ATOM 2500 C C . LEU B 1 6 ? 23.359 0.586 -2.025 1 91.44 6 LEU B C 1
ATOM 2502 O O . LEU B 1 6 ? 24.531 0.843 -2.312 1 91.44 6 LEU B O 1
ATOM 2506 N N . ASP B 1 7 ? 22.469 1.459 -1.671 1 91.25 7 ASP B N 1
ATOM 2507 C CA . ASP B 1 7 ? 22.828 2.875 -1.715 1 91.25 7 ASP B CA 1
ATOM 2508 C C . ASP B 1 7 ? 23.703 3.262 -0.524 1 91.25 7 ASP B C 1
ATOM 2510 O O . ASP B 1 7 ? 23.188 3.646 0.53 1 91.25 7 ASP B O 1
ATOM 2514 N N . LYS B 1 8 ? 25 3.275 -0.755 1 86.81 8 LYS B N 1
ATOM 2515 C CA . LYS B 1 8 ? 25.953 3.613 0.293 1 86.81 8 LYS B CA 1
ATOM 2516 C C . LYS B 1 8 ? 26 5.121 0.537 1 86.81 8 LYS B C 1
ATOM 2518 O O . LYS B 1 8 ? 26.516 5.574 1.556 1 86.81 8 LYS B O 1
ATOM 2523 N N . GLY B 1 9 ? 25.516 5.859 -0.33 1 90.06 9 GLY B N 1
ATOM 2524 C CA . GLY B 1 9 ? 25.594 7.305 -0.229 1 90.06 9 GLY B CA 1
ATOM 2525 C C . GLY B 1 9 ? 24.297 7.957 0.214 1 90.06 9 GLY B C 1
ATOM 2526 O O . GLY B 1 9 ? 24.172 9.18 0.185 1 90.06 9 GLY B O 1
ATOM 2527 N N . LYS B 1 10 ? 23.344 7.188 0.597 1 93 10 LYS B N 1
ATOM 2528 C CA . LYS B 1 10 ? 22.094 7.789 1.065 1 93 10 LYS B CA 1
ATOM 2529 C C . LYS B 1 10 ? 22.344 8.703 2.262 1 93 10 LYS B C 1
ATOM 2531 O O . LYS B 1 10 ? 23 8.312 3.223 1 93 10 LYS B O 1
ATOM 2536 N N . PRO B 1 11 ? 21.828 9.914 2.188 1 96.12 11 PRO B N 1
ATOM 2537 C CA . PRO B 1 11 ? 22.031 10.805 3.332 1 96.12 11 PRO B CA 1
ATOM 2538 C C . PRO B 1 11 ? 21.391 10.273 4.613 1 96.12 11 PRO B C 1
ATOM 2540 O O . PRO B 1 11 ? 20.359 9.586 4.562 1 96.12 11 PRO B O 1
ATOM 2543 N N . LYS B 1 12 ? 22.031 10.664 5.699 1 94.88 12 LYS B N 1
ATOM 2544 C CA . LYS B 1 12 ? 21.469 10.32 7 1 94.88 12 LYS B CA 1
ATOM 2545 C C . LYS B 1 12 ? 20.188 11.102 7.27 1 94.88 12 LYS B C 1
ATOM 2547 O O . LYS B 1 12 ? 20.031 12.227 6.781 1 94.88 12 LYS B O 1
ATOM 2552 N N . PRO B 1 13 ? 19.281 10.492 8.023 1 96.94 13 PRO B N 1
ATOM 2553 C CA . PRO B 1 13 ? 18.047 11.203 8.359 1 96.94 13 PRO B CA 1
ATOM 2554 C C . PRO B 1 13 ? 18.297 12.609 8.914 1 96.94 13 PRO B C 1
ATOM 2556 O O . PRO B 1 13 ? 17.578 13.547 8.578 1 96.94 13 PRO B O 1
ATOM 2559 N N . SER B 1 14 ? 19.312 12.742 9.711 1 97.31 14 SER B N 1
ATOM 2560 C CA . SER B 1 14 ? 19.625 14.047 10.289 1 97.31 14 SER B CA 1
ATOM 2561 C C . SER B 1 14 ? 20.016 15.055 9.219 1 97.31 14 SER B C 1
ATOM 2563 O O . SER B 1 14 ? 19.688 16.234 9.328 1 97.31 14 SER B O 1
ATOM 2565 N N . GLU B 1 15 ? 20.703 14.609 8.211 1 98.19 15 GLU B N 1
ATOM 2566 C CA . GLU B 1 15 ? 21.062 15.484 7.094 1 98.19 15 GLU B CA 1
ATOM 2567 C C . GLU B 1 15 ? 19.812 15.906 6.301 1 98.19 15 GLU B C 1
ATOM 2569 O O . GLU B 1 15 ? 19.703 17.062 5.895 1 98.19 15 GLU B O 1
ATOM 2574 N N . ILE B 1 16 ? 18.953 14.969 6.09 1 98.5 16 ILE B N 1
ATOM 2575 C CA . ILE B 1 16 ? 17.703 15.242 5.379 1 98.5 16 ILE B CA 1
ATOM 2576 C C . ILE B 1 16 ? 16.875 16.266 6.152 1 98.5 16 ILE B C 1
ATOM 2578 O O . ILE B 1 16 ? 16.375 17.234 5.574 1 98.5 16 ILE B O 1
ATOM 2582 N N . ARG B 1 17 ? 16.781 16.109 7.453 1 98.56 17 ARG B N 1
ATOM 2583 C CA . ARG B 1 17 ? 16.062 17.047 8.32 1 98.56 17 ARG B CA 1
ATOM 2584 C C . ARG B 1 17 ? 16.688 18.438 8.281 1 98.56 17 ARG B C 1
ATOM 2586 O O . ARG B 1 17 ? 15.977 19.438 8.219 1 98.56 17 ARG B O 1
ATOM 2593 N N . GLY B 1 18 ? 18 18.422 8.336 1 98.44 18 GLY B N 1
ATOM 2594 C CA . GLY B 1 18 ? 18.688 19.703 8.273 1 98.44 18 GLY B CA 1
ATOM 2595 C C . GLY B 1 18 ? 18.422 20.469 6.988 1 98.44 18 GLY B C 1
ATOM 2596 O O . GLY B 1 18 ? 18.156 21.672 7.02 1 98.44 18 GLY B O 1
ATOM 2597 N N . ARG B 1 19 ? 18.516 19.797 5.898 1 98 19 ARG B N 1
ATOM 2598 C CA . ARG B 1 19 ? 18.219 20.406 4.605 1 98 19 ARG B CA 1
ATOM 2599 C C . ARG B 1 19 ? 16.797 20.922 4.547 1 98 19 ARG B C 1
ATOM 2601 O O . ARG B 1 19 ? 16.531 21.969 3.959 1 98 19 ARG B O 1
ATOM 2608 N N . PHE B 1 20 ? 15.914 20.172 5.086 1 98.5 20 PHE B N 1
ATOM 2609 C CA . PHE B 1 20 ? 14.508 20.547 5.082 1 98.5 20 PHE B CA 1
ATOM 2610 C C . PHE B 1 20 ? 14.289 21.828 5.887 1 98.5 20 PHE B C 1
ATOM 2612 O O . PHE B 1 20 ? 13.602 22.75 5.43 1 98.5 20 PHE B O 1
ATOM 2619 N N . ARG B 1 21 ? 14.852 21.875 7.059 1 97.88 21 ARG B N 1
ATOM 2620 C CA . ARG B 1 21 ? 14.758 23.062 7.914 1 97.88 21 ARG B CA 1
ATOM 2621 C C . ARG B 1 21 ? 15.305 24.297 7.207 1 97.88 21 ARG B C 1
ATOM 2623 O O . ARG B 1 21 ? 14.688 25.359 7.227 1 97.88 21 ARG B O 1
ATOM 2630 N N . GLU B 1 22 ? 16.422 24.109 6.613 1 97.88 22 GLU B N 1
ATOM 2631 C CA . GLU B 1 22 ? 17.031 25.203 5.859 1 97.88 22 GLU B CA 1
ATOM 2632 C C . GLU B 1 22 ? 16.125 25.656 4.715 1 97.88 22 GLU B C 1
ATOM 2634 O O . GLU B 1 22 ? 15.938 26.844 4.488 1 97.88 22 GLU B O 1
ATOM 2639 N N . ARG B 1 23 ? 15.594 24.703 4.02 1 97.88 23 ARG B N 1
ATOM 2640 C CA . ARG B 1 23 ? 14.734 24.969 2.873 1 97.88 23 ARG B CA 1
ATOM 2641 C C . ARG B 1 23 ? 13.5 25.766 3.293 1 97.88 23 ARG B C 1
ATOM 2643 O O . ARG B 1 23 ? 13.016 26.609 2.541 1 97.88 23 ARG B O 1
ATOM 2650 N N . LEU B 1 24 ? 12.977 25.547 4.449 1 96.56 24 LEU B N 1
ATOM 2651 C CA . LEU B 1 24 ? 11.789 26.219 4.957 1 96.56 24 LEU B CA 1
ATOM 2652 C C . LEU B 1 24 ? 12.07 27.703 5.207 1 96.56 24 LEU B C 1
ATOM 2654 O O . LEU B 1 24 ? 11.156 28.516 5.215 1 96.56 24 LEU B O 1
ATOM 2658 N N . GLY B 1 25 ? 13.32 28.031 5.41 1 95.44 25 GLY B N 1
ATOM 2659 C CA . GLY B 1 25 ? 13.711 29.406 5.664 1 95.44 25 GLY B CA 1
ATOM 2660 C C . GLY B 1 25 ? 13.961 30.188 4.398 1 95.44 25 GLY B C 1
ATOM 2661 O O . GLY B 1 25 ? 14.109 31.422 4.441 1 95.44 25 GLY B O 1
ATOM 2662 N N . LYS B 1 26 ? 14 29.547 3.316 1 96.12 26 LYS B N 1
ATOM 2663 C CA . LYS B 1 26 ? 14.273 30.188 2.035 1 96.12 26 LYS B CA 1
ATOM 2664 C C . LYS B 1 26 ? 12.977 30.594 1.333 1 96.12 26 LYS B C 1
ATOM 2666 O O . LYS B 1 26 ? 11.891 30.156 1.729 1 96.12 26 LYS B O 1
ATOM 2671 N N . ASP B 1 27 ? 13.117 31.484 0.31 1 95.88 27 ASP B N 1
ATOM 2672 C CA . ASP B 1 27 ? 11.961 31.875 -0.486 1 95.88 27 ASP B CA 1
ATOM 2673 C C . ASP B 1 27 ? 11.406 30.688 -1.277 1 95.88 27 ASP B C 1
ATOM 2675 O O . ASP B 1 27 ? 12.141 29.75 -1.574 1 95.88 27 ASP B O 1
ATOM 2679 N N . GLY B 1 28 ? 10.109 30.891 -1.535 1 97.06 28 GLY B N 1
ATOM 2680 C CA . GLY B 1 28 ? 9.469 29.844 -2.332 1 97.06 28 GLY B CA 1
ATOM 2681 C C . GLY B 1 28 ? 8.594 28.922 -1.514 1 97.06 28 GLY B C 1
ATOM 2682 O O . GLY B 1 28 ? 8.586 28.984 -0.283 1 97.06 28 GLY B O 1
ATOM 2683 N N . ILE B 1 29 ? 7.895 28.047 -2.232 1 98.38 29 ILE B N 1
ATOM 2684 C CA . ILE B 1 29 ? 6.984 27.109 -1.584 1 98.38 29 ILE B CA 1
ATOM 2685 C C . ILE B 1 29 ? 7.402 25.672 -1.902 1 98.38 29 ILE B C 1
ATOM 2687 O O . ILE B 1 29 ? 7.914 25.406 -2.99 1 98.38 29 ILE B O 1
ATOM 2691 N N . ILE B 1 30 ? 7.305 24.812 -0.947 1 98.62 30 ILE B N 1
ATOM 2692 C CA . ILE B 1 30 ? 7.527 23.375 -1.125 1 98.62 30 ILE B CA 1
ATOM 2693 C C . ILE B 1 30 ? 6.203 22.688 -1.442 1 98.62 30 ILE B C 1
ATOM 2695 O O . ILE B 1 30 ? 5.25 22.766 -0.664 1 98.62 30 ILE B O 1
ATOM 2699 N N . VAL B 1 31 ? 6.098 22.109 -2.617 1 98.75 31 VAL B N 1
ATOM 2700 C CA . VAL B 1 31 ? 4.973 21.25 -2.975 1 98.75 31 VAL B CA 1
ATOM 2701 C C . VAL B 1 31 ? 5.262 19.812 -2.537 1 98.75 31 VAL B C 1
ATOM 2703 O O . VAL B 1 31 ? 6.223 19.203 -3.002 1 98.75 31 VAL B O 1
ATOM 2706 N N . ALA B 1 32 ? 4.438 19.297 -1.638 1 98.81 32 ALA B N 1
ATOM 2707 C CA . ALA B 1 32 ? 4.621 17.938 -1.114 1 98.81 32 ALA B CA 1
ATOM 2708 C C . ALA B 1 32 ? 3.432 17.062 -1.458 1 98.81 32 ALA B C 1
ATOM 2710 O O . ALA B 1 32 ? 2.434 17.031 -0.734 1 98.81 32 ALA B O 1
ATOM 2711 N N . PRO B 1 33 ? 3.543 16.25 -2.521 1 98.88 33 PRO B N 1
ATOM 2712 C CA . PRO B 1 33 ? 2.439 15.344 -2.859 1 98.88 33 PRO B CA 1
ATOM 2713 C C . PRO B 1 33 ? 2.246 14.234 -1.828 1 98.88 33 PRO B C 1
ATOM 2715 O O . PRO B 1 33 ? 3.217 13.773 -1.224 1 98.88 33 PRO B O 1
ATOM 2718 N N . GLY B 1 34 ? 0.954 13.906 -1.666 1 98.69 34 GLY B N 1
ATOM 2719 C CA . GLY B 1 34 ? 0.66 12.727 -0.872 1 98.69 34 GLY B CA 1
ATOM 2720 C C . GLY B 1 34 ? 1.104 11.43 -1.535 1 98.69 34 GLY B C 1
ATOM 2721 O O . GLY B 1 34 ? 0.834 11.211 -2.717 1 98.69 34 GLY B O 1
ATOM 2722 N N . VAL B 1 35 ? 1.818 10.602 -0.769 1 98.56 35 VAL B N 1
ATOM 2723 C CA . VAL B 1 35 ? 2.281 9.305 -1.246 1 98.56 35 VAL B CA 1
ATOM 2724 C C . VAL B 1 35 ? 1.85 8.211 -0.271 1 98.56 35 VAL B C 1
ATOM 2726 O O . VAL B 1 35 ? 2.025 8.352 0.942 1 98.56 35 VAL B O 1
ATOM 2729 N N . PHE B 1 36 ? 1.237 7.082 -0.821 1 98.19 36 PHE B N 1
ATOM 2730 C CA . PHE B 1 36 ? 0.677 6.086 0.086 1 98.19 36 PHE B CA 1
ATOM 2731 C C . PHE B 1 36 ? 1.432 4.766 -0.026 1 98.19 36 PHE B C 1
ATOM 2733 O O . PHE B 1 36 ? 1.18 3.836 0.741 1 98.19 36 PHE B O 1
ATOM 2740 N N . ILE B 1 37 ? 2.342 4.66 -0.977 1 98.5 37 ILE B N 1
ATOM 2741 C CA . ILE B 1 37 ? 3.275 3.541 -1.051 1 98.5 37 ILE B CA 1
ATOM 2742 C C . ILE B 1 37 ? 4.684 4.062 -1.33 1 98.5 37 ILE B C 1
ATOM 2744 O O . ILE B 1 37 ? 4.852 5.113 -1.96 1 98.5 37 ILE B O 1
ATOM 2748 N N . PRO B 1 38 ? 5.738 3.334 -0.911 1 98.5 38 PRO B N 1
ATOM 2749 C CA . PRO B 1 38 ? 7.125 3.76 -1.122 1 98.5 38 PRO B CA 1
ATOM 2750 C C . PRO B 1 38 ? 7.449 4 -2.594 1 98.5 38 PRO B C 1
ATOM 2752 O O . PRO B 1 38 ? 8.164 4.953 -2.924 1 98.5 38 PRO B O 1
ATOM 2755 N N . ALA B 1 39 ? 6.891 3.229 -3.49 1 98.56 39 ALA B N 1
ATOM 2756 C CA . ALA B 1 39 ? 7.16 3.395 -4.914 1 98.56 39 ALA B CA 1
ATOM 2757 C C . ALA B 1 39 ? 6.652 4.742 -5.418 1 98.56 39 ALA B C 1
ATOM 2759 O O . ALA B 1 39 ? 7.258 5.352 -6.305 1 98.56 39 ALA B O 1
ATOM 2760 N N . ALA B 1 40 ? 5.539 5.223 -4.902 1 98.69 40 ALA B N 1
ATOM 2761 C CA . ALA B 1 40 ? 5.027 6.543 -5.258 1 98.69 40 ALA B CA 1
ATOM 2762 C C . ALA B 1 40 ? 5.965 7.645 -4.777 1 98.69 40 ALA B C 1
ATOM 2764 O O . ALA B 1 40 ? 6.148 8.656 -5.461 1 98.69 40 ALA B O 1
ATOM 2765 N N . ALA B 1 41 ? 6.531 7.465 -3.576 1 98.75 41 ALA B N 1
ATOM 2766 C CA . ALA B 1 41 ? 7.508 8.422 -3.059 1 98.75 41 ALA B CA 1
ATOM 2767 C C . ALA B 1 41 ? 8.75 8.469 -3.947 1 98.75 41 ALA B C 1
ATOM 2769 O O . ALA B 1 41 ? 9.289 9.547 -4.207 1 98.75 41 ALA B O 1
ATOM 2770 N N . MET B 1 42 ? 9.172 7.309 -4.395 1 98.56 42 MET B N 1
ATOM 2771 C CA . MET B 1 42 ? 10.32 7.242 -5.293 1 98.56 42 MET B CA 1
ATOM 2772 C C . MET B 1 42 ? 10.047 8 -6.586 1 98.56 42 MET B C 1
ATOM 2774 O O . MET B 1 42 ? 10.914 8.719 -7.086 1 98.56 42 MET B O 1
ATOM 2778 N N . LEU B 1 43 ? 8.836 7.816 -7.113 1 98.44 43 LEU B N 1
ATOM 2779 C CA . LEU B 1 43 ? 8.453 8.531 -8.328 1 98.44 43 LEU B CA 1
ATOM 2780 C C . LEU B 1 43 ? 8.461 10.039 -8.102 1 98.44 43 LEU B C 1
ATOM 2782 O O . LEU B 1 43 ? 8.914 10.797 -8.961 1 98.44 43 LEU B O 1
ATOM 2786 N N . ALA B 1 44 ? 7.922 10.477 -6.965 1 98.75 44 ALA B N 1
ATOM 2787 C CA . ALA B 1 44 ? 7.906 11.898 -6.633 1 98.75 44 ALA B CA 1
ATOM 2788 C C . ALA B 1 44 ? 9.32 12.469 -6.582 1 98.75 44 ALA B C 1
ATOM 2790 O O . ALA B 1 44 ? 9.594 13.539 -7.137 1 98.75 44 ALA B O 1
ATOM 2791 N N . GLU B 1 45 ? 10.219 11.742 -5.922 1 98.31 45 GLU B N 1
ATOM 2792 C CA . GLU B 1 45 ? 11.609 12.172 -5.844 1 98.31 45 GLU B CA 1
ATOM 2793 C C . GLU B 1 45 ? 12.25 12.234 -7.23 1 98.31 45 GLU B C 1
ATOM 2795 O O . GLU B 1 45 ? 12.938 13.195 -7.559 1 98.31 45 GLU B O 1
ATOM 2800 N N . GLU B 1 46 ? 12 11.195 -8 1 97.56 46 GLU B N 1
ATOM 2801 C CA . GLU B 1 46 ? 12.547 11.133 -9.352 1 97.56 46 GLU B CA 1
ATOM 2802 C C . GLU B 1 46 ? 12.078 12.32 -10.195 1 97.56 46 GLU B C 1
ATOM 2804 O O . GLU B 1 46 ? 12.82 12.828 -11.031 1 97.56 46 GLU B O 1
ATOM 2809 N N . LEU B 1 47 ? 10.844 12.75 -9.961 1 98 47 LEU B N 1
ATOM 2810 C CA . LEU B 1 47 ? 10.242 13.828 -10.742 1 98 47 LEU B CA 1
ATOM 2811 C C . LEU B 1 47 ? 10.648 15.195 -10.195 1 98 47 LEU B C 1
ATOM 2813 O O . LEU B 1 47 ? 10.273 16.234 -10.75 1 98 47 LEU B O 1
ATOM 2817 N N . GLY B 1 48 ? 11.352 15.227 -9.086 1 98.12 48 GLY B N 1
ATOM 2818 C CA . GLY B 1 48 ? 11.992 16.453 -8.641 1 98.12 48 GLY B CA 1
ATOM 2819 C C . GLY B 1 48 ? 11.25 17.141 -7.512 1 98.12 48 GLY B C 1
ATOM 2820 O O . GLY B 1 48 ? 11.539 18.297 -7.18 1 98.12 48 GLY B O 1
ATOM 2821 N N . PHE B 1 49 ? 10.289 16.516 -6.938 1 98.69 49 PHE B N 1
ATOM 2822 C CA . PHE B 1 49 ? 9.695 17.078 -5.734 1 98.69 49 PHE B CA 1
ATOM 2823 C C . PHE B 1 49 ? 10.695 17.109 -4.586 1 98.69 49 PHE B C 1
ATOM 2825 O O . PHE B 1 49 ? 11.492 16.172 -4.434 1 98.69 49 PHE B O 1
ATOM 2832 N N . GLU B 1 50 ? 10.609 18.125 -3.74 1 98.19 50 GLU B N 1
ATOM 2833 C CA . GLU B 1 50 ? 11.602 18.344 -2.693 1 98.19 50 GLU B CA 1
ATOM 2834 C C . GLU B 1 50 ? 11.188 17.656 -1.393 1 98.19 50 GLU B C 1
ATOM 2836 O O . GLU B 1 50 ? 12.008 17.516 -0.479 1 98.19 50 GLU B O 1
ATOM 2841 N N . ALA B 1 51 ? 9.953 17.281 -1.271 1 98.81 51 ALA B N 1
ATOM 2842 C CA . ALA B 1 51 ? 9.375 16.625 -0.105 1 98.81 51 ALA B CA 1
ATOM 2843 C C . ALA B 1 51 ? 8.148 15.797 -0.493 1 98.81 51 ALA B C 1
ATOM 2845 O O . ALA B 1 51 ? 7.586 15.977 -1.577 1 98.81 51 ALA B O 1
ATOM 2846 N N . VAL B 1 52 ? 7.809 14.875 0.376 1 98.88 52 VAL B N 1
ATOM 2847 C CA . VAL B 1 52 ? 6.574 14.109 0.2 1 98.88 52 VAL B CA 1
ATOM 2848 C C . VAL B 1 52 ? 5.797 14.078 1.514 1 98.88 52 VAL B C 1
ATOM 2850 O O . VAL B 1 52 ? 6.355 14.344 2.58 1 98.88 52 VAL B O 1
ATOM 2853 N N . TYR B 1 53 ? 4.516 13.891 1.335 1 98.88 53 TYR B N 1
ATOM 2854 C CA . TYR B 1 53 ? 3.582 13.898 2.455 1 98.88 53 TYR B CA 1
ATOM 2855 C C . TYR B 1 53 ? 2.93 12.531 2.631 1 98.88 53 TYR B C 1
ATOM 2857 O O . TYR B 1 53 ? 2.514 11.906 1.652 1 98.88 53 TYR B O 1
ATOM 2865 N N . PHE B 1 54 ? 2.947 11.977 3.842 1 98.69 54 PHE B N 1
ATOM 2866 C CA . PHE B 1 54 ? 2.25 10.742 4.191 1 98.69 54 PHE B CA 1
ATOM 2867 C C . PHE B 1 54 ? 0.93 11.047 4.891 1 98.69 54 PHE B C 1
ATOM 2869 O O . PHE B 1 54 ? 0.916 11.43 6.062 1 98.69 54 PHE B O 1
ATOM 2876 N N . SER B 1 55 ? -0.135 10.789 4.227 1 97.38 55 SER B N 1
ATOM 2877 C CA . SER B 1 55 ? -1.485 11.109 4.676 1 97.38 55 SER B CA 1
ATOM 2878 C C . SER B 1 55 ? -2.051 10.008 5.562 1 97.38 55 SER B C 1
ATOM 2880 O O . SER B 1 55 ? -2.148 8.852 5.141 1 97.38 55 SER B O 1
ATOM 2882 N N . GLY B 1 56 ? -2.514 10.422 6.777 1 96.44 56 GLY B N 1
ATOM 2883 C CA . GLY B 1 56 ? -3.217 9.461 7.617 1 96.44 56 GLY B CA 1
ATOM 2884 C C . GLY B 1 56 ? -4.465 8.906 6.965 1 96.44 56 GLY B C 1
ATOM 2885 O O . GLY B 1 56 ? -4.762 7.715 7.102 1 96.44 56 GLY B O 1
ATOM 2886 N N . ALA B 1 57 ? -5.223 9.711 6.262 1 96.5 57 ALA B N 1
ATOM 2887 C CA . ALA B 1 57 ? -6.445 9.281 5.594 1 96.5 57 ALA B CA 1
ATOM 2888 C C . ALA B 1 57 ? -6.141 8.266 4.492 1 96.5 57 ALA B C 1
ATOM 2890 O O . ALA B 1 57 ? -6.805 7.234 4.395 1 96.5 57 ALA B O 1
ATOM 2891 N N . ALA B 1 58 ? -5.152 8.602 3.588 1 97.75 58 ALA B N 1
ATOM 2892 C CA . ALA B 1 58 ? -4.797 7.688 2.506 1 97.75 58 ALA B CA 1
ATOM 2893 C C . ALA B 1 58 ? -4.32 6.348 3.055 1 97.75 58 ALA B C 1
ATOM 2895 O O . ALA B 1 58 ? -4.672 5.289 2.521 1 97.75 58 ALA B O 1
ATOM 2896 N N . TYR B 1 59 ? -3.529 6.426 4.121 1 98.06 59 TYR B N 1
ATOM 2897 C CA . TYR B 1 59 ? -3.014 5.215 4.75 1 98.06 59 TYR B CA 1
ATOM 2898 C C . TYR B 1 59 ? -4.148 4.367 5.312 1 98.06 59 TYR B C 1
ATOM 2900 O O . TYR B 1 59 ? -4.23 3.168 5.035 1 98.06 59 TYR B O 1
ATOM 2908 N N . SER B 1 60 ? -5.023 4.965 6.098 1 97.38 60 SER B N 1
ATOM 2909 C CA . SER B 1 60 ? -6.156 4.246 6.668 1 97.38 60 SER B CA 1
ATOM 2910 C C . SER B 1 60 ? -7.027 3.633 5.578 1 97.38 60 SER B C 1
ATOM 2912 O O . SER B 1 60 ? -7.375 2.451 5.648 1 97.38 60 SER B O 1
ATOM 2914 N N . ASN B 1 61 ? -7.355 4.473 4.59 1 97.75 61 ASN B N 1
ATOM 2915 C CA . ASN B 1 61 ? -8.266 4.043 3.535 1 97.75 61 ASN B CA 1
ATOM 2916 C C . ASN B 1 61 ? -7.668 2.922 2.697 1 97.75 61 ASN B C 1
ATOM 2918 O O . ASN B 1 61 ? -8.375 2.012 2.268 1 97.75 61 ASN B O 1
ATOM 2922 N N . MET B 1 62 ? -6.355 3 2.441 1 97.62 62 MET B N 1
ATOM 2923 C CA . MET B 1 62 ? -5.762 1.943 1.626 1 97.62 62 MET B CA 1
ATOM 2924 C C . MET B 1 62 ? -5.816 0.602 2.348 1 97.62 62 MET B C 1
ATOM 2926 O O . MET B 1 62 ? -5.859 -0.451 1.708 1 97.62 62 MET B O 1
ATOM 2930 N N . LEU B 1 63 ? -5.887 0.611 3.686 1 97.25 63 LEU B N 1
ATOM 2931 C CA . LEU B 1 63 ? -5.98 -0.602 4.488 1 97.25 63 LEU B CA 1
ATOM 2932 C C . LEU B 1 63 ? -7.43 -1.06 4.613 1 97.25 63 LEU B C 1
ATOM 2934 O O . LEU B 1 63 ? -7.711 -2.078 5.25 1 97.25 63 LEU B O 1
ATOM 2938 N N . GLY B 1 64 ? -8.375 -0.308 4.055 1 96.25 64 GLY B N 1
ATOM 2939 C CA . GLY B 1 64 ? -9.789 -0.63 4.16 1 96.25 64 GLY B CA 1
ATOM 2940 C C . GLY B 1 64 ? -10.422 -0.125 5.445 1 96.25 64 GLY B C 1
ATOM 2941 O O . GLY B 1 64 ? -11.469 -0.619 5.863 1 96.25 64 GLY B O 1
ATOM 2942 N N . LEU B 1 65 ? -9.805 0.838 6.109 1 96.56 65 LEU B N 1
ATOM 2943 C CA . LEU B 1 65 ? -10.234 1.348 7.406 1 96.56 65 LEU B CA 1
ATOM 2944 C C . LEU B 1 65 ? -10.609 2.824 7.316 1 96.56 65 LEU B C 1
ATOM 2946 O O . LEU B 1 65 ? -10.133 3.533 6.426 1 96.56 65 LEU B O 1
ATOM 2950 N N . PRO B 1 66 ? -11.492 3.275 8.156 1 94.88 66 PRO B N 1
ATOM 2951 C CA . PRO B 1 66 ? -11.836 4.699 8.18 1 94.88 66 PRO B CA 1
ATOM 2952 C C . PRO B 1 66 ? -10.75 5.559 8.828 1 94.88 66 PRO B C 1
ATOM 2954 O O . PRO B 1 66 ? -10.047 5.098 9.727 1 94.88 66 PRO B O 1
ATOM 2957 N N . ASP B 1 67 ? -10.633 6.754 8.398 1 94.5 67 ASP B N 1
ATOM 2958 C CA . ASP B 1 67 ? -9.719 7.715 9.023 1 94.5 67 ASP B CA 1
ATOM 2959 C C . ASP B 1 67 ? -10.312 8.281 10.312 1 94.5 67 ASP B C 1
ATOM 2961 O O . ASP B 1 67 ? -10.586 9.477 10.398 1 94.5 67 ASP B O 1
ATOM 2965 N N . LEU B 1 68 ? -10.477 7.461 11.281 1 93.12 68 LEU B N 1
ATOM 2966 C CA . LEU B 1 68 ? -11.07 7.816 12.562 1 93.12 68 LEU B CA 1
ATOM 2967 C C . LEU B 1 68 ? -10.117 7.504 13.711 1 93.12 68 LEU B C 1
ATOM 2969 O O . LEU B 1 68 ? -10.547 7.309 14.852 1 93.12 68 LEU B O 1
ATOM 2973 N N . GLY B 1 69 ? -8.844 7.402 13.352 1 92 69 GLY B N 1
ATOM 2974 C CA . GLY B 1 69 ? -7.824 7.18 14.367 1 92 69 GLY B CA 1
ATOM 2975 C C . GLY B 1 69 ? -7.73 5.73 14.805 1 92 69 GLY B C 1
ATOM 2976 O O . GLY B 1 69 ? -7.461 5.449 15.977 1 92 69 GLY B O 1
ATOM 2977 N N . VAL B 1 70 ? -7.867 4.777 13.852 1 92.31 70 VAL B N 1
ATOM 2978 C CA . VAL B 1 70 ? -7.992 3.377 14.234 1 92.31 70 VAL B CA 1
ATOM 2979 C C . VAL B 1 70 ? -6.637 2.684 14.102 1 92.31 70 VAL B C 1
ATOM 2981 O O . VAL B 1 70 ? -6.344 1.735 14.836 1 92.31 70 VAL B O 1
ATOM 2984 N N . PHE B 1 71 ? -5.773 3.047 13.133 1 94.75 71 PHE B N 1
ATOM 2985 C CA . PHE B 1 71 ? -4.48 2.381 13.031 1 94.75 71 PHE B CA 1
ATOM 2986 C C . PHE B 1 71 ? -3.578 2.773 14.195 1 94.75 71 PHE B C 1
ATOM 2988 O O . PHE B 1 71 ? -3.734 3.852 14.773 1 94.75 71 PHE B O 1
ATOM 2995 N N . THR B 1 72 ? -2.631 1.93 14.57 1 96.5 72 THR B N 1
ATOM 2996 C CA . THR B 1 72 ? -1.779 2.109 15.742 1 96.5 72 THR B CA 1
ATOM 2997 C C . THR B 1 72 ? -0.448 2.744 15.352 1 96.5 72 THR B C 1
ATOM 2999 O O . THR B 1 72 ? -0.077 2.746 14.18 1 96.5 72 THR B O 1
ATOM 3002 N N . LEU B 1 73 ? 0.224 3.318 16.359 1 97.88 73 LEU B N 1
ATOM 3003 C CA . LEU B 1 73 ? 1.555 3.877 16.156 1 97.88 73 LEU B CA 1
ATOM 3004 C C . LEU B 1 73 ? 2.506 2.82 15.594 1 97.88 73 LEU B C 1
ATOM 3006 O O . LEU B 1 73 ? 3.305 3.105 14.703 1 97.88 73 LEU B O 1
ATOM 3010 N N . SER B 1 74 ? 2.389 1.557 16.156 1 97.25 74 SER B N 1
ATOM 3011 C CA . SER B 1 74 ? 3.268 0.484 15.695 1 97.25 74 SER B CA 1
ATOM 3012 C C . SER B 1 74 ? 3.039 0.17 14.219 1 97.25 74 SER B C 1
ATOM 3014 O O . SER B 1 74 ? 3.992 -0.088 13.484 1 97.25 74 SER B O 1
ATOM 3016 N N . GLU B 1 75 ? 1.779 0.138 13.781 1 97.62 75 GLU B N 1
ATOM 3017 C CA . GLU B 1 75 ? 1.452 -0.092 12.383 1 97.62 75 GLU B CA 1
ATOM 3018 C C . GLU B 1 75 ? 2.01 1.018 11.492 1 97.62 75 GLU B C 1
ATOM 3020 O O . GLU B 1 75 ? 2.592 0.746 10.445 1 97.62 75 GLU B O 1
ATOM 3025 N N . LEU B 1 76 ? 1.862 2.25 11.945 1 98 76 LEU B N 1
ATOM 3026 C CA . LEU B 1 76 ? 2.357 3.408 11.211 1 98 76 LEU B CA 1
ATOM 3027 C C . LEU B 1 76 ? 3.877 3.373 11.102 1 98 76 LEU B C 1
ATOM 3029 O O . LEU B 1 76 ? 4.426 3.486 10 1 98 76 LEU B O 1
ATOM 3033 N N . SER B 1 77 ? 4.559 3.205 12.227 1 98 77 SER B N 1
ATOM 3034 C CA . SER B 1 77 ? 6.016 3.209 12.281 1 98 77 SER B CA 1
ATOM 3035 C C . SER B 1 77 ? 6.602 2.1 11.414 1 98 77 SER B C 1
ATOM 3037 O O . SER B 1 77 ? 7.582 2.316 10.695 1 98 77 SER B O 1
ATOM 3039 N N . TYR B 1 78 ? 6 0.976 11.484 1 97.19 78 TYR B N 1
ATOM 3040 C CA . TYR B 1 78 ? 6.445 -0.167 10.688 1 97.19 78 TYR B CA 1
ATOM 3041 C C . TYR B 1 78 ? 6.41 0.152 9.203 1 97.19 78 TYR B C 1
ATOM 3043 O O . TYR B 1 78 ? 7.359 -0.144 8.477 1 97.19 78 TYR B O 1
ATOM 3051 N N . TYR B 1 79 ? 5.379 0.758 8.797 1 98 79 TYR B N 1
ATOM 3052 C CA . TYR B 1 79 ? 5.176 1.04 7.383 1 98 79 TYR B CA 1
ATOM 3053 C C . TYR B 1 79 ? 6.082 2.174 6.918 1 98 79 TYR B C 1
ATOM 3055 O O . TYR B 1 79 ? 6.621 2.129 5.809 1 98 79 TYR B O 1
ATOM 3063 N N . LEU B 1 80 ? 6.312 3.172 7.727 1 98.56 80 LEU B N 1
ATOM 3064 C CA . LEU B 1 80 ? 7.074 4.363 7.363 1 98.56 80 LEU B CA 1
ATOM 3065 C C . LEU B 1 80 ? 8.547 4.023 7.145 1 98.56 80 LEU B C 1
ATOM 3067 O O . LEU B 1 80 ? 9.25 4.73 6.422 1 98.56 80 LEU B O 1
ATOM 3071 N N . ARG B 1 81 ? 8.992 2.93 7.699 1 97.5 81 ARG B N 1
ATOM 3072 C CA . ARG B 1 81 ? 10.383 2.516 7.508 1 97.5 81 ARG B CA 1
ATOM 3073 C C . ARG B 1 81 ? 10.68 2.271 6.031 1 97.5 81 ARG B C 1
ATOM 3075 O O . ARG B 1 81 ? 11.773 2.574 5.559 1 97.5 81 ARG B O 1
ATOM 3082 N N . PHE B 1 82 ? 9.711 1.767 5.328 1 97.75 82 PHE B N 1
ATOM 3083 C CA . PHE B 1 82 ? 9.898 1.485 3.908 1 97.75 82 PHE B CA 1
ATOM 3084 C C . PHE B 1 82 ? 10.008 2.777 3.109 1 97.75 82 PHE B C 1
ATOM 3086 O O . PHE B 1 82 ? 10.719 2.838 2.107 1 97.75 82 PHE B O 1
ATOM 3093 N N . PHE B 1 83 ? 9.305 3.861 3.529 1 98.44 83 PHE B N 1
ATOM 3094 C CA . PHE B 1 83 ? 9.375 5.152 2.855 1 98.44 83 PHE B CA 1
ATOM 3095 C C . PHE B 1 83 ? 10.742 5.793 3.059 1 98.44 83 PHE B C 1
ATOM 3097 O O . PHE B 1 83 ? 11.383 6.227 2.098 1 98.44 83 PHE B O 1
ATOM 3104 N N . THR B 1 84 ? 11.18 5.832 4.34 1 98.06 84 THR B N 1
ATOM 3105 C CA . THR B 1 84 ? 12.422 6.527 4.664 1 98.06 84 THR B CA 1
ATOM 3106 C C . THR B 1 84 ? 13.625 5.789 4.082 1 98.06 84 THR B C 1
ATOM 3108 O O . THR B 1 84 ? 14.656 6.402 3.795 1 98.06 84 THR B O 1
ATOM 3111 N N . ASN B 1 85 ? 13.492 4.496 3.826 1 96.56 85 ASN B N 1
ATOM 3112 C CA . ASN B 1 85 ? 14.547 3.74 3.15 1 96.56 85 ASN B CA 1
ATOM 3113 C C . ASN B 1 85 ? 14.539 3.992 1.645 1 96.56 85 ASN B C 1
ATOM 3115 O O . ASN B 1 85 ? 15.578 3.926 0.995 1 96.56 85 ASN B O 1
ATOM 3119 N N . ALA B 1 86 ? 13.414 4.34 1.136 1 97.19 86 ALA B N 1
ATOM 3120 C CA . ALA B 1 86 ? 13.219 4.355 -0.312 1 97.19 86 ALA B CA 1
ATOM 3121 C C . ALA B 1 86 ? 13.633 5.699 -0.906 1 97.19 86 ALA B C 1
ATOM 3123 O O . ALA B 1 86 ? 13.969 5.785 -2.09 1 97.19 86 ALA B O 1
ATOM 3124 N N . VAL B 1 87 ? 13.594 6.801 -0.069 1 97.75 87 VAL B N 1
ATOM 3125 C CA . VAL B 1 87 ? 13.828 8.117 -0.658 1 97.75 87 VAL B CA 1
ATOM 3126 C C . VAL B 1 87 ? 14.82 8.898 0.198 1 97.75 87 VAL B C 1
ATOM 3128 O O . VAL B 1 87 ? 15.062 8.547 1.354 1 97.75 87 VAL B O 1
ATOM 3131 N N . SER B 1 88 ? 15.383 9.953 -0.401 1 97.81 88 SER B N 1
ATOM 3132 C CA . SER B 1 88 ? 16.359 10.82 0.259 1 97.81 88 SER B CA 1
ATOM 3133 C C . SER B 1 88 ? 15.812 12.234 0.428 1 97.81 88 SER B C 1
ATOM 3135 O O . SER B 1 88 ? 16.578 13.188 0.566 1 97.81 88 SER B O 1
ATOM 3137 N N . ILE B 1 89 ? 14.539 12.414 0.306 1 98.38 89 ILE B N 1
ATOM 3138 C CA . ILE B 1 89 ? 13.883 13.695 0.521 1 98.38 89 ILE B CA 1
ATOM 3139 C C . ILE B 1 89 ? 13.031 13.633 1.79 1 98.38 89 ILE B C 1
ATOM 3141 O O . ILE B 1 89 ? 12.695 12.547 2.268 1 98.38 89 ILE B O 1
ATOM 3145 N N . PRO B 1 90 ? 12.703 14.805 2.398 1 98.81 90 PRO B N 1
ATOM 3146 C CA . PRO B 1 90 ? 11.945 14.836 3.652 1 98.81 90 PRO B CA 1
ATOM 3147 C C . PRO B 1 90 ? 10.555 14.234 3.516 1 98.81 90 PRO B C 1
ATOM 3149 O O . PRO B 1 90 ? 9.883 14.445 2.504 1 98.81 90 PRO B O 1
ATOM 3152 N N . LEU B 1 91 ? 10.18 13.484 4.5 1 98.81 91 LEU B N 1
ATOM 3153 C CA . LEU B 1 91 ? 8.844 12.914 4.648 1 98.81 91 LEU B CA 1
ATOM 3154 C C . LEU B 1 91 ? 8.078 13.609 5.77 1 98.81 91 LEU B C 1
ATOM 3156 O O . LEU B 1 91 ? 8.531 13.617 6.918 1 98.81 91 LEU B O 1
ATOM 3160 N N . ILE B 1 92 ? 6.918 14.297 5.414 1 98.94 92 ILE B N 1
ATOM 3161 C CA . ILE B 1 92 ? 6.008 14.898 6.379 1 98.94 92 ILE B CA 1
ATOM 3162 C C . ILE B 1 92 ? 4.875 13.93 6.699 1 98.94 92 ILE B C 1
ATOM 3164 O O . ILE B 1 92 ? 4.188 13.445 5.797 1 98.94 92 ILE B O 1
ATOM 3168 N N . VAL B 1 93 ? 4.641 13.664 7.996 1 98.88 93 VAL B N 1
ATOM 3169 C CA . VAL B 1 93 ? 3.736 12.578 8.359 1 98.88 93 VAL B CA 1
ATOM 3170 C C . VAL B 1 93 ? 2.574 13.117 9.188 1 98.88 93 VAL B C 1
ATOM 3172 O O . VAL B 1 93 ? 2.779 13.922 10.102 1 98.88 93 VAL B O 1
ATOM 3175 N N . ASP B 1 94 ? 1.381 12.727 8.859 1 98.5 94 ASP B N 1
ATOM 3176 C CA . ASP B 1 94 ? 0.186 12.945 9.672 1 98.5 94 ASP B CA 1
ATOM 3177 C C . ASP B 1 94 ? 0.149 11.984 10.867 1 98.5 94 ASP B C 1
ATOM 3179 O O . ASP B 1 94 ? 0.067 10.773 10.688 1 98.5 94 ASP B O 1
ATOM 3183 N N . ILE B 1 95 ? 0.138 12.523 12.078 1 98.12 95 ILE B N 1
ATOM 3184 C CA . ILE B 1 95 ? 0.109 11.633 13.242 1 98.12 95 ILE B CA 1
ATOM 3185 C C . ILE B 1 95 ? -1.199 11.828 14 1 98.12 95 ILE B C 1
ATOM 3187 O O . ILE B 1 95 ? -1.288 11.492 15.188 1 98.12 95 ILE B O 1
ATOM 3191 N N . ASP B 1 96 ? -2.205 12.406 13.281 1 96.88 96 ASP B N 1
ATOM 3192 C CA 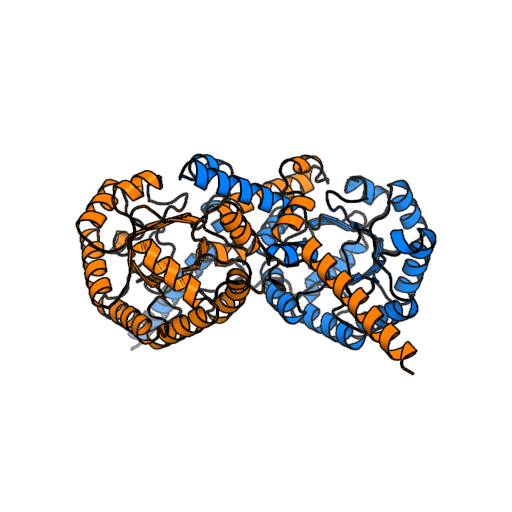. ASP B 1 96 ? -3.531 12.617 13.852 1 96.88 96 ASP B CA 1
ATOM 3193 C C . ASP B 1 96 ? -3.445 13.352 15.188 1 96.88 96 ASP B C 1
ATOM 3195 O O . ASP B 1 96 ? -2.893 14.453 15.258 1 96.88 96 ASP B O 1
ATOM 3199 N N . THR B 1 97 ? -3.918 12.703 16.234 1 96.69 97 THR B N 1
ATOM 3200 C CA . THR B 1 97 ? -3.938 13.367 17.547 1 96.69 97 THR B CA 1
ATOM 3201 C C . THR B 1 97 ? -2.715 12.969 18.359 1 96.69 97 THR B C 1
ATOM 3203 O O . THR B 1 97 ? -2.672 13.211 19.578 1 96.69 97 THR B O 1
ATOM 3206 N N . GLY B 1 98 ? -1.78 12.312 17.781 1 97.5 98 GLY B N 1
ATOM 3207 C CA . GLY B 1 98 ? -0.557 11.938 18.469 1 97.5 98 GLY B CA 1
ATOM 3208 C C . GLY B 1 98 ? -0.663 10.602 19.188 1 97.5 98 GLY B C 1
ATOM 3209 O O . GLY B 1 98 ? 0.206 10.25 19.984 1 97.5 98 GLY B O 1
ATOM 3210 N N . PHE B 1 99 ? -1.749 9.852 18.969 1 97.25 99 PHE B N 1
ATOM 3211 C CA . PHE B 1 99 ? -1.976 8.5 19.453 1 97.25 99 PHE B CA 1
ATOM 3212 C C . PHE B 1 99 ? -2.193 8.492 20.969 1 97.25 99 PHE B C 1
ATOM 3214 O O . PHE B 1 99 ? -1.854 7.52 21.641 1 97.25 99 PHE B O 1
ATOM 3221 N N . GLY B 1 100 ? -2.617 9.57 21.516 1 95.62 100 GLY B N 1
ATOM 3222 C CA . GLY B 1 100 ? -2.934 9.656 22.938 1 95.62 100 GLY B CA 1
ATOM 3223 C C . GLY B 1 100 ? -2.605 11.008 23.547 1 95.62 100 GLY B C 1
ATOM 3224 O O . GLY B 1 100 ? -2.816 12.039 22.922 1 95.62 100 GLY B O 1
ATOM 3225 N N . GLU B 1 101 ? -2.201 10.914 24.766 1 95.38 101 GLU B N 1
ATOM 3226 C CA . GLU B 1 101 ? -1.889 12.133 25.5 1 95.38 101 GLU B CA 1
ATOM 3227 C C . GLU B 1 101 ? -0.387 12.406 25.5 1 95.38 101 GLU B C 1
ATOM 3229 O O . GLU B 1 101 ? 0.344 11.891 24.656 1 95.38 101 GLU B O 1
ATOM 3234 N N . ALA B 1 102 ? 0.052 13.305 26.375 1 95 102 ALA B N 1
ATOM 3235 C CA . ALA B 1 102 ? 1.397 13.875 26.344 1 95 102 ALA B CA 1
ATOM 3236 C C . ALA B 1 102 ? 2.455 12.773 26.266 1 95 102 ALA B C 1
ATOM 3238 O O . ALA B 1 102 ? 3.387 12.859 25.469 1 95 102 ALA B O 1
ATOM 3239 N N . LEU B 1 103 ? 2.355 11.734 27.078 1 96.06 103 LEU B N 1
ATOM 3240 C CA . LEU B 1 103 ? 3.344 10.664 27.078 1 96.06 103 LEU B CA 1
ATOM 3241 C C . LEU B 1 103 ? 3.312 9.898 25.766 1 96.06 103 LEU B C 1
ATOM 3243 O O . LEU B 1 103 ? 4.355 9.461 25.266 1 96.06 103 LEU B O 1
ATOM 3247 N N . ASN B 1 104 ? 2.133 9.641 25.219 1 98 104 ASN B N 1
ATOM 3248 C CA . ASN B 1 104 ? 1.995 8.977 23.922 1 98 104 ASN B CA 1
ATOM 3249 C C . ASN B 1 104 ? 2.613 9.805 22.797 1 98 104 ASN B C 1
ATOM 3251 O O . ASN B 1 104 ? 3.266 9.258 21.906 1 98 104 ASN B O 1
ATOM 3255 N N . VAL B 1 105 ? 2.379 11.07 22.906 1 98.44 105 VAL B N 1
ATOM 3256 C CA . VAL B 1 105 ? 2.943 11.977 21.906 1 98.44 105 VAL B CA 1
ATOM 3257 C C . VAL B 1 105 ? 4.469 11.914 21.969 1 98.44 105 VAL B C 1
ATOM 3259 O O . VAL B 1 105 ? 5.129 11.836 20.922 1 98.44 105 VAL B O 1
ATOM 3262 N N . ALA B 1 106 ? 5.016 11.961 23.188 1 98.31 106 ALA B N 1
ATOM 3263 C CA . ALA B 1 106 ? 6.465 11.859 23.344 1 98.31 106 ALA B CA 1
ATOM 3264 C C . ALA B 1 106 ? 6.992 10.57 22.703 1 98.31 106 ALA B C 1
ATOM 3266 O O . ALA B 1 106 ? 7.984 10.602 21.969 1 98.31 106 ALA B O 1
ATOM 3267 N N . ARG B 1 107 ? 6.312 9.5 22.953 1 98.25 107 ARG B N 1
ATOM 3268 C CA . ARG B 1 107 ? 6.699 8.219 22.375 1 98.25 107 ARG B CA 1
ATOM 3269 C C . ARG B 1 107 ? 6.605 8.258 20.859 1 98.25 107 ARG B C 1
ATOM 3271 O O . ARG B 1 107 ? 7.469 7.719 20.156 1 98.25 107 ARG B O 1
ATOM 3278 N N . THR B 1 108 ? 5.551 8.828 20.344 1 98.75 108 THR B N 1
ATOM 3279 C CA . THR B 1 108 ? 5.34 8.945 18.906 1 98.75 108 THR B CA 1
ATOM 3280 C C . THR B 1 108 ? 6.504 9.672 18.234 1 98.75 108 THR B C 1
ATOM 3282 O O . THR B 1 108 ? 7.043 9.211 17.234 1 98.75 108 THR B O 1
ATOM 3285 N N . ILE B 1 109 ? 6.938 10.797 18.812 1 98.62 109 ILE B N 1
ATOM 3286 C CA . ILE B 1 109 ? 8.031 11.594 18.281 1 98.62 109 ILE B CA 1
ATOM 3287 C C . ILE B 1 109 ? 9.312 10.766 18.25 1 98.62 109 ILE B C 1
ATOM 3289 O O . ILE B 1 109 ? 10.008 10.719 17.234 1 98.62 109 ILE B O 1
ATOM 3293 N N . ARG B 1 110 ? 9.602 10.055 19.328 1 98 110 ARG B N 1
ATOM 3294 C CA . ARG B 1 110 ? 10.805 9.234 19.422 1 98 110 ARG B CA 1
ATOM 3295 C C . ARG B 1 110 ? 10.789 8.125 18.359 1 98 110 ARG B C 1
ATOM 3297 O O . ARG B 1 110 ? 11.789 7.91 17.672 1 98 110 ARG B O 1
ATOM 3304 N N . GLU B 1 111 ? 9.672 7.496 18.234 1 98.19 111 GLU B N 1
ATOM 3305 C CA . GLU B 1 111 ? 9.547 6.398 17.281 1 98.19 111 GLU B CA 1
ATOM 3306 C C . GLU B 1 111 ? 9.734 6.887 15.852 1 98.19 111 GLU B C 1
ATOM 3308 O O . GLU B 1 111 ? 10.43 6.25 15.062 1 98.19 111 GLU B O 1
ATOM 3313 N N . LEU B 1 112 ? 9.133 8 15.539 1 98.56 112 LEU B N 1
ATOM 3314 C CA . LEU B 1 112 ? 9.148 8.461 14.156 1 98.56 112 LEU B CA 1
ATOM 3315 C C . LEU B 1 112 ? 10.492 9.109 13.812 1 98.56 112 LEU B C 1
ATOM 3317 O O . LEU B 1 112 ? 10.945 9.039 12.664 1 98.56 112 LEU B O 1
ATOM 3321 N N . GLU B 1 113 ? 11.172 9.672 14.789 1 97.88 113 GLU B N 1
ATOM 3322 C CA . GLU B 1 113 ? 12.547 10.102 14.586 1 97.88 113 GLU B CA 1
ATOM 3323 C C . GLU B 1 113 ? 13.445 8.914 14.25 1 97.88 113 GLU B C 1
ATOM 3325 O O . GLU B 1 113 ? 14.289 9 13.352 1 97.88 113 GLU B O 1
ATOM 3330 N N . ASP B 1 114 ? 13.258 7.844 14.984 1 97.44 114 ASP B N 1
ATOM 3331 C CA . ASP B 1 114 ? 14.062 6.645 14.781 1 97.44 114 ASP B CA 1
ATOM 3332 C C . ASP B 1 114 ? 13.844 6.066 13.383 1 97.44 114 ASP B C 1
ATOM 3334 O O . ASP B 1 114 ? 14.766 5.52 12.781 1 97.44 114 ASP B O 1
ATOM 3338 N N . VAL B 1 115 ? 12.68 6.203 12.875 1 97.75 115 VAL B N 1
ATOM 3339 C CA . VAL B 1 115 ? 12.328 5.633 11.578 1 97.75 115 VAL B CA 1
ATOM 3340 C C . VAL B 1 115 ? 12.883 6.512 10.461 1 97.75 115 VAL B C 1
ATOM 3342 O O . VAL B 1 115 ? 13.023 6.059 9.32 1 97.75 115 VAL B O 1
ATOM 3345 N N . GLY B 1 116 ? 13.141 7.812 10.75 1 98.38 116 GLY B N 1
ATOM 3346 C CA . GLY B 1 116 ? 13.773 8.688 9.773 1 98.38 116 GLY B CA 1
ATOM 3347 C C . GLY B 1 116 ? 12.844 9.758 9.234 1 98.38 116 GLY B C 1
ATOM 3348 O O . GLY B 1 116 ? 13.156 10.414 8.242 1 98.38 116 GLY B O 1
ATOM 3349 N N . VAL B 1 117 ? 11.734 9.984 9.852 1 98.69 117 VAL B N 1
ATOM 3350 C CA . VAL B 1 117 ? 10.766 11 9.453 1 98.69 117 VAL B CA 1
ATOM 3351 C C . VAL B 1 117 ? 11.359 12.391 9.68 1 98.69 117 VAL B C 1
ATOM 3353 O O . VAL B 1 117 ? 12.188 12.586 10.57 1 98.69 117 VAL B O 1
ATOM 3356 N N . SER B 1 118 ? 10.961 13.305 8.812 1 98.81 118 SER B N 1
ATOM 3357 C CA . SER B 1 118 ? 11.539 14.648 8.898 1 98.81 118 SER B CA 1
ATOM 3358 C C . SER B 1 118 ? 10.617 15.594 9.656 1 98.81 118 SER B C 1
ATOM 3360 O O . SER B 1 118 ? 11.086 16.531 10.32 1 98.81 118 SER B O 1
ATOM 3362 N N . ALA B 1 119 ? 9.375 15.391 9.469 1 98.88 119 ALA B N 1
ATOM 3363 C CA . ALA B 1 119 ? 8.391 16.281 10.078 1 98.88 119 ALA B CA 1
ATOM 3364 C C . ALA B 1 119 ? 7.086 15.547 10.375 1 98.88 119 ALA B C 1
ATOM 3366 O O . ALA B 1 119 ? 6.742 14.578 9.688 1 98.88 119 ALA B O 1
ATOM 3367 N N . VAL B 1 120 ? 6.371 16.016 11.383 1 98.88 120 VAL B N 1
ATOM 3368 C CA . VAL B 1 120 ? 5.027 15.531 11.664 1 98.88 120 VAL B CA 1
ATOM 3369 C C . VAL B 1 120 ? 4.078 16.719 11.852 1 98.88 120 VAL B C 1
ATOM 3371 O O . VAL B 1 120 ? 4.516 17.812 12.172 1 98.88 120 VAL B O 1
ATOM 3374 N N . HIS B 1 121 ? 2.859 16.484 11.578 1 98.62 121 HIS B N 1
ATOM 3375 C CA . HIS B 1 121 ? 1.884 17.422 12.133 1 98.62 121 HIS B CA 1
ATOM 3376 C C . HIS B 1 121 ? 0.913 16.703 13.07 1 98.62 121 HIS B C 1
ATOM 3378 O O . HIS B 1 121 ? 0.558 15.547 12.844 1 98.62 121 HIS B O 1
ATOM 3384 N N . ILE B 1 122 ? 0.532 17.375 14.125 1 98.56 122 ILE B N 1
ATOM 3385 C CA . ILE B 1 122 ? -0.366 16.891 15.172 1 98.56 122 ILE B CA 1
ATOM 3386 C C . ILE B 1 122 ? -1.589 17.812 15.258 1 98.56 122 ILE B C 1
ATOM 3388 O O . ILE B 1 122 ? -1.465 19.031 15.188 1 98.56 122 ILE B O 1
ATOM 3392 N N . GLU B 1 123 ? -2.756 17.188 15.352 1 97.88 123 GLU B N 1
ATOM 3393 C CA . GLU B 1 123 ? -3.973 17.984 15.258 1 97.88 123 GLU B CA 1
ATOM 3394 C C . GLU B 1 123 ? -4.637 18.141 16.625 1 97.88 123 GLU B C 1
ATOM 3396 O O . GLU B 1 123 ? -4.422 17.312 17.516 1 97.88 123 GLU B O 1
ATOM 3401 N N . ASP B 1 124 ? -5.484 19.172 16.781 1 97.88 124 ASP B N 1
ATOM 3402 C CA . ASP B 1 124 ? -6.094 19.5 18.078 1 97.88 124 ASP B CA 1
ATOM 3403 C C . ASP B 1 124 ? -7.551 19.047 18.125 1 97.88 124 ASP B C 1
ATOM 3405 O O . ASP B 1 124 ? -8.391 19.703 18.734 1 97.88 124 ASP B O 1
ATOM 3409 N N . GLN B 1 125 ? -7.84 17.969 17.453 1 95.75 125 GLN B N 1
ATOM 3410 C CA . GLN B 1 125 ? -9.195 17.422 17.484 1 95.75 125 GLN B CA 1
ATOM 3411 C C . GLN B 1 125 ? -9.398 16.547 18.703 1 95.75 125 GLN B C 1
ATOM 3413 O O . GLN B 1 125 ? -8.453 15.961 19.234 1 95.75 125 GLN B O 1
ATOM 3418 N N . GLU B 1 126 ? -10.641 16.484 19.109 1 92.88 126 GLU B N 1
ATOM 3419 C CA . GLU B 1 126 ? -11.062 15.492 20.109 1 92.88 126 GLU B CA 1
ATOM 3420 C C . GLU B 1 126 ? -11.203 14.109 19.484 1 92.88 126 GLU B C 1
ATOM 3422 O O . GLU B 1 126 ? -11.703 13.969 18.375 1 92.88 126 GLU B O 1
ATOM 3427 N N . MET B 1 127 ? -10.867 13.086 20.234 1 86.81 127 MET B N 1
ATOM 3428 C CA . MET B 1 127 ? -11.047 11.711 19.766 1 86.81 127 MET B CA 1
ATOM 3429 C C . MET B 1 127 ? -12.492 11.258 19.938 1 86.81 127 MET B C 1
ATOM 3431 O O . MET B 1 127 ? -13.148 11.617 20.922 1 86.81 127 MET B O 1
ATOM 3435 N N . PRO B 1 128 ? -13.023 10.414 19.141 1 85.69 128 PRO B N 1
ATOM 3436 C CA . PRO B 1 128 ? -12.391 10.031 17.859 1 85.69 128 PRO B CA 1
ATOM 3437 C C . PRO B 1 128 ? -12.359 11.18 16.859 1 85.69 128 PRO B C 1
ATOM 3439 O O . PRO B 1 128 ? -13.352 11.906 16.703 1 85.69 128 PRO B O 1
ATOM 3442 N N . LYS B 1 129 ? -11.281 11.273 16.266 1 83.69 129 LYS B N 1
ATOM 3443 C CA . LYS B 1 129 ? -11.109 12.367 15.312 1 83.69 129 LYS B CA 1
ATOM 3444 C C . LYS B 1 129 ? -11.859 12.086 14.016 1 83.69 129 LYS B C 1
ATOM 3446 O O . LYS B 1 129 ? -12.25 10.945 13.75 1 83.69 129 LYS B O 1
ATOM 3451 N N . LYS B 1 130 ? -12.102 13.18 13.281 1 81.25 130 LYS B N 1
ATOM 3452 C CA . LYS B 1 130 ? -12.719 13.133 11.961 1 81.25 130 LYS B CA 1
ATOM 3453 C C . LYS B 1 130 ? -11.883 13.891 10.938 1 81.25 130 LYS B C 1
ATOM 3455 O O . LYS B 1 130 ? -10.945 14.609 11.297 1 81.25 130 LYS B O 1
ATOM 3460 N N . CYS B 1 131 ? -12.234 13.578 9.695 1 80.62 131 CYS B N 1
ATOM 3461 C CA . CYS B 1 131 ? -11.633 14.414 8.656 1 80.62 131 CYS B CA 1
ATOM 3462 C C . CYS B 1 131 ? -11.969 15.883 8.891 1 80.62 131 CYS B C 1
ATOM 3464 O O . CYS B 1 131 ? -13.094 16.219 9.242 1 80.62 131 CYS B O 1
ATOM 3466 N N . GLY B 1 132 ? -10.93 16.734 8.672 1 80.75 132 GLY B N 1
ATOM 3467 C CA . GLY B 1 132 ? -11.086 18.172 8.922 1 80.75 132 GLY B CA 1
ATOM 3468 C C . GLY B 1 132 ? -12.148 18.812 8.047 1 80.75 132 GLY B C 1
ATOM 3469 O O . GLY B 1 132 ? -12.656 19.891 8.367 1 80.75 132 GLY B O 1
ATOM 3470 N N . HIS B 1 133 ? -12.539 18.141 7.008 1 81.69 133 HIS B N 1
ATOM 3471 C CA . HIS B 1 133 ? -13.492 18.703 6.059 1 81.69 133 HIS B CA 1
ATOM 3472 C C . HIS B 1 133 ? -14.898 18.172 6.309 1 81.69 133 HIS B C 1
ATOM 3474 O O . HIS B 1 133 ? -15.828 18.5 5.57 1 81.69 133 HIS B O 1
ATOM 3480 N N . LEU B 1 134 ? -15.07 17.359 7.305 1 78.38 134 LEU B N 1
ATOM 3481 C CA . LEU B 1 134 ? -16.375 16.844 7.676 1 78.38 134 LEU B CA 1
ATOM 3482 C C . LEU B 1 134 ? -16.938 17.594 8.875 1 78.38 134 LEU B C 1
ATOM 3484 O O . LEU B 1 134 ? -16.188 18.203 9.648 1 78.38 134 LEU B O 1
ATOM 3488 N N . ALA B 1 135 ? -18.234 17.547 8.992 1 76.56 135 ALA B N 1
ATOM 3489 C CA . ALA B 1 135 ? -18.906 18.219 10.102 1 76.56 135 ALA B CA 1
ATOM 3490 C C . ALA B 1 135 ? -18.875 17.359 11.359 1 76.56 135 ALA B C 1
ATOM 3492 O O . ALA B 1 135 ? -18.562 16.172 11.305 1 76.56 135 ALA B O 1
ATOM 3493 N N . GLY B 1 136 ? -19.031 18.062 12.414 1 79.31 136 GLY B N 1
ATOM 3494 C CA . GLY B 1 136 ? -19.203 17.344 13.672 1 79.31 136 GLY B CA 1
ATOM 3495 C C . GLY B 1 136 ? -17.906 17.109 14.414 1 79.31 136 GLY B C 1
ATOM 3496 O O . GLY B 1 136 ? -17.875 16.359 15.391 1 79.31 136 GLY B O 1
ATOM 3497 N N . LYS B 1 137 ? -16.891 17.688 13.961 1 86 137 LYS B N 1
ATOM 3498 C CA . LYS B 1 137 ? -15.641 17.562 14.695 1 86 137 LYS B CA 1
ATOM 3499 C C . LYS B 1 137 ? -15.617 18.516 15.891 1 86 137 LYS B C 1
ATOM 3501 O O . LYS B 1 137 ? -16.375 19.484 15.938 1 86 137 LYS B O 1
ATOM 3506 N N . ARG B 1 138 ? -14.836 18.172 16.906 1 92.25 138 ARG B N 1
ATOM 3507 C CA . ARG B 1 138 ? -14.594 18.984 18.094 1 92.25 138 ARG B CA 1
ATOM 3508 C C . ARG B 1 138 ? -13.102 19.141 18.359 1 92.25 138 ARG B C 1
ATOM 3510 O O . ARG B 1 138 ? -12.305 18.297 17.969 1 92.25 138 ARG B O 1
ATOM 3517 N N . VAL B 1 139 ? -12.75 20.297 18.906 1 96.62 139 VAL B N 1
ATOM 3518 C CA . VAL B 1 139 ? -11.344 20.516 19.25 1 96.62 139 VAL B CA 1
ATOM 3519 C C . VAL B 1 139 ? -11.172 20.422 20.766 1 96.62 139 VAL B C 1
ATOM 3521 O O . VAL B 1 139 ? -12.07 20.797 21.516 1 96.62 139 VAL B O 1
ATOM 3524 N N . ILE B 1 140 ? -10.062 19.984 21.203 1 97.19 140 ILE B N 1
ATOM 3525 C CA . ILE B 1 140 ? -9.742 19.875 22.625 1 97.19 140 ILE B CA 1
ATOM 3526 C C . ILE B 1 140 ? -9.422 21.266 23.172 1 97.19 140 ILE B C 1
ATOM 3528 O O . ILE B 1 140 ? -9.125 22.188 22.422 1 97.19 140 ILE B O 1
ATOM 3532 N N . PRO B 1 141 ? -9.469 21.391 24.469 1 97.25 141 PRO B N 1
ATOM 3533 C CA . PRO B 1 141 ? -9.039 22.672 25.078 1 97.25 141 PRO B CA 1
ATOM 3534 C C . PRO B 1 141 ? -7.605 23.047 24.703 1 97.25 141 PRO B C 1
ATOM 3536 O O . PRO B 1 141 ? -6.754 22.156 24.547 1 97.25 141 PRO B O 1
ATOM 3539 N N . ILE B 1 142 ? -7.391 24.375 24.578 1 97.75 142 ILE B N 1
ATOM 3540 C CA . ILE B 1 142 ? -6.113 24.906 24.109 1 97.75 142 ILE B CA 1
ATOM 3541 C C . ILE B 1 142 ? -4.984 24.406 25 1 97.75 142 ILE B C 1
ATOM 3543 O O . ILE B 1 142 ? -3.902 24.062 24.516 1 97.75 142 ILE B O 1
ATOM 3547 N N . ASP B 1 143 ? -5.191 24.391 26.281 1 97.31 143 ASP B N 1
ATOM 3548 C CA . ASP B 1 143 ? -4.156 23.984 27.219 1 97.31 143 ASP B CA 1
ATOM 3549 C C . ASP B 1 143 ? -3.768 22.516 27.016 1 97.31 143 ASP B C 1
ATOM 3551 O O . ASP B 1 143 ? -2.607 22.141 27.203 1 97.31 143 ASP B O 1
ATOM 3555 N N . GLU B 1 144 ? -4.715 21.641 26.672 1 97.38 144 GLU B N 1
ATOM 3556 C CA . GLU B 1 144 ? -4.426 20.25 26.359 1 97.38 144 GLU B CA 1
ATOM 3557 C C . GLU B 1 144 ? -3.559 20.109 25.109 1 97.38 144 GLU B C 1
ATOM 3559 O O . GLU B 1 144 ? -2.625 19.312 25.078 1 97.38 144 GLU B O 1
ATOM 3564 N N . MET B 1 145 ? -3.867 20.859 24.141 1 98.44 145 MET B N 1
ATOM 3565 C CA . MET B 1 145 ? -3.059 20.828 22.922 1 98.44 145 MET B CA 1
ATOM 3566 C C . MET B 1 145 ? -1.658 21.375 23.188 1 98.44 145 MET B C 1
ATOM 3568 O O . MET B 1 145 ? -0.676 20.859 22.656 1 98.44 145 MET B O 1
ATOM 3572 N N . VAL B 1 146 ? -1.605 22.422 23.953 1 98.56 146 VAL B N 1
ATOM 3573 C CA . VAL B 1 146 ? -0.316 23 24.328 1 98.56 146 VAL B CA 1
ATOM 3574 C C . VAL B 1 146 ? 0.541 21.938 25 1 98.56 146 VAL B C 1
ATOM 3576 O O . VAL B 1 146 ? 1.734 21.812 24.719 1 98.56 146 VAL B O 1
ATOM 3579 N N . LYS B 1 147 ? -0.049 21.188 25.906 1 98.31 147 LYS B N 1
ATOM 3580 C CA . LYS B 1 147 ? 0.666 20.094 26.594 1 98.31 147 LYS B CA 1
ATOM 3581 C C . LYS B 1 147 ? 1.225 19.094 25.578 1 98.31 147 LYS B C 1
ATOM 3583 O O . LYS B 1 147 ? 2.355 18.625 25.719 1 98.31 147 LYS B O 1
ATOM 3588 N N . LYS B 1 148 ? 0.451 18.75 24.609 1 98.44 148 LYS B N 1
ATOM 3589 C CA . LYS B 1 148 ? 0.882 17.812 23.578 1 98.44 148 LYS B CA 1
ATOM 3590 C C . LYS B 1 148 ? 2.041 18.375 22.766 1 98.44 148 LYS B C 1
ATOM 3592 O O . LYS B 1 148 ? 3.014 17.672 22.484 1 98.44 148 LYS B O 1
ATOM 3597 N N . ILE B 1 149 ? 1.948 19.641 22.375 1 98.75 149 ILE B N 1
ATOM 3598 C CA . ILE B 1 149 ? 2.996 20.266 21.578 1 98.75 149 ILE B CA 1
ATOM 3599 C C . ILE B 1 149 ? 4.285 20.344 22.391 1 98.75 149 ILE B C 1
ATOM 3601 O O . ILE B 1 149 ? 5.363 20.016 21.891 1 98.75 149 ILE B O 1
ATOM 3605 N N . LYS B 1 150 ? 4.16 20.734 23.641 1 98.56 150 LYS B N 1
ATOM 3606 C CA . LYS B 1 150 ? 5.332 20.812 24.516 1 98.56 150 LYS B CA 1
ATOM 3607 C C . LYS B 1 150 ? 5.973 19.438 24.688 1 98.56 150 LYS B C 1
ATOM 3609 O O . LYS B 1 150 ? 7.199 19.312 24.703 1 98.56 150 LYS B O 1
ATOM 3614 N N . ALA B 1 151 ? 5.145 18.391 24.828 1 98.62 151 ALA B N 1
ATOM 3615 C CA . ALA B 1 151 ? 5.648 17.031 24.922 1 98.62 151 ALA B CA 1
ATOM 3616 C C . ALA B 1 151 ? 6.418 16.641 23.656 1 98.62 151 ALA B C 1
ATOM 3618 O O . ALA B 1 151 ? 7.469 16 23.75 1 98.62 151 ALA B O 1
ATOM 3619 N N . ALA B 1 152 ? 5.895 16.969 22.547 1 98.75 152 ALA B N 1
ATOM 3620 C CA . ALA B 1 152 ? 6.555 16.688 21.266 1 98.75 152 ALA B CA 1
ATOM 3621 C C . ALA B 1 152 ? 7.918 17.375 21.188 1 98.75 152 ALA B C 1
ATOM 3623 O O . ALA B 1 152 ? 8.914 16.75 20.828 1 98.75 152 ALA B O 1
ATOM 3624 N N . VAL B 1 153 ? 7.938 18.625 21.562 1 98.56 153 VAL B N 1
ATOM 3625 C CA . VAL B 1 153 ? 9.148 19.438 21.5 1 98.56 153 VAL B CA 1
ATOM 3626 C C . VAL B 1 153 ? 10.188 18.891 22.469 1 98.56 153 VAL B C 1
ATOM 3628 O O . VAL B 1 153 ? 11.367 18.766 22.125 1 98.56 153 VAL B O 1
ATOM 3631 N N . GLU B 1 154 ? 9.75 18.531 23.609 1 97.75 154 GLU B N 1
ATOM 3632 C CA . GLU B 1 154 ? 10.664 18.016 24.625 1 97.75 154 GLU B CA 1
ATOM 3633 C C . GLU B 1 154 ? 11.219 16.656 24.219 1 97.75 154 GLU B C 1
ATOM 3635 O O . GLU B 1 154 ? 12.375 16.344 24.531 1 97.75 154 GLU B O 1
ATOM 3640 N N . ALA B 1 155 ? 10.422 15.883 23.531 1 98.44 155 ALA B N 1
ATOM 3641 C CA . ALA B 1 155 ? 10.812 14.523 23.172 1 98.44 155 ALA B CA 1
ATOM 3642 C C . ALA B 1 155 ? 11.781 14.523 22 1 98.44 155 ALA B C 1
ATOM 3644 O O . ALA B 1 155 ? 12.523 13.562 21.797 1 98.44 155 ALA B O 1
ATOM 3645 N N . ARG B 1 156 ? 11.695 15.547 21.219 1 97 156 ARG B N 1
ATOM 3646 C CA . ARG B 1 156 ? 12.523 15.664 20.031 1 97 156 ARG B CA 1
ATOM 3647 C C . ARG B 1 156 ? 14.008 15.617 20.375 1 97 156 ARG B C 1
ATOM 3649 O O . ARG B 1 156 ? 14.461 16.344 21.266 1 97 156 ARG B O 1
ATOM 3656 N N . ARG B 1 157 ? 14.789 14.719 19.75 1 96.94 157 ARG B N 1
ATOM 3657 C CA . ARG B 1 157 ? 16.219 14.617 19.984 1 96.94 157 ARG B CA 1
ATOM 3658 C C . ARG B 1 157 ? 17 15.43 18.938 1 96.94 157 ARG B C 1
ATOM 3660 O O . ARG B 1 157 ? 18.062 15.969 19.234 1 96.94 157 ARG B O 1
ATOM 3667 N N . ASP B 1 158 ? 16.5 15.469 17.719 1 98.19 158 ASP B N 1
ATOM 3668 C CA . ASP B 1 158 ? 17.047 16.234 16.609 1 98.19 158 ASP B CA 1
ATOM 3669 C C . ASP B 1 158 ? 16.312 17.562 16.438 1 98.19 158 ASP B C 1
ATOM 3671 O O . ASP B 1 158 ? 15.156 17.594 16 1 98.19 158 ASP B O 1
ATOM 3675 N N . ASP B 1 159 ? 16.984 18.641 16.641 1 96.94 159 ASP B N 1
ATOM 3676 C CA . ASP B 1 159 ? 16.359 19.953 16.609 1 96.94 159 ASP B CA 1
ATOM 3677 C C . ASP B 1 159 ? 15.812 20.281 15.219 1 96.94 159 ASP B C 1
ATOM 3679 O O . ASP B 1 159 ? 14.969 21.172 15.062 1 96.94 159 ASP B O 1
ATOM 3683 N N . ASN B 1 160 ? 16.328 19.531 14.258 1 98.25 160 ASN B N 1
ATOM 3684 C CA . ASN B 1 160 ? 15.875 19.797 12.891 1 98.25 160 ASN B CA 1
ATOM 3685 C C . ASN B 1 160 ? 14.586 19.047 12.57 1 98.25 160 ASN B C 1
ATOM 3687 O O . ASN B 1 160 ? 14 19.234 11.5 1 98.25 160 ASN B O 1
ATOM 3691 N N . PHE B 1 161 ? 14.148 18.125 13.477 1 98.62 161 PHE B N 1
ATOM 3692 C CA . PHE B 1 161 ? 12.852 17.484 13.32 1 98.62 161 PHE B CA 1
ATOM 3693 C C . PHE B 1 161 ? 11.727 18.516 13.469 1 98.62 161 PHE B C 1
ATOM 3695 O O . PHE B 1 161 ? 11.586 19.141 14.516 1 98.62 161 PHE B O 1
ATOM 3702 N N . ILE B 1 162 ? 10.914 18.656 12.477 1 98.75 162 ILE B N 1
ATOM 3703 C CA . ILE B 1 162 ? 9.938 19.734 12.438 1 98.75 162 ILE B CA 1
ATOM 3704 C C . ILE B 1 162 ? 8.609 19.266 13.023 1 98.75 162 ILE B C 1
ATOM 3706 O O . ILE B 1 162 ? 8.102 18.219 12.641 1 98.75 162 ILE B O 1
ATOM 3710 N N . ILE B 1 163 ? 8.094 20.047 13.93 1 98.81 163 ILE B N 1
ATOM 3711 C CA . ILE B 1 163 ? 6.797 19.812 14.547 1 98.81 163 ILE B CA 1
ATOM 3712 C C . ILE B 1 163 ? 5.793 20.859 14.062 1 98.81 163 ILE B C 1
ATOM 3714 O O . ILE B 1 163 ? 5.93 22.047 14.367 1 98.81 163 ILE B O 1
ATOM 3718 N N . ILE B 1 164 ? 4.797 20.391 13.312 1 98.94 164 ILE B N 1
ATOM 3719 C CA . ILE B 1 164 ? 3.748 21.25 12.781 1 98.94 164 ILE B CA 1
ATOM 3720 C C . ILE B 1 164 ? 2.475 21.094 13.609 1 98.94 164 ILE B C 1
ATOM 3722 O O . ILE B 1 164 ? 1.99 19.969 13.797 1 98.94 164 ILE B O 1
ATOM 3726 N N . ALA B 1 165 ? 1.958 22.188 14.133 1 98.88 165 ALA B N 1
ATOM 3727 C CA . ALA B 1 165 ? 0.695 22.141 14.867 1 98.88 165 ALA B CA 1
ATOM 3728 C C . ALA B 1 165 ? -0.484 22.438 13.945 1 98.88 165 ALA B C 1
ATOM 3730 O O . ALA B 1 165 ? -0.514 23.469 13.281 1 98.88 165 ALA B O 1
ATOM 3731 N N . ARG B 1 166 ? -1.383 21.516 13.883 1 98.69 166 ARG B N 1
ATOM 3732 C CA . ARG B 1 166 ? -2.602 21.688 13.094 1 98.69 166 ARG B CA 1
ATOM 3733 C C . ARG B 1 166 ? -3.764 22.141 13.977 1 98.69 166 ARG B C 1
ATOM 3735 O O . ARG B 1 166 ? -3.957 21.609 15.07 1 98.69 166 ARG B O 1
ATOM 3742 N N . THR B 1 167 ? -4.496 23.109 13.555 1 98.44 167 THR B N 1
ATOM 3743 C CA . THR B 1 167 ? -5.719 23.5 14.258 1 98.44 167 THR B CA 1
ATOM 3744 C C . THR B 1 167 ? -6.938 23.312 13.359 1 98.44 167 THR B C 1
ATOM 3746 O O . THR B 1 167 ? -6.93 23.734 12.203 1 98.44 167 THR B O 1
ATOM 3749 N N . ASP B 1 168 ? -7.859 22.641 13.852 1 97.31 168 ASP B N 1
ATOM 3750 C CA . ASP B 1 168 ? -9.141 22.406 13.188 1 97.31 168 ASP B CA 1
ATOM 3751 C C . ASP B 1 168 ? -10.219 23.328 13.734 1 97.31 168 ASP B C 1
ATOM 3753 O O . ASP B 1 168 ? -11.414 23.047 13.609 1 97.31 168 ASP B O 1
ATOM 3757 N N . ALA B 1 169 ? -9.898 24.422 14.328 1 96.75 169 ALA B N 1
ATOM 3758 C CA . ALA B 1 169 ? -10.805 25.25 15.125 1 96.75 169 ALA B CA 1
ATOM 3759 C C . ALA B 1 169 ? -11.727 26.078 14.234 1 96.75 169 ALA B C 1
ATOM 3761 O O . ALA B 1 169 ? -12.773 26.531 14.68 1 96.75 169 ALA B O 1
ATOM 3762 N N . ARG B 1 170 ? -11.336 26.281 12.984 1 95.81 170 ARG B N 1
ATOM 3763 C CA . ARG B 1 170 ? -12.062 27.219 12.148 1 95.81 170 ARG B CA 1
ATOM 3764 C C . ARG B 1 170 ? -13.547 26.859 12.078 1 95.81 170 ARG B C 1
ATOM 3766 O O . ARG B 1 170 ? -14.406 27.734 12.18 1 95.81 170 ARG B O 1
ATOM 3773 N N . ASP B 1 171 ? -13.883 25.562 11.852 1 92.94 171 ASP B N 1
ATOM 3774 C CA . ASP B 1 171 ? -15.266 25.125 11.695 1 92.94 171 ASP B CA 1
ATOM 3775 C C . ASP B 1 171 ? -15.938 24.922 13.047 1 92.94 171 ASP B C 1
ATOM 3777 O O . ASP B 1 171 ? -17.156 24.719 13.125 1 92.94 171 ASP B O 1
ATOM 3781 N N . VAL B 1 172 ? -15.227 24.984 14.094 1 93.44 172 VAL B N 1
ATOM 3782 C CA . VAL B 1 172 ? -15.742 24.672 15.422 1 93.44 172 VAL B CA 1
ATOM 3783 C C . VAL B 1 172 ? -15.922 25.938 16.234 1 93.44 172 VAL B C 1
ATOM 3785 O O . VAL B 1 172 ? -16.984 26.188 16.812 1 93.44 172 VAL B O 1
ATOM 3788 N N . GLU B 1 173 ? -14.859 26.797 16.188 1 96.38 173 GLU B N 1
ATOM 3789 C CA . GLU B 1 173 ? -14.82 27.969 17.047 1 96.38 173 GLU B CA 1
ATOM 3790 C C . GLU B 1 173 ? -14.758 29.25 16.234 1 96.38 173 GLU B C 1
ATOM 3792 O O . GLU B 1 173 ? -14.922 30.344 16.781 1 96.38 173 GLU B O 1
ATOM 3797 N N . GLY B 1 174 ? -14.5 29.125 15 1 96.31 174 GLY B N 1
ATOM 3798 C CA . GLY B 1 174 ? -14.406 30.297 14.148 1 96.31 174 GLY B CA 1
ATOM 3799 C C . GLY B 1 174 ? -12.984 30.641 13.75 1 96.31 174 GLY B C 1
ATOM 3800 O O . GLY B 1 174 ? -12.031 30.062 14.281 1 96.31 174 GLY B O 1
ATOM 3801 N N . PHE B 1 175 ? -12.828 31.594 12.828 1 97.69 175 PHE B N 1
ATOM 3802 C CA . PHE B 1 175 ? -11.555 31.969 12.227 1 97.69 175 PHE B CA 1
ATOM 3803 C C . PHE B 1 175 ? -10.625 32.594 13.266 1 97.69 175 PHE B C 1
ATOM 3805 O O . PHE B 1 175 ? -9.445 32.25 13.336 1 97.69 175 PHE B O 1
ATOM 3812 N N . ASP B 1 176 ? -11.133 33.5 14.07 1 98.06 176 ASP B N 1
ATOM 3813 C CA . ASP B 1 176 ? -10.305 34.188 15.047 1 98.06 176 ASP B CA 1
ATOM 3814 C C . ASP B 1 176 ? -9.742 33.219 16.078 1 98.06 176 ASP B C 1
ATOM 3816 O O . ASP B 1 176 ? -8.594 33.375 16.516 1 98.06 176 ASP B O 1
ATOM 3820 N N . SER B 1 177 ? -10.539 32.281 16.422 1 97.94 177 SER B N 1
ATOM 3821 C CA . SER B 1 177 ? -10.07 31.266 17.359 1 97.94 177 SER B CA 1
ATOM 3822 C C . SER B 1 177 ? -8.938 30.438 16.75 1 97.94 177 SER B C 1
ATOM 3824 O O . SER B 1 177 ? -7.977 30.094 17.438 1 97.94 177 SER B O 1
ATOM 3826 N N . ALA B 1 178 ? -9.055 30.109 15.516 1 98.31 178 ALA B N 1
ATOM 3827 C CA . ALA B 1 178 ? -7.996 29.375 14.828 1 98.31 178 ALA B CA 1
ATOM 3828 C C . ALA B 1 178 ? -6.684 30.156 14.859 1 98.31 178 ALA B C 1
ATOM 3830 O O . ALA B 1 178 ? -5.617 29.578 15.086 1 98.31 178 ALA B O 1
ATOM 3831 N N . VAL B 1 179 ? -6.77 31.453 14.625 1 98.62 179 VAL B N 1
ATOM 3832 C CA . VAL B 1 179 ? -5.594 32.312 14.641 1 98.62 179 VAL B CA 1
ATOM 3833 C C . VAL B 1 179 ? -4.988 32.344 16.047 1 98.62 179 VAL B C 1
ATOM 3835 O O . VAL B 1 179 ? -3.77 32.219 16.203 1 98.62 179 VAL B O 1
ATOM 3838 N N . GLU B 1 180 ? -5.82 32.531 17.031 1 98.38 180 GLU B N 1
ATOM 3839 C CA . GLU B 1 180 ? -5.344 32.562 18.406 1 98.38 180 GLU B CA 1
ATOM 3840 C C . GLU B 1 180 ? -4.668 31.266 18.812 1 98.38 180 GLU B C 1
ATOM 3842 O O . GLU B 1 180 ? -3.6 31.281 19.438 1 98.38 180 GLU B O 1
ATOM 3847 N N . ARG B 1 181 ? -5.285 30.188 18.531 1 98.62 181 ARG B N 1
ATOM 3848 C CA . ARG B 1 181 ? -4.703 28.891 18.812 1 98.62 181 ARG B CA 1
ATOM 3849 C C . ARG B 1 181 ? -3.342 28.734 18.141 1 98.62 181 ARG B C 1
ATOM 3851 O O . ARG B 1 181 ? -2.385 28.266 18.75 1 98.62 181 ARG B O 1
ATOM 3858 N N . ALA B 1 182 ? -3.299 29.141 16.891 1 98.75 182 ALA B N 1
ATOM 3859 C CA . ALA B 1 182 ? -2.051 29.047 16.141 1 98.75 182 ALA B CA 1
ATOM 3860 C C . ALA B 1 182 ? -0.926 29.797 16.859 1 98.75 182 ALA B C 1
ATOM 3862 O O . ALA B 1 182 ? 0.188 29.281 16.984 1 98.75 182 ALA B O 1
ATOM 3863 N N . LYS B 1 183 ? -1.222 31 17.297 1 98.62 183 LYS B N 1
ATOM 3864 C CA . LYS B 1 183 ? -0.219 31.812 17.969 1 98.62 183 LYS B CA 1
ATOM 3865 C C . LYS B 1 183 ? 0.245 31.156 19.266 1 98.62 183 LYS B C 1
ATOM 3867 O O . LYS B 1 183 ? 1.441 31.141 19.562 1 98.62 183 LYS B O 1
ATOM 3872 N N . VAL B 1 184 ? -0.694 30.594 20.031 1 98.69 184 VAL B N 1
ATOM 3873 C CA . VAL B 1 184 ? -0.374 29.922 21.281 1 98.69 184 VAL B CA 1
ATOM 3874 C C . VAL B 1 184 ? 0.451 28.672 21.016 1 98.69 184 VAL B C 1
ATOM 3876 O O . VAL B 1 184 ? 1.366 28.344 21.766 1 98.69 184 VAL B O 1
ATOM 3879 N N . TYR B 1 185 ? 0.102 27.938 19.922 1 98.88 185 TYR B N 1
ATOM 3880 C CA . TYR B 1 185 ? 0.832 26.719 19.547 1 98.88 185 TYR B CA 1
ATOM 3881 C C . TYR B 1 185 ? 2.275 27.047 19.188 1 98.88 185 TYR B C 1
ATOM 3883 O O . TYR B 1 185 ? 3.188 26.281 19.484 1 98.88 185 TYR B O 1
ATOM 3891 N N . LEU B 1 186 ? 2.506 28.203 18.547 1 98.62 186 LEU B N 1
ATOM 3892 C CA . LEU B 1 186 ? 3.857 28.672 18.25 1 98.62 186 LEU B CA 1
ATOM 3893 C C . LEU B 1 186 ? 4.625 28.969 19.531 1 98.62 186 LEU B C 1
ATOM 3895 O O . LEU B 1 186 ? 5.797 28.609 19.656 1 98.62 186 LEU B O 1
ATOM 3899 N N . GLU B 1 187 ? 3.975 29.641 20.438 1 98.38 187 GLU B N 1
ATOM 3900 C CA . GLU B 1 187 ? 4.598 29.938 21.719 1 98.38 187 GLU B CA 1
ATOM 3901 C C . GLU B 1 187 ? 4.961 28.656 22.469 1 98.38 187 GLU B C 1
ATOM 3903 O O . GLU B 1 187 ? 5.957 28.609 23.188 1 98.38 187 GLU B O 1
ATOM 3908 N N . ALA B 1 188 ? 4.137 27.609 22.219 1 98.44 188 ALA B N 1
ATOM 3909 C CA . ALA B 1 188 ? 4.367 26.328 22.875 1 98.44 188 ALA B CA 1
ATOM 3910 C C . ALA B 1 188 ? 5.555 25.594 22.234 1 98.44 188 ALA B C 1
ATOM 3912 O O . ALA B 1 188 ? 6.047 24.609 22.781 1 98.44 188 ALA B O 1
ATOM 3913 N N . GLY B 1 189 ? 6 26.047 21.109 1 98.44 189 GLY B N 1
ATOM 3914 C CA . GLY B 1 189 ? 7.223 25.5 20.531 1 98.44 189 GLY B CA 1
ATOM 3915 C C . GLY B 1 189 ? 7.02 24.891 19.156 1 98.44 189 GLY B C 1
ATOM 3916 O O . GLY B 1 189 ? 7.961 24.375 18.562 1 98.44 189 GLY B O 1
ATOM 3917 N N . ALA B 1 190 ? 5.797 24.891 18.594 1 98.75 190 ALA B N 1
ATOM 3918 C CA . ALA B 1 190 ? 5.586 24.406 17.234 1 98.75 190 ALA B CA 1
ATOM 3919 C C . ALA B 1 190 ? 6.453 25.172 16.25 1 98.75 190 ALA B C 1
ATOM 3921 O O . ALA B 1 190 ? 6.625 26.375 16.359 1 98.75 190 ALA B O 1
ATOM 3922 N N . ASP B 1 191 ? 6.984 24.438 15.234 1 98.62 191 ASP B N 1
ATOM 3923 C CA . ASP B 1 191 ? 7.863 25.047 14.242 1 98.62 191 ASP B CA 1
ATOM 3924 C C . ASP B 1 191 ? 7.059 25.672 13.102 1 98.62 191 ASP B C 1
ATOM 3926 O O . ASP B 1 191 ? 7.543 26.562 12.406 1 98.62 191 ASP B O 1
ATOM 3930 N N . ALA B 1 192 ? 5.918 25.188 12.828 1 98.75 192 ALA B N 1
ATOM 3931 C CA . ALA B 1 192 ? 5.035 25.594 11.742 1 98.75 192 ALA B CA 1
ATOM 3932 C C . ALA B 1 192 ? 3.572 25.375 12.109 1 98.75 192 ALA B C 1
ATOM 3934 O O . ALA B 1 192 ? 3.268 24.703 13.102 1 98.75 192 ALA B O 1
ATOM 3935 N N . ILE B 1 193 ? 2.666 26.031 11.359 1 98.88 193 ILE B N 1
ATOM 3936 C CA . ILE B 1 193 ? 1.236 25.938 11.633 1 98.88 193 ILE B CA 1
ATOM 3937 C C . ILE B 1 193 ? 0.503 25.422 10.398 1 98.88 193 ILE B C 1
ATOM 3939 O O . ILE B 1 193 ? 0.806 25.828 9.273 1 98.88 193 ILE B O 1
ATOM 3943 N N . PHE B 1 194 ? -0.427 24.484 10.602 1 98.75 194 PHE B N 1
ATOM 3944 C CA . PHE B 1 194 ? -1.341 23.938 9.609 1 98.75 194 PHE B CA 1
ATOM 3945 C C . PHE B 1 194 ? -2.781 24.312 9.93 1 98.75 194 PHE B C 1
ATOM 3947 O O . PHE B 1 194 ? -3.439 23.641 10.727 1 98.75 194 PHE B O 1
ATOM 3954 N N . PRO B 1 195 ? -3.209 25.484 9.414 1 97.88 195 PRO B N 1
ATOM 3955 C CA . PRO B 1 195 ? -4.625 25.828 9.578 1 97.88 195 PRO B CA 1
ATOM 3956 C C . PRO B 1 195 ? -5.535 25 8.68 1 97.88 195 PRO B C 1
ATOM 3958 O O . PRO B 1 195 ? -5.613 25.25 7.473 1 97.88 195 PRO B O 1
ATOM 3961 N N . GLU B 1 196 ? -6.234 24.078 9.266 1 94.06 196 GLU B N 1
ATOM 3962 C CA . GLU B 1 196 ? -7.039 23.141 8.508 1 94.06 196 GLU B CA 1
ATOM 3963 C C . GLU B 1 196 ? -8.391 23.734 8.125 1 94.06 196 GLU B C 1
ATOM 3965 O O . GLU B 1 196 ? -9.016 24.422 8.93 1 94.06 196 GLU B O 1
ATOM 3970 N N . ALA B 1 197 ? -8.805 23.469 6.859 1 92.38 197 ALA B N 1
ATOM 3971 C CA . ALA B 1 197 ? -10.164 23.672 6.344 1 92.38 197 ALA B CA 1
ATOM 3972 C C . ALA B 1 197 ? -10.57 25.141 6.426 1 92.38 197 ALA B C 1
ATOM 3974 O O . ALA B 1 197 ? -11.648 25.453 6.934 1 92.38 197 ALA B O 1
ATOM 3975 N N . LEU B 1 198 ? -9.656 26.062 6.094 1 95.25 198 LEU B N 1
ATOM 3976 C CA . LEU B 1 198 ? -10.086 27.438 5.852 1 95.25 198 LEU B CA 1
ATOM 3977 C C . LEU B 1 198 ? -11 27.516 4.637 1 95.25 198 LEU B C 1
ATOM 3979 O O . LEU B 1 198 ? -10.945 26.656 3.754 1 95.25 198 LEU B O 1
ATOM 3983 N N . HIS B 1 199 ? -11.828 28.516 4.547 1 93.94 199 HIS B N 1
ATOM 3984 C CA . HIS B 1 199 ? -12.992 28.422 3.666 1 93.94 199 HIS B CA 1
ATOM 3985 C C . HIS B 1 199 ? -12.766 29.203 2.375 1 93.94 199 HIS B C 1
ATOM 3987 O O . HIS B 1 199 ? -13.539 29.062 1.423 1 93.94 199 HIS B O 1
ATOM 3993 N N . SER B 1 200 ? -11.758 30.078 2.34 1 95.12 200 SER B N 1
ATOM 3994 C CA . SER B 1 200 ? -11.57 30.922 1.155 1 95.12 200 SER B CA 1
ATOM 3995 C C . SER B 1 200 ? -10.125 31.375 1.022 1 95.12 200 SER B C 1
ATOM 3997 O O . SER B 1 200 ? -9.352 31.281 1.978 1 95.12 200 SER B O 1
ATOM 3999 N N . LYS B 1 201 ? -9.859 31.812 -0.179 1 95.94 201 LYS B N 1
ATOM 4000 C CA . LYS B 1 201 ? -8.547 32.406 -0.424 1 95.94 201 LYS B CA 1
ATOM 4001 C C . LYS B 1 201 ? -8.289 33.594 0.5 1 95.94 201 LYS B C 1
ATOM 4003 O O . LYS B 1 201 ? -7.168 33.781 0.966 1 95.94 201 LYS B O 1
ATOM 4008 N N . GLU B 1 202 ? -9.297 34.344 0.757 1 96.81 202 GLU B N 1
ATOM 4009 C CA . GLU B 1 202 ? -9.195 35.5 1.642 1 96.81 202 GLU B CA 1
ATOM 4010 C C . GLU B 1 202 ? -8.836 35.062 3.062 1 96.81 202 GLU B C 1
ATOM 4012 O O . GLU B 1 202 ? -8.023 35.719 3.723 1 96.81 202 GLU B O 1
ATOM 4017 N N . GLU B 1 203 ? -9.398 34 3.49 1 97.44 203 GLU B N 1
ATOM 4018 C CA . GLU B 1 203 ? -9.07 33.5 4.82 1 97.44 203 GLU B CA 1
ATOM 4019 C C . GLU B 1 203 ? -7.617 33.031 4.895 1 97.44 203 GLU B C 1
ATOM 4021 O O . GLU B 1 203 ? -6.941 33.281 5.898 1 97.44 203 GLU B O 1
ATOM 4026 N N . PHE B 1 204 ? -7.188 32.406 3.826 1 97.94 204 PHE B N 1
ATOM 4027 C CA . PHE B 1 204 ? -5.793 32 3.789 1 97.94 204 PHE B CA 1
ATOM 4028 C C . PHE B 1 204 ? -4.859 33.188 3.852 1 97.94 204 PHE B C 1
ATOM 4030 O O . PHE B 1 204 ? -3.871 33.188 4.586 1 97.94 204 PHE B O 1
ATOM 4037 N N . MET B 1 205 ? -5.23 34.188 3.1 1 97.81 205 MET B N 1
ATOM 4038 C CA . MET B 1 205 ? -4.418 35.406 3.074 1 97.81 205 MET B CA 1
ATOM 4039 C C . MET B 1 205 ? -4.395 36.062 4.445 1 97.81 205 MET B C 1
ATOM 4041 O O . MET B 1 205 ? -3.334 36.469 4.922 1 97.81 205 MET B O 1
ATOM 4045 N N . GLU B 1 206 ? -5.547 36.188 5.012 1 98.25 206 GLU B N 1
ATOM 4046 C CA . GLU B 1 206 ? -5.652 36.812 6.32 1 98.25 206 GLU B CA 1
ATOM 4047 C C . GLU B 1 206 ? -4.902 36.031 7.387 1 98.25 206 GLU B C 1
ATOM 4049 O O . GLU B 1 206 ? -4.266 36.625 8.266 1 98.25 206 GLU B O 1
ATOM 4054 N N . PHE B 1 207 ? -5.031 34.719 7.32 1 98.56 207 PHE B N 1
ATOM 4055 C CA . PHE B 1 207 ? -4.32 33.875 8.273 1 98.56 207 PHE B CA 1
ATOM 4056 C C . PHE B 1 207 ? -2.816 34.094 8.172 1 98.56 207 PHE B C 1
ATOM 4058 O O . PHE B 1 207 ? -2.129 34.219 9.18 1 98.56 207 PHE B O 1
ATOM 4065 N N . ALA B 1 208 ? -2.293 34.156 6.973 1 98.25 208 ALA B N 1
ATOM 4066 C CA . ALA B 1 208 ? -0.867 34.344 6.73 1 98.25 208 ALA B CA 1
ATOM 4067 C C . ALA B 1 208 ? -0.418 35.719 7.242 1 98.25 208 ALA B C 1
ATOM 4069 O O . ALA B 1 208 ? 0.711 35.875 7.715 1 98.25 208 ALA B O 1
ATOM 4070 N N . ARG B 1 209 ? -1.257 36.656 7.137 1 98 209 ARG B N 1
ATOM 4071 C CA . ARG B 1 209 ? -0.947 38 7.613 1 98 209 ARG B CA 1
ATOM 4072 C C . ARG B 1 209 ? -0.84 38.031 9.133 1 98 209 ARG B C 1
ATOM 4074 O O . ARG B 1 209 ? 0.011 38.75 9.688 1 98 209 ARG B O 1
ATOM 4081 N N . ARG B 1 210 ? -1.647 37.25 9.75 1 98.38 210 ARG B N 1
ATOM 4082 C CA . ARG B 1 210 ? -1.789 37.375 11.195 1 98.38 210 ARG B CA 1
ATOM 4083 C C . ARG B 1 210 ? -0.849 36.406 11.914 1 98.38 210 ARG B C 1
ATOM 4085 O O . ARG B 1 210 ? -0.467 36.656 13.062 1 98.38 210 ARG B O 1
ATOM 4092 N N . VAL B 1 211 ? -0.585 35.312 11.367 1 98.5 211 VAL B N 1
ATOM 4093 C CA . VAL B 1 211 ? 0.275 34.312 11.969 1 98.5 211 VAL B CA 1
ATOM 4094 C C . VAL B 1 211 ? 1.63 34.281 11.266 1 98.5 211 VAL B C 1
ATOM 4096 O O . VAL B 1 211 ? 1.743 33.812 10.125 1 98.5 211 VAL B O 1
ATOM 4099 N N . LYS B 1 212 ? 2.635 34.781 11.969 1 96.06 212 LYS B N 1
ATOM 4100 C CA . LYS B 1 212 ? 3.965 34.906 11.383 1 96.06 212 LYS B CA 1
ATOM 4101 C C . LYS B 1 212 ? 4.82 33.688 11.68 1 96.06 212 LYS B C 1
ATOM 4103 O O . LYS B 1 212 ? 5.648 33.719 12.594 1 96.06 212 LYS B O 1
ATOM 4108 N N . ALA B 1 213 ? 4.73 32.688 10.93 1 97.38 213 ALA B N 1
ATOM 4109 C CA . ALA B 1 213 ? 5.43 31.406 10.977 1 97.38 213 ALA B CA 1
ATOM 4110 C C . ALA B 1 213 ? 5.301 30.672 9.648 1 97.38 213 ALA B C 1
ATOM 4112 O O . ALA B 1 213 ? 4.492 31.047 8.797 1 97.38 213 ALA B O 1
ATOM 4113 N N . PRO B 1 214 ? 6.211 29.703 9.336 1 98.31 214 PRO B N 1
ATOM 4114 C CA . PRO B 1 214 ? 5.914 28.844 8.195 1 98.31 214 PRO B CA 1
ATOM 4115 C C . PRO B 1 214 ? 4.52 28.219 8.258 1 98.31 214 PRO B C 1
ATOM 4117 O O . PRO B 1 214 ? 4.117 27.703 9.305 1 98.31 214 PRO B O 1
ATOM 4120 N N . LEU B 1 215 ? 3.785 28.375 7.176 1 98.75 215 LEU B N 1
ATOM 4121 C CA . LEU B 1 215 ? 2.416 27.875 7.113 1 98.75 215 LEU B CA 1
ATOM 4122 C C . LEU B 1 215 ? 2.293 26.734 6.102 1 98.75 215 LEU B C 1
ATOM 4124 O O . LEU B 1 215 ? 2.912 26.781 5.035 1 98.75 215 LEU B O 1
ATOM 4128 N N . LEU B 1 216 ? 1.573 25.703 6.5 1 98.75 216 LEU B N 1
ATOM 4129 C CA . LEU B 1 216 ? 1.243 24.562 5.637 1 98.75 216 LEU B CA 1
ATOM 4130 C C . LEU B 1 216 ? -0.207 24.641 5.172 1 98.75 216 LEU B C 1
ATOM 4132 O O . LEU B 1 216 ? -1.115 24.844 5.984 1 98.75 216 LEU B O 1
ATOM 4136 N N . ALA B 1 217 ? -0.414 24.594 3.869 1 98.12 217 ALA B N 1
ATOM 4137 C CA . ALA B 1 217 ? -1.75 24.578 3.279 1 98.12 217 ALA B CA 1
ATOM 4138 C C . ALA B 1 217 ? -2.111 23.156 2.812 1 98.12 217 ALA B C 1
ATOM 4140 O O . ALA B 1 217 ? -1.26 22.438 2.299 1 98.12 217 ALA B O 1
ATOM 4141 N N . ASN B 1 218 ? -3.355 22.828 2.975 1 97.19 218 ASN B N 1
ATOM 4142 C CA . ASN B 1 218 ? -3.889 21.531 2.6 1 97.19 218 ASN B CA 1
ATOM 4143 C C . ASN B 1 218 ? -4.809 21.625 1.387 1 97.19 218 ASN B C 1
ATOM 4145 O O . ASN B 1 218 ? -5.852 22.281 1.444 1 97.19 218 ASN B O 1
ATOM 4149 N N . MET B 1 219 ? -4.473 20.922 0.319 1 96.19 219 MET B N 1
ATOM 4150 C CA . MET B 1 219 ? -5.316 20.891 -0.873 1 96.19 219 MET B CA 1
ATOM 4151 C C . MET B 1 219 ? -5.852 19.484 -1.127 1 96.19 219 MET B C 1
ATOM 4153 O O . MET B 1 219 ? -5.418 18.812 -2.066 1 96.19 219 MET B O 1
ATOM 4157 N N . THR B 1 220 ? -6.734 19.062 -0.321 1 94.5 220 THR B N 1
ATOM 4158 C CA . THR B 1 220 ? -7.449 17.812 -0.535 1 94.5 220 THR B CA 1
ATOM 4159 C C . THR B 1 220 ? -8.656 18.031 -1.444 1 94.5 220 THR B C 1
ATOM 4161 O O . THR B 1 220 ? -9.188 19.141 -1.532 1 94.5 220 THR B O 1
ATOM 4164 N N . GLU B 1 221 ? -9.031 17.016 -2.15 1 94.06 221 GLU B N 1
ATOM 4165 C CA . GLU B 1 221 ? -10.141 17.109 -3.096 1 94.06 221 GLU B CA 1
ATOM 4166 C C . GLU B 1 221 ? -11.477 16.844 -2.402 1 94.06 221 GLU B C 1
ATOM 4168 O O . GLU B 1 221 ? -11.539 16.172 -1.379 1 94.06 221 GLU B O 1
ATOM 4173 N N . PHE B 1 222 ? -12.562 17.453 -2.996 1 90.12 222 PHE B N 1
ATOM 4174 C CA . PHE B 1 222 ? -13.945 17.188 -2.611 1 90.12 222 PHE B CA 1
ATOM 4175 C C . PHE B 1 222 ? -14.227 17.719 -1.211 1 90.12 222 PHE B C 1
ATOM 4177 O O . PHE B 1 222 ? -14.961 17.094 -0.442 1 90.12 222 PHE B O 1
ATOM 4184 N N . GLY B 1 223 ? -13.484 18.703 -0.821 1 83.62 223 GLY B N 1
ATOM 4185 C CA . GLY B 1 223 ? -13.656 19.297 0.498 1 83.62 223 GLY B CA 1
ATOM 4186 C C . GLY B 1 223 ? -14.234 20.688 0.457 1 83.62 223 GLY B C 1
ATOM 4187 O O . GLY B 1 223 ? -14.922 21.062 -0.498 1 83.62 223 GLY B O 1
ATOM 4188 N N . LYS B 1 224 ? -14.023 21.406 1.588 1 82.12 224 LYS B N 1
ATOM 4189 C CA . LYS B 1 224 ? -14.633 22.719 1.796 1 82.12 224 LYS B CA 1
ATOM 4190 C C . LYS B 1 224 ? -13.766 23.828 1.203 1 82.12 224 LYS B C 1
ATOM 4192 O O . LYS B 1 224 ? -14.242 24.938 0.954 1 82.12 224 LYS B O 1
ATOM 4197 N N . THR B 1 225 ? -12.539 23.562 1.049 1 85.69 225 THR B N 1
ATOM 4198 C CA . THR B 1 225 ? -11.586 24.547 0.549 1 85.69 225 THR B CA 1
ATOM 4199 C C . THR B 1 225 ? -11.609 24.594 -0.976 1 85.69 225 THR B C 1
ATOM 4201 O O . THR B 1 225 ? -11.617 23.547 -1.635 1 85.69 225 THR B O 1
ATOM 4204 N N . PRO B 1 226 ? -11.688 25.875 -1.513 1 90.62 226 PRO B N 1
ATOM 4205 C CA . PRO B 1 226 ? -11.57 25.953 -2.971 1 90.62 226 PRO B CA 1
ATOM 4206 C C . PRO B 1 226 ? -10.211 25.484 -3.479 1 90.62 226 PRO B C 1
ATOM 4208 O O . PRO B 1 226 ? -9.234 25.453 -2.721 1 90.62 226 PRO B O 1
ATOM 4211 N N . TYR B 1 227 ? -10.156 25.125 -4.73 1 94.44 227 TYR B N 1
ATOM 4212 C CA . TYR B 1 227 ? -8.891 24.719 -5.332 1 94.44 227 TYR B CA 1
ATOM 4213 C C . TYR B 1 227 ? -7.988 25.922 -5.578 1 94.44 227 TYR B C 1
ATOM 4215 O O . TYR B 1 227 ? -8.305 26.781 -6.402 1 94.44 227 TYR B O 1
ATOM 4223 N N . ILE B 1 228 ? -7 26.047 -4.777 1 96.56 228 ILE B N 1
ATOM 4224 C CA . ILE B 1 228 ? -5.996 27.094 -4.848 1 96.56 228 ILE B CA 1
ATOM 4225 C C . ILE B 1 228 ? -4.656 26.5 -5.289 1 96.56 228 ILE B C 1
ATOM 4227 O O . ILE B 1 228 ? -4.254 25.438 -4.812 1 96.56 228 ILE B O 1
ATOM 4231 N N . THR B 1 229 ? -3.969 27.156 -6.234 1 97.88 229 THR B N 1
ATOM 4232 C CA . THR B 1 229 ? -2.74 26.609 -6.793 1 97.88 229 THR B CA 1
ATOM 4233 C C . THR B 1 229 ? -1.567 26.828 -5.844 1 97.88 229 THR B C 1
ATOM 4235 O O . THR B 1 229 ? -1.61 27.719 -4.992 1 97.88 229 THR B O 1
ATOM 4238 N N . ALA B 1 230 ? -0.496 26.031 -6.043 1 98.44 230 ALA B N 1
ATOM 4239 C CA . ALA B 1 230 ? 0.73 26.188 -5.262 1 98.44 230 ALA B CA 1
ATOM 4240 C C . ALA B 1 230 ? 1.301 27.594 -5.41 1 98.44 230 ALA B C 1
ATOM 4242 O O . ALA B 1 230 ? 1.757 28.203 -4.434 1 98.44 230 ALA B O 1
ATOM 4243 N N . LYS B 1 231 ? 1.264 28.094 -6.598 1 98.06 231 LYS B N 1
ATOM 4244 C CA . LYS B 1 231 ? 1.785 29.438 -6.848 1 98.06 231 LYS B CA 1
ATOM 4245 C C . LYS B 1 231 ? 1.003 30.484 -6.062 1 98.06 231 LYS B C 1
ATOM 4247 O O . LYS B 1 231 ? 1.589 31.406 -5.5 1 98.06 231 LYS B O 1
ATOM 4252 N N . GLU B 1 232 ? -0.284 30.344 -6.062 1 98 232 GLU B N 1
ATOM 4253 C CA . GLU B 1 232 ? -1.114 31.281 -5.301 1 98 232 GLU B CA 1
ATOM 4254 C C . GLU B 1 232 ? -0.794 31.203 -3.811 1 98 232 GLU B C 1
ATOM 4256 O O . GLU B 1 232 ? -0.728 32.25 -3.139 1 98 232 GLU B O 1
ATOM 4261 N N . PHE B 1 233 ? -0.594 30.016 -3.309 1 98.38 233 PHE B N 1
ATOM 4262 C CA . PHE B 1 233 ? -0.221 29.859 -1.909 1 98.38 233 PHE B CA 1
ATOM 4263 C C . PHE B 1 233 ? 1.131 30.516 -1.632 1 98.38 233 PHE B C 1
ATOM 4265 O O . PHE B 1 233 ? 1.32 31.141 -0.591 1 98.38 233 PHE B O 1
ATOM 4272 N N . GLU B 1 234 ? 2.049 30.312 -2.539 1 98.25 234 GLU B N 1
ATOM 4273 C CA . GLU B 1 234 ? 3.361 30.938 -2.414 1 98.25 234 GLU B CA 1
ATOM 4274 C C . GLU B 1 234 ? 3.24 32.469 -2.312 1 98.25 234 GLU B C 1
ATOM 4276 O O . GLU B 1 234 ? 3.881 33.094 -1.465 1 98.25 234 GLU B O 1
ATOM 4281 N N . GLU B 1 235 ? 2.406 32.969 -3.131 1 97.75 235 GLU B N 1
ATOM 4282 C CA . GLU B 1 235 ? 2.205 34.406 -3.16 1 97.75 235 GLU B CA 1
ATOM 4283 C C . GLU B 1 235 ? 1.585 34.906 -1.859 1 97.75 235 GLU B C 1
ATOM 4285 O O . GLU B 1 235 ? 1.824 36.062 -1.446 1 97.75 235 GLU B O 1
ATOM 4290 N N . MET B 1 236 ? 0.815 34.062 -1.228 1 97.31 236 MET B N 1
ATOM 4291 C CA . MET B 1 236 ? 0.169 34.438 0.032 1 97.31 236 MET B CA 1
ATOM 4292 C C . MET B 1 236 ? 1.137 34.281 1.202 1 97.31 236 MET B C 1
ATOM 4294 O O . MET B 1 236 ? 0.838 34.688 2.318 1 97.31 236 MET B O 1
ATOM 4298 N N . GLY B 1 237 ? 2.273 33.625 0.939 1 96.81 237 GLY B N 1
ATOM 4299 C CA . GLY B 1 237 ? 3.287 33.531 1.978 1 96.81 237 GLY B CA 1
ATOM 4300 C C . GLY B 1 237 ? 3.346 32.156 2.615 1 96.81 237 GLY B C 1
ATOM 4301 O O . GLY B 1 237 ? 4.086 31.938 3.578 1 96.81 237 GLY B O 1
ATOM 4302 N N . TYR B 1 238 ? 2.613 31.203 2.117 1 98.31 238 TYR B N 1
ATOM 4303 C CA . TYR B 1 238 ? 2.691 29.828 2.617 1 98.31 238 TYR B CA 1
ATOM 4304 C C . TYR B 1 238 ? 4 29.172 2.203 1 98.31 238 TYR B C 1
ATOM 4306 O O . TYR B 1 238 ? 4.57 29.516 1.165 1 98.31 238 TYR B O 1
ATOM 4314 N N . LYS B 1 239 ? 4.426 28.234 3.02 1 98.5 239 LYS B N 1
ATOM 4315 C CA . LYS B 1 239 ? 5.738 27.625 2.795 1 98.5 239 LYS B CA 1
ATOM 4316 C C . LYS B 1 239 ? 5.609 26.188 2.299 1 98.5 239 LYS B C 1
ATOM 4318 O O . LYS B 1 239 ? 6.535 25.656 1.683 1 98.5 239 LYS B O 1
ATOM 4323 N N . ILE B 1 240 ? 4.566 25.531 2.643 1 98.75 240 ILE B N 1
ATOM 4324 C CA . ILE B 1 240 ? 4.305 24.156 2.225 1 98.75 240 ILE B CA 1
ATOM 4325 C C . ILE B 1 240 ? 2.863 24.031 1.734 1 98.75 240 ILE B C 1
ATOM 4327 O O . ILE B 1 240 ? 1.943 24.578 2.342 1 98.75 240 ILE B O 1
ATOM 4331 N N . VAL B 1 241 ? 2.656 23.422 0.67 1 98.75 241 VAL B N 1
ATOM 4332 C CA . VAL B 1 241 ? 1.327 22.969 0.261 1 98.75 241 VAL B CA 1
ATOM 4333 C C . VAL B 1 241 ? 1.336 21.469 0.01 1 98.75 241 VAL B C 1
ATOM 4335 O O . VAL B 1 241 ? 2.227 20.953 -0.669 1 98.75 241 VAL B O 1
ATOM 4338 N N . ILE B 1 242 ? 0.381 20.797 0.62 1 98.62 242 ILE B N 1
ATOM 4339 C CA . ILE B 1 242 ? 0.294 19.344 0.452 1 98.62 242 ILE B CA 1
ATOM 4340 C C . ILE B 1 242 ? -0.934 19 -0.386 1 98.62 242 ILE B C 1
ATOM 4342 O O . ILE B 1 242 ? -1.94 19.719 -0.349 1 98.62 242 ILE B O 1
ATOM 4346 N N . PHE B 1 243 ? -0.849 18.016 -1.191 1 98.38 243 PHE B N 1
ATOM 4347 C CA . PHE B 1 243 ? -1.919 17.328 -1.898 1 98.38 243 PHE B CA 1
ATOM 4348 C C . PHE B 1 243 ? -2.088 15.906 -1.37 1 98.38 243 PHE B C 1
ATOM 4350 O O . PHE B 1 243 ? -1.714 14.938 -2.039 1 98.38 243 PHE B O 1
ATOM 4357 N N . PRO B 1 244 ? -2.68 15.805 -0.252 1 97.88 244 PRO B N 1
ATOM 4358 C CA . PRO B 1 244 ? -2.477 14.664 0.647 1 97.88 244 PRO B CA 1
ATOM 4359 C C . PRO B 1 244 ? -3.029 13.359 0.081 1 97.88 244 PRO B C 1
ATOM 4361 O O . PRO B 1 244 ? -2.469 12.289 0.327 1 97.88 244 PRO B O 1
ATOM 4364 N N . VAL B 1 245 ? -4.133 13.391 -0.684 1 97.88 245 VAL B N 1
ATOM 4365 C CA . VAL B 1 245 ? -4.797 12.148 -1.061 1 97.88 245 VAL B CA 1
ATOM 4366 C C . VAL B 1 245 ? -4.863 12.039 -2.582 1 97.88 245 VAL B C 1
ATOM 4368 O O . VAL B 1 245 ? -5.461 11.102 -3.117 1 97.88 245 VAL B O 1
ATOM 4371 N N . THR B 1 246 ? -4.25 12.93 -3.283 1 98.44 246 THR B N 1
ATOM 4372 C CA . THR B 1 246 ? -4.387 13.039 -4.73 1 98.44 246 THR B CA 1
ATOM 4373 C C . THR B 1 246 ? -3.898 11.766 -5.418 1 98.44 246 THR B C 1
ATOM 4375 O O . THR B 1 246 ? -4.621 11.172 -6.215 1 98.44 246 THR B O 1
ATOM 4378 N N . THR B 1 247 ? -2.697 11.305 -5.102 1 98.75 247 THR B N 1
ATOM 4379 C CA . THR B 1 247 ? -2.162 10.125 -5.77 1 98.75 247 THR B CA 1
ATOM 4380 C C . THR B 1 247 ? -2.984 8.891 -5.422 1 98.75 247 THR B C 1
ATOM 4382 O O . THR B 1 247 ? -3.182 8.008 -6.262 1 98.75 247 THR B O 1
ATOM 4385 N N . PHE B 1 248 ? -3.473 8.789 -4.172 1 98.75 248 PHE B N 1
ATOM 4386 C CA . PHE B 1 248 ? -4.285 7.656 -3.738 1 98.75 248 PHE B CA 1
ATOM 4387 C C . PHE B 1 248 ? -5.605 7.621 -4.496 1 98.75 248 PHE B C 1
ATOM 4389 O O . PHE B 1 248 ? -5.961 6.598 -5.09 1 98.75 248 PHE B O 1
ATOM 4396 N N . ARG B 1 249 ? -6.336 8.773 -4.523 1 98.69 249 ARG B N 1
ATOM 4397 C CA . ARG B 1 249 ? -7.645 8.812 -5.172 1 98.69 249 ARG B CA 1
ATOM 4398 C C . ARG B 1 249 ? -7.52 8.562 -6.672 1 98.69 249 ARG B C 1
ATOM 4400 O O . ARG B 1 249 ? -8.391 7.93 -7.273 1 98.69 249 ARG B O 1
ATOM 4407 N N . TYR B 1 250 ? -6.516 9.148 -7.207 1 98.69 250 TYR B N 1
ATOM 4408 C CA . TYR B 1 250 ? -6.305 8.961 -8.641 1 98.69 250 TYR B CA 1
ATOM 4409 C C . TYR B 1 250 ? -5.957 7.512 -8.953 1 98.69 250 TYR B C 1
ATOM 4411 O O . TYR B 1 250 ? -6.461 6.938 -9.922 1 98.69 250 TYR B O 1
ATOM 4419 N N . ALA B 1 251 ? -5.121 6.855 -8.156 1 98.75 251 ALA B N 1
ATOM 4420 C CA . ALA B 1 251 ? -4.773 5.445 -8.289 1 98.75 251 ALA B CA 1
ATOM 4421 C C . ALA B 1 251 ? -6.008 4.559 -8.125 1 98.75 251 ALA B C 1
ATOM 4423 O O . ALA B 1 251 ? -6.195 3.602 -8.883 1 98.75 251 ALA B O 1
ATOM 4424 N N . MET B 1 252 ? -6.824 4.871 -7.137 1 98.69 252 MET B N 1
ATOM 4425 C CA . MET B 1 252 ? -8.023 4.07 -6.902 1 98.69 252 MET B CA 1
ATOM 4426 C C . MET B 1 252 ? -8.969 4.148 -8.094 1 98.69 252 MET B C 1
ATOM 4428 O O . MET B 1 252 ? -9.625 3.16 -8.43 1 98.69 252 MET B O 1
ATOM 4432 N N . GLY B 1 253 ? -9.102 5.367 -8.648 1 98.69 253 GLY B N 1
ATOM 4433 C CA . GLY B 1 253 ? -9.852 5.461 -9.891 1 98.69 253 GLY B CA 1
ATOM 4434 C C . GLY B 1 253 ? -9.32 4.562 -10.984 1 98.69 253 GLY B C 1
ATOM 4435 O O . GLY B 1 253 ? -10.086 3.902 -11.688 1 98.69 253 GLY B O 1
ATOM 4436 N N . ALA B 1 254 ? -8.047 4.531 -11.18 1 98.69 254 ALA B N 1
ATOM 4437 C CA . ALA B 1 254 ? -7.391 3.689 -12.172 1 98.69 254 ALA B CA 1
ATOM 4438 C C . ALA B 1 254 ? -7.617 2.209 -11.883 1 98.69 254 ALA B C 1
ATOM 4440 O O . ALA B 1 254 ? -7.922 1.428 -12.781 1 98.69 254 ALA B O 1
ATOM 4441 N N . ILE B 1 255 ? -7.477 1.792 -10.641 1 98.75 255 ILE B N 1
ATOM 4442 C CA . ILE B 1 255 ? -7.668 0.406 -10.227 1 98.75 255 ILE B CA 1
ATOM 4443 C C . ILE B 1 255 ? -9.094 -0.034 -10.547 1 98.75 255 ILE B C 1
ATOM 4445 O O . ILE B 1 255 ? -9.312 -1.123 -11.086 1 98.75 255 ILE B O 1
ATOM 4449 N N . LYS B 1 256 ? -10.039 0.814 -10.203 1 98.62 256 LYS B N 1
ATOM 4450 C CA . LYS B 1 256 ? -11.438 0.496 -10.492 1 98.62 256 LYS B CA 1
ATOM 4451 C C . LYS B 1 256 ? -11.648 0.263 -11.984 1 98.62 256 LYS B C 1
ATOM 4453 O O . LYS B 1 256 ? -12.297 -0.709 -12.383 1 98.62 256 LYS B O 1
ATOM 4458 N N . ARG B 1 257 ? -11.094 1.114 -12.805 1 98.5 257 ARG B N 1
ATOM 4459 C CA . ARG B 1 257 ? -11.211 0.97 -14.25 1 98.5 257 ARG B CA 1
ATOM 4460 C C . ARG B 1 257 ? -10.562 -0.326 -14.727 1 98.5 257 ARG B C 1
ATOM 4462 O O . ARG B 1 257 ? -11.102 -1.018 -15.594 1 98.5 257 ARG B O 1
ATOM 4469 N N . ALA B 1 258 ? -9.422 -0.635 -14.203 1 98.75 258 ALA B N 1
ATOM 4470 C CA . ALA B 1 258 ? -8.719 -1.858 -14.586 1 98.75 258 ALA B CA 1
ATOM 4471 C C . ALA B 1 258 ? -9.539 -3.094 -14.234 1 98.75 258 ALA B C 1
ATOM 4473 O O . ALA B 1 258 ? -9.664 -4.02 -15.039 1 98.75 258 ALA B O 1
ATOM 4474 N N . LEU B 1 259 ? -10.086 -3.088 -13.031 1 98.81 259 LEU B N 1
ATOM 4475 C CA . LEU B 1 259 ? -10.883 -4.227 -12.578 1 98.81 259 LEU B CA 1
ATOM 4476 C C . LEU B 1 259 ? -12.133 -4.387 -13.438 1 98.81 259 LEU B C 1
ATOM 4478 O O . LEU B 1 259 ? -12.5 -5.508 -13.805 1 98.81 259 LEU B O 1
ATOM 4482 N N . ILE B 1 260 ? -12.766 -3.291 -13.766 1 98.75 260 ILE B N 1
ATOM 4483 C CA . ILE B 1 260 ? -13.945 -3.33 -14.625 1 98.75 260 ILE B CA 1
ATOM 4484 C C . ILE B 1 260 ? -13.57 -3.891 -15.992 1 98.75 260 ILE B C 1
ATOM 4486 O O . ILE B 1 260 ? -14.281 -4.727 -16.547 1 98.75 260 ILE B O 1
ATOM 4490 N N . THR B 1 261 ? -12.469 -3.443 -16.5 1 98.62 261 THR B N 1
ATOM 4491 C CA . THR B 1 261 ? -11.984 -3.926 -17.781 1 98.62 261 THR B CA 1
ATOM 4492 C C . THR B 1 261 ? -11.719 -5.426 -17.734 1 98.62 261 THR B C 1
ATOM 4494 O O . THR B 1 261 ? -12.141 -6.164 -18.641 1 98.62 261 THR B O 1
ATOM 4497 N N . LEU B 1 262 ? -11.055 -5.887 -16.719 1 98.44 262 LEU B N 1
ATOM 4498 C CA . LEU B 1 262 ? -10.773 -7.312 -16.578 1 98.44 262 LEU B CA 1
ATOM 4499 C C . LEU B 1 262 ? -12.062 -8.117 -16.5 1 98.44 262 LEU B C 1
ATOM 4501 O O . LEU B 1 262 ? -12.148 -9.211 -17.062 1 98.44 262 LEU B O 1
ATOM 4505 N N . LYS B 1 263 ? -13.008 -7.57 -15.758 1 97.69 263 LYS B N 1
ATOM 4506 C CA . LYS B 1 263 ? -14.281 -8.266 -15.602 1 97.69 263 LYS B CA 1
ATOM 4507 C C . LYS B 1 263 ? -15.016 -8.359 -16.938 1 97.69 263 LYS B C 1
ATOM 4509 O O . LYS B 1 263 ? -15.578 -9.406 -17.266 1 97.69 263 LYS B O 1
ATOM 4514 N N . ASN B 1 264 ? -15 -7.281 -17.734 1 97.81 264 ASN B N 1
ATOM 4515 C CA . ASN B 1 264 ? -15.773 -7.184 -18.969 1 97.81 264 ASN B CA 1
ATOM 4516 C C . ASN B 1 264 ? -15.062 -7.883 -20.141 1 97.81 264 ASN B C 1
ATOM 4518 O O . ASN B 1 264 ? -15.711 -8.523 -20.969 1 97.81 264 ASN B O 1
ATOM 4522 N N . GLU B 1 265 ? -13.734 -7.738 -20.172 1 97.69 265 GLU B N 1
ATOM 4523 C CA . GLU B 1 265 ? -13.008 -8.172 -21.359 1 97.69 265 GLU B CA 1
ATOM 4524 C C . GLU B 1 265 ? -12.273 -9.484 -21.109 1 97.69 265 GLU B C 1
ATOM 4526 O O . GLU B 1 265 ? -11.867 -10.164 -22.047 1 97.69 265 GLU B O 1
ATOM 4531 N N . GLY B 1 266 ? -12.062 -9.859 -19.859 1 97.38 266 GLY B N 1
ATOM 4532 C CA . GLY B 1 266 ? -11.242 -11.016 -19.547 1 97.38 266 GLY B CA 1
ATOM 4533 C C . GLY B 1 266 ? -9.797 -10.867 -19.984 1 97.38 266 GLY B C 1
ATOM 4534 O O . GLY B 1 266 ? -9.133 -11.867 -20.281 1 97.38 266 GLY B O 1
ATOM 4535 N N . SER B 1 267 ? -9.406 -9.688 -20.188 1 96.88 267 SER B N 1
ATOM 4536 C CA . SER B 1 267 ? -8.078 -9.359 -20.688 1 96.88 267 SER B CA 1
ATOM 4537 C C . SER B 1 267 ? -7.668 -7.949 -20.281 1 96.88 267 SER B C 1
ATOM 4539 O O . SER B 1 267 ? -8.523 -7.109 -19.984 1 96.88 267 SER B O 1
ATOM 4541 N N . GLN B 1 268 ? -6.355 -7.734 -20.141 1 96.69 268 GLN B N 1
ATOM 4542 C CA . GLN B 1 268 ? -5.824 -6.422 -19.797 1 96.69 268 GLN B CA 1
ATOM 4543 C C . GLN B 1 268 ? -5.215 -5.734 -21.016 1 96.69 268 GLN B C 1
ATOM 4545 O O . GLN B 1 268 ? -4.566 -4.695 -20.891 1 96.69 268 GLN B O 1
ATOM 4550 N N . LEU B 1 269 ? -5.391 -6.293 -22.125 1 96.19 269 LEU B N 1
ATOM 4551 C CA . LEU B 1 269 ? -4.738 -5.824 -23.344 1 96.19 269 LEU B CA 1
ATOM 4552 C C . LEU B 1 269 ? -5.074 -4.359 -23.609 1 96.19 269 LEU B C 1
ATOM 4554 O O . LEU B 1 269 ? -4.199 -3.576 -23.984 1 96.19 269 LEU B O 1
ATOM 4558 N N . SER B 1 270 ? -6.27 -3.926 -23.422 1 96.81 270 SER B N 1
ATOM 4559 C CA . SER B 1 270 ? -6.719 -2.572 -23.719 1 96.81 270 SER B CA 1
ATOM 4560 C C . SER B 1 270 ? -6.152 -1.562 -22.734 1 96.81 270 SER B C 1
ATOM 4562 O O . SER B 1 270 ? -6.25 -0.351 -22.953 1 96.81 270 SER B O 1
ATOM 4564 N N . LEU B 1 271 ? -5.512 -2.061 -21.656 1 97.56 271 LEU B N 1
ATOM 4565 C CA . LEU B 1 271 ? -5.02 -1.191 -20.594 1 97.56 271 LEU B CA 1
ATOM 4566 C C . LEU B 1 271 ? -3.525 -0.931 -20.75 1 97.56 271 LEU B C 1
ATOM 4568 O O . LEU B 1 271 ? -2.975 -0.046 -20.094 1 97.56 271 LEU B O 1
ATOM 4572 N N . ILE B 1 272 ? -2.875 -1.64 -21.625 1 97 272 ILE B N 1
ATOM 4573 C CA . ILE B 1 272 ? -1.421 -1.77 -21.656 1 97 272 ILE B CA 1
ATOM 4574 C C . ILE B 1 272 ? -0.784 -0.394 -21.844 1 97 272 ILE B C 1
ATOM 4576 O O . ILE B 1 272 ? 0.199 -0.065 -21.172 1 97 272 ILE B O 1
ATOM 4580 N N . ASN B 1 273 ? -1.33 0.467 -22.609 1 96.19 273 ASN B N 1
ATOM 4581 C CA . ASN B 1 273 ? -0.706 1.729 -22.984 1 96.19 273 ASN B CA 1
ATOM 4582 C C . ASN B 1 273 ? -0.688 2.721 -21.828 1 96.19 273 ASN B C 1
ATOM 4584 O O . ASN B 1 273 ? 0.089 3.678 -21.844 1 96.19 273 ASN B O 1
ATOM 4588 N N . ASP B 1 274 ? -1.517 2.537 -20.828 1 96.56 274 ASP B N 1
ATOM 4589 C CA . ASP B 1 274 ? -1.611 3.48 -19.719 1 96.56 274 ASP B CA 1
ATOM 4590 C C . ASP B 1 274 ? -0.861 2.965 -18.5 1 96.56 274 ASP B C 1
ATOM 4592 O O . ASP B 1 274 ? -0.787 3.648 -17.469 1 96.56 274 ASP B O 1
ATOM 4596 N N . MET B 1 275 ? -0.227 1.789 -18.641 1 97.5 275 MET B N 1
ATOM 4597 C CA . MET B 1 275 ? 0.5 1.176 -17.531 1 97.5 275 MET B CA 1
ATOM 4598 C C . MET B 1 275 ? 1.913 1.742 -17.422 1 97.5 275 MET B C 1
ATOM 4600 O O . MET B 1 275 ? 2.473 2.211 -18.422 1 97.5 275 MET B O 1
ATOM 4604 N N . MET B 1 276 ? 2.396 1.858 -16.203 1 97.06 276 MET B N 1
ATOM 4605 C CA . MET B 1 276 ? 3.854 1.891 -16.094 1 97.06 276 MET B CA 1
ATOM 4606 C C . MET B 1 276 ? 4.461 0.557 -16.516 1 97.06 276 MET B C 1
ATOM 4608 O O . MET B 1 276 ? 4.105 -0.491 -15.969 1 97.06 276 MET B O 1
ATOM 4612 N N . SER B 1 277 ? 5.32 0.572 -17.484 1 96 277 SER B N 1
ATOM 4613 C CA . SER B 1 277 ? 5.871 -0.663 -18.031 1 96 277 SER B CA 1
ATOM 4614 C C . SER B 1 277 ? 6.766 -1.369 -17.016 1 96 277 SER B C 1
ATOM 4616 O O . SER B 1 277 ? 7.199 -0.763 -16.031 1 96 277 SER B O 1
ATOM 4618 N N . ARG B 1 278 ? 6.969 -2.656 -17.266 1 94.62 278 ARG B N 1
ATOM 4619 C CA . ARG B 1 278 ? 7.895 -3.434 -16.453 1 94.62 278 ARG B CA 1
ATOM 4620 C C . ARG B 1 278 ? 9.266 -2.766 -16.391 1 94.62 278 ARG B C 1
ATOM 4622 O O . ARG B 1 278 ? 9.844 -2.619 -15.312 1 94.62 278 ARG B O 1
ATOM 4629 N N . GLU B 1 279 ? 9.742 -2.352 -17.516 1 94.62 279 GLU B N 1
ATOM 4630 C CA . GLU B 1 279 ? 11.062 -1.735 -17.594 1 94.62 279 GLU B CA 1
ATOM 4631 C C . GLU B 1 279 ? 11.109 -0.426 -16.812 1 94.62 279 GLU B C 1
ATOM 4633 O O . GLU B 1 279 ? 12.109 -0.123 -16.156 1 94.62 279 GLU B O 1
ATOM 4638 N N . ASP B 1 280 ? 10.078 0.362 -16.906 1 96.62 280 ASP B N 1
ATOM 4639 C CA . ASP B 1 280 ? 10.023 1.614 -16.172 1 96.62 280 ASP B CA 1
ATOM 4640 C C . ASP B 1 280 ? 10.047 1.355 -14.656 1 96.62 280 ASP B C 1
ATOM 4642 O O . ASP B 1 280 ? 10.703 2.082 -13.914 1 96.62 280 ASP B O 1
ATOM 4646 N N . VAL B 1 281 ? 9.312 0.33 -14.219 1 96.69 281 VAL B N 1
ATOM 4647 C CA . VAL B 1 281 ? 9.312 -0.028 -12.805 1 96.69 281 VAL B CA 1
ATOM 4648 C C . VAL B 1 281 ? 10.703 -0.494 -12.391 1 96.69 281 VAL B C 1
ATOM 4650 O O . VAL B 1 281 ? 11.211 -0.101 -11.336 1 96.69 281 VAL B O 1
ATOM 4653 N N . TYR B 1 282 ? 11.305 -1.32 -13.234 1 95.75 282 TYR B N 1
ATOM 4654 C CA . TYR B 1 282 ? 12.633 -1.854 -12.945 1 95.75 282 TYR B CA 1
ATOM 4655 C C . TYR B 1 282 ? 13.664 -0.735 -12.852 1 95.75 282 TYR B C 1
ATOM 4657 O O . TYR B 1 282 ? 14.578 -0.796 -12.031 1 95.75 282 TYR B O 1
ATOM 4665 N N . GLN B 1 283 ? 13.523 0.278 -13.688 1 96.81 283 GLN B N 1
ATOM 4666 C CA . GLN B 1 283 ? 14.398 1.442 -13.609 1 96.81 283 GLN B CA 1
ATOM 4667 C C . GLN B 1 283 ? 14.172 2.217 -12.312 1 96.81 283 GLN B C 1
ATOM 4669 O O . GLN B 1 283 ? 15.125 2.619 -11.648 1 96.81 283 GLN B O 1
ATOM 4674 N N . LEU B 1 284 ? 12.969 2.379 -11.961 1 97.25 284 LEU B N 1
ATOM 4675 C CA . LEU B 1 284 ? 12.617 3.133 -10.766 1 97.25 284 LEU B CA 1
ATOM 4676 C C . LEU B 1 284 ? 13.234 2.5 -9.523 1 97.25 284 LEU B C 1
ATOM 4678 O O . LEU B 1 284 ? 13.781 3.203 -8.672 1 97.25 284 LEU B O 1
ATOM 4682 N N . ILE B 1 285 ? 13.219 1.166 -9.422 1 96.75 285 ILE B N 1
ATOM 4683 C CA . ILE B 1 285 ? 13.594 0.507 -8.172 1 96.75 285 ILE B CA 1
ATOM 4684 C C . ILE B 1 285 ? 15.039 0.022 -8.266 1 96.75 285 ILE B C 1
ATOM 4686 O O . ILE B 1 285 ? 15.555 -0.578 -7.32 1 96.75 285 ILE B O 1
ATOM 4690 N N . GLY B 1 286 ? 15.695 0.248 -9.406 1 95.38 286 GLY B N 1
ATOM 4691 C CA . GLY B 1 286 ? 17.078 -0.157 -9.578 1 95.38 286 GLY B CA 1
ATOM 4692 C C . GLY B 1 286 ? 17.25 -1.661 -9.664 1 95.38 286 GLY B C 1
ATOM 4693 O O . GLY B 1 286 ? 18.203 -2.213 -9.094 1 95.38 286 GLY B O 1
ATOM 4694 N N . TYR B 1 287 ? 16.344 -2.312 -10.336 1 94.5 287 TYR B N 1
ATOM 4695 C CA . TYR B 1 287 ? 16.328 -3.77 -10.406 1 94.5 287 TYR B CA 1
ATOM 4696 C C . TYR B 1 287 ? 17.641 -4.297 -10.961 1 94.5 287 TYR B C 1
ATOM 4698 O O . TYR B 1 287 ? 18.234 -5.211 -10.391 1 94.5 287 TYR B O 1
ATOM 4706 N N . HIS B 1 288 ? 18.062 -3.773 -12.062 1 93.12 288 HIS B N 1
ATOM 4707 C CA . HIS B 1 288 ? 19.234 -4.289 -12.758 1 93.12 288 HIS B CA 1
ATOM 4708 C C . HIS B 1 288 ? 20.5 -4.043 -11.953 1 93.12 288 HIS B C 1
ATOM 4710 O O . HIS B 1 288 ? 21.469 -4.809 -12.055 1 93.12 288 HIS B O 1
ATOM 4716 N N . ASP B 1 289 ? 20.469 -2.979 -11.18 1 93.5 289 ASP B N 1
ATOM 4717 C CA . ASP B 1 289 ? 21.609 -2.717 -10.297 1 93.5 289 ASP B CA 1
ATOM 4718 C C . ASP B 1 289 ? 21.797 -3.85 -9.289 1 93.5 289 ASP B C 1
ATOM 4720 O O . ASP B 1 289 ? 22.922 -4.215 -8.961 1 93.5 289 ASP B O 1
ATOM 4724 N N . TYR B 1 290 ? 20.734 -4.398 -8.766 1 92.88 290 TYR B N 1
ATOM 4725 C CA . TYR B 1 290 ? 20.812 -5.523 -7.844 1 92.88 290 TYR B CA 1
ATOM 4726 C C . TYR B 1 290 ? 21.375 -6.758 -8.531 1 92.88 290 TYR B C 1
ATOM 4728 O O . TYR B 1 290 ? 22.219 -7.461 -7.965 1 92.88 290 TYR B O 1
ATOM 4736 N N . GLU B 1 291 ? 20.906 -6.977 -9.727 1 90.12 291 GLU B N 1
ATOM 4737 C CA . GLU B 1 291 ? 21.391 -8.133 -10.484 1 90.12 291 GLU B CA 1
ATOM 4738 C C . GLU B 1 291 ? 22.891 -8.016 -10.766 1 90.12 291 GLU B C 1
ATOM 4740 O O . GLU B 1 291 ? 23.625 -8.992 -10.648 1 90.12 291 GLU B O 1
ATOM 4745 N N . GLU B 1 292 ? 23.219 -6.848 -11.195 1 91.62 292 GLU B N 1
ATOM 4746 C CA . GLU B 1 292 ? 24.641 -6.602 -11.461 1 91.62 292 GLU B CA 1
ATOM 4747 C C . GLU B 1 292 ? 25.469 -6.785 -10.195 1 91.62 292 GLU B C 1
ATOM 4749 O O . GLU B 1 292 ? 26.562 -7.355 -10.25 1 91.62 292 GLU B O 1
ATOM 4754 N N . TRP B 1 293 ? 25.016 -6.242 -9.148 1 91.5 293 TRP B N 1
ATOM 4755 C CA . TRP B 1 293 ? 25.719 -6.391 -7.871 1 91.5 293 TRP B CA 1
ATOM 4756 C C . TRP B 1 293 ? 25.906 -7.863 -7.527 1 91.5 293 TRP B C 1
ATOM 4758 O O . TRP B 1 293 ? 27 -8.273 -7.113 1 91.5 293 TRP B O 1
ATOM 4768 N N . ASP B 1 294 ? 24.906 -8.672 -7.668 1 89.25 294 ASP B N 1
ATOM 4769 C CA . ASP B 1 294 ? 24.953 -10.094 -7.371 1 89.25 294 ASP B CA 1
ATOM 4770 C C . ASP B 1 294 ? 25.953 -10.812 -8.281 1 89.25 294 ASP B C 1
ATOM 4772 O O . ASP B 1 294 ? 26.719 -11.672 -7.82 1 89.25 294 ASP B O 1
ATOM 4776 N N . LYS B 1 295 ? 25.922 -10.508 -9.523 1 89.69 295 LYS B N 1
ATOM 4777 C CA . LYS B 1 295 ? 26.844 -11.094 -10.492 1 89.69 295 LYS B CA 1
ATOM 4778 C C . LYS B 1 295 ? 28.281 -10.766 -10.141 1 89.69 295 LYS B C 1
ATOM 4780 O O . LYS B 1 295 ? 29.156 -11.633 -10.195 1 89.69 295 LYS B O 1
ATOM 4785 N N . ASN B 1 296 ? 28.484 -9.523 -9.852 1 91.75 296 ASN B N 1
ATOM 4786 C CA . ASN B 1 296 ? 29.828 -9.086 -9.492 1 91.75 296 ASN B CA 1
ATOM 4787 C C . ASN B 1 296 ? 30.344 -9.805 -8.242 1 91.75 296 ASN B C 1
ATOM 4789 O O . ASN B 1 296 ? 31.516 -10.156 -8.164 1 91.75 296 ASN B O 1
ATOM 4793 N N . LEU B 1 297 ? 29.516 -9.977 -7.285 1 91.25 297 LEU B N 1
ATOM 4794 C CA . LEU B 1 297 ? 29.891 -10.688 -6.066 1 91.25 297 LEU B CA 1
ATOM 4795 C C . LEU B 1 297 ? 30.297 -12.125 -6.375 1 91.25 297 LEU B C 1
ATOM 4797 O O . LEU B 1 297 ? 31.25 -12.648 -5.789 1 91.25 297 LEU B O 1
ATOM 4801 N N . ALA B 1 298 ? 29.516 -12.797 -7.262 1 87.5 298 ALA B N 1
ATOM 4802 C CA . ALA B 1 298 ? 29.812 -14.172 -7.648 1 87.5 298 ALA B CA 1
ATOM 4803 C C . ALA B 1 298 ? 31.172 -14.266 -8.344 1 87.5 298 ALA B C 1
ATOM 4805 O O . ALA B 1 298 ? 31.938 -15.195 -8.094 1 87.5 298 ALA B O 1
ATOM 4806 N N . GLU B 1 299 ? 31.375 -13.312 -9.164 1 89.44 299 GLU B N 1
ATOM 4807 C CA . GLU B 1 299 ? 32.656 -13.281 -9.883 1 89.44 299 GLU B CA 1
ATOM 4808 C C . GLU B 1 299 ? 33.812 -13.062 -8.922 1 89.44 299 GLU B C 1
ATOM 4810 O O . GLU B 1 299 ? 34.875 -13.703 -9.047 1 89.44 299 GLU B O 1
ATOM 4815 N N . GLU B 1 300 ? 33.625 -12.141 -8.094 1 88.12 300 GLU B N 1
ATOM 4816 C CA . GLU B 1 300 ? 34.656 -11.867 -7.113 1 88.12 300 GLU B CA 1
ATOM 4817 C C . GLU B 1 300 ? 34.938 -13.086 -6.242 1 88.12 300 GLU B C 1
ATOM 4819 O O . GLU B 1 300 ? 36.094 -13.383 -5.918 1 88.12 300 GLU B O 1
ATOM 4824 N N . ALA B 1 301 ? 33.875 -13.695 -5.82 1 88.88 301 ALA B N 1
ATOM 4825 C CA . ALA B 1 301 ? 34 -14.898 -5.008 1 88.88 301 ALA B CA 1
ATOM 4826 C C . ALA B 1 301 ? 34.781 -15.984 -5.766 1 88.88 301 ALA B C 1
ATOM 4828 O O . ALA B 1 301 ? 35.625 -16.672 -5.191 1 88.88 301 ALA B O 1
ATOM 4829 N N . SER B 1 302 ? 34.469 -16.188 -7.008 1 87.69 302 SER B N 1
ATOM 4830 C CA . SER B 1 302 ? 35.125 -17.172 -7.848 1 87.69 302 SER B CA 1
ATOM 4831 C C . SER B 1 302 ? 36.594 -16.859 -8.008 1 87.69 302 SER B C 1
ATOM 4833 O O . SER B 1 302 ? 37.438 -17.766 -7.965 1 87.69 302 SER B O 1
ATOM 4835 N N . LYS B 1 303 ? 36.938 -15.711 -8.164 1 88.38 303 LYS B N 1
ATOM 4836 C CA . LYS B 1 303 ? 38.312 -15.273 -8.297 1 88.38 303 LYS B CA 1
ATOM 4837 C C . LYS B 1 303 ? 39.094 -15.531 -7.016 1 88.38 303 LYS B C 1
ATOM 4839 O O . LYS B 1 303 ? 40.25 -15.953 -7.066 1 88.38 303 LYS B O 1
ATOM 4844 N N . LEU B 1 304 ? 38.469 -15.094 -5.973 1 86.38 304 LEU B N 1
ATOM 4845 C CA . LEU B 1 304 ? 39.094 -15.305 -4.68 1 86.38 304 LEU B CA 1
ATOM 4846 C C . LEU B 1 304 ? 39.406 -16.781 -4.461 1 86.38 304 LEU B C 1
ATOM 4848 O O . LEU B 1 304 ? 40.469 -17.125 -3.895 1 86.38 304 LEU B O 1
ATOM 4852 N N . LEU B 1 305 ? 38.469 -17.656 -4.824 1 88.44 305 LEU B N 1
ATOM 4853 C CA . LEU B 1 305 ? 38.656 -19.094 -4.66 1 88.44 305 LEU B CA 1
ATOM 4854 C C . LEU B 1 305 ? 39.688 -19.641 -5.637 1 88.44 305 LEU B C 1
ATOM 4856 O O . LEU B 1 305 ? 40.469 -20.516 -5.281 1 88.44 305 LEU B O 1
ATOM 4860 N N . SER B 1 306 ? 39.594 -19.234 -6.809 1 85.81 306 SER B N 1
ATOM 4861 C CA . SER B 1 306 ? 40.594 -19.672 -7.797 1 85.81 306 SER B CA 1
ATOM 4862 C C . SER B 1 306 ? 42 -19.219 -7.41 1 85.81 306 SER B C 1
ATOM 4864 O O . SER B 1 306 ? 42.969 -19.938 -7.664 1 85.81 306 SER B O 1
ATOM 4866 N N . GLY B 1 307 ? 42.031 -18 -6.898 1 73.62 307 GLY B N 1
ATOM 4867 C CA . GLY B 1 307 ? 43.312 -17.516 -6.434 1 73.62 307 GLY B CA 1
ATOM 4868 C C . GLY B 1 307 ? 43.875 -18.312 -5.277 1 73.62 307 GLY B C 1
ATOM 4869 O O . GLY B 1 307 ? 45.094 -18.438 -5.145 1 73.62 307 GLY B O 1
ATOM 4870 N N . ARG B 1 308 ? 43.062 -18.812 -4.461 1 70.25 308 ARG B N 1
ATOM 4871 C CA . ARG B 1 308 ? 43.531 -19.625 -3.332 1 70.25 308 ARG B CA 1
ATOM 4872 C C . ARG B 1 308 ? 43.906 -21.031 -3.783 1 70.25 308 ARG B C 1
ATOM 4874 O O . ARG B 1 308 ? 44.844 -21.625 -3.248 1 70.25 308 ARG B O 1
ATOM 4881 N N . ILE B 1 309 ? 43.219 -21.625 -4.652 1 64.38 309 ILE B N 1
ATOM 4882 C CA . ILE B 1 309 ? 43.562 -22.953 -5.16 1 64.38 309 ILE B CA 1
ATOM 4883 C C . ILE B 1 309 ? 44.938 -22.906 -5.844 1 64.38 309 ILE B C 1
ATOM 4885 O O . ILE B 1 309 ? 45.719 -23.859 -5.746 1 64.38 309 ILE B O 1
ATOM 4889 N N . LYS B 1 310 ? 45.25 -21.859 -6.402 1 67.12 310 LYS B N 1
ATOM 4890 C CA . LYS B 1 310 ? 46.594 -21.719 -7.02 1 67.12 310 LYS B CA 1
ATOM 4891 C C . LYS B 1 310 ? 47.688 -21.609 -5.961 1 67.12 310 LYS B C 1
ATOM 4893 O O . LYS B 1 310 ? 48.844 -21.922 -6.227 1 67.12 310 LYS B O 1
ATOM 4898 N N . LEU B 1 311 ? 47.312 -21.062 -4.914 1 57.25 311 LEU B N 1
ATOM 4899 C CA . LEU B 1 311 ? 48.344 -20.891 -3.896 1 57.25 311 LEU B CA 1
ATOM 4900 C C . LEU B 1 311 ? 48.562 -22.172 -3.105 1 57.25 311 LEU B C 1
ATOM 4902 O O . LEU B 1 311 ? 49.531 -22.312 -2.373 1 57.25 311 LEU B O 1
ATOM 4906 N N . ARG B 1 312 ? 47.656 -23.062 -3.34 1 44.5 312 ARG B N 1
ATOM 4907 C CA . ARG B 1 312 ? 47.938 -24.328 -2.697 1 44.5 312 ARG B CA 1
ATOM 4908 C C . ARG B 1 312 ? 48.625 -25.297 -3.664 1 44.5 312 ARG B C 1
ATOM 4910 O O . ARG B 1 312 ? 48.312 -25.312 -4.859 1 44.5 312 ARG B O 1
#

Solvent-accessible surface area (backbone atoms only — not comparable to full-atom values): 31888 Å² total; per-residue (Å²): 123,69,29,54,92,70,43,84,76,62,70,51,52,68,55,35,14,42,52,48,52,54,54,68,73,41,88,66,56,46,58,19,48,15,36,81,42,24,34,51,44,38,50,42,48,73,73,62,44,71,33,36,23,37,29,49,51,42,48,28,40,40,48,29,36,51,53,44,77,72,80,50,69,69,60,50,52,59,55,44,37,40,38,45,56,45,41,81,53,34,37,36,33,50,47,52,55,29,81,57,52,40,69,37,19,21,50,47,42,46,53,39,51,73,44,37,50,21,28,38,36,37,39,35,52,33,83,73,39,59,56,73,67,49,85,88,58,49,63,52,58,67,69,61,45,37,46,33,44,36,27,34,56,67,41,48,85,52,88,43,52,40,42,28,41,28,39,60,28,34,86,65,68,29,63,68,49,32,53,51,50,47,54,53,39,42,74,41,59,36,63,28,36,27,66,42,60,51,68,40,73,66,50,51,39,51,47,43,71,71,46,90,55,51,28,39,42,80,55,54,80,93,52,67,40,70,95,68,38,48,65,58,40,35,74,47,58,31,34,34,38,32,28,40,40,53,36,52,28,33,18,49,23,38,30,52,52,47,52,51,40,35,71,75,62,32,40,64,72,93,50,54,87,56,31,42,47,69,66,56,52,34,57,69,30,20,35,64,57,53,52,50,52,53,52,50,51,53,51,50,52,50,48,56,50,53,54,51,57,67,72,97,122,69,29,56,91,69,42,84,76,63,70,51,51,69,56,33,16,43,52,47,51,54,53,69,74,42,88,67,56,46,56,18,50,15,36,79,43,25,36,51,42,38,51,42,48,73,73,62,43,71,34,34,25,38,29,48,51,42,47,26,39,40,48,30,37,52,54,42,76,72,79,49,69,67,61,49,51,61,55,47,37,41,39,46,56,45,42,81,55,35,37,36,34,49,45,54,55,30,80,56,52,41,70,37,19,22,50,46,40,45,53,37,51,74,45,37,50,20,29,37,36,38,40,36,50,32,83,74,40,58,57,75,65,48,84,88,57,51,62,54,59,68,71,59,44,36,47,34,46,36,26,32,56,67,40,49,86,52,89,43,52,41,43,26,42,27,39,60,29,35,86,66,67,29,63,68,49,31,53,51,50,48,54,52,38,42,73,41,56,34,63,28,38,27,65,41,59,49,67,40,72,65,49,50,39,51,48,44,71,71,46,90,57,50,27,40,42,79,55,55,80,94,52,66,39,69,94,68,36,47,66,57,40,34,73,48,59,31,35,33,37,31,29,40,41,52,36,52,27,34,18,50,23,38,31,52,52,49,53,51,40,35,71,76,63,33,40,62,73,93,50,55,89,57,30,43,47,67,66,57,52,35,57,69,29,21,34,65,58,54,53,50,51,53,51,52,49,54,52,50,50,50,48,56,50,53,54,49,58,67,73,96